Protein AF-0000000069059096 (afdb_homodimer)

pLDDT: mean 80.0, std 15.44, range [28.84, 96.44]

Foldseek 3Di:
DPPDPVVVVVVVVVVVVVVVVVVVVVVVVLVVVLVLLLVLLVVLLVLVVVVQVVLVVCVVVVVFAADDQPDPVNVVCQQLADLPVPLLVLQLQLLSSLLSSCLVPPPQPVPPSSQVSNLVNSCVPHADDADDADPPDDDAFLQQACPPVVRRCAQGFFAFDDDPDQDPACSSFEHRNQADPVGHGDAFPQVVVCVCVVVCCVPVVCVVPDVVNVVVVVQQCLQRFRWAFDATPVRTHHFQPPDDPVVNVVCVSDFWDWTADDPPDPPDPDGIDGDGGTRFGAHHSNGNHHTTTGGRAGNDRPCCLPQNNHPVLNVQQPPPPPRDGDADPVGHGQAAPCVRGSDSDPVDGHHNSRD/DPPDPVVVVVVVVVVVVVVVVVVVVVVVVLVVVLVLLLVLLVVLLVLVVVVQVLLVVCVVVVVFAAPDQPDPVNVVCQQLDDPPVPLLVLQLQLLSSLLSSCLVPPPQPVPPSSQVSNLVNSCVVHADDADDADPPDDDAFLQQACNPVVRRCAQGFFAFDDDPDQDPACSSFEHRNQADPVGHGDAFPQVVVCVCVVPCCVPVVCVVPDVVNVVVVVQQCLQRFRWAFDATPVRTHHFQPPDDPVVNVVCVSDFWDWTADDPPDPPDPDGIDGDGGTRFGAHHSNGNHHTTTGGRAGNDRPCCLPQNNHPVSNVQQPPPPPRDGDADPVGHGQAAPCVSGSDSDPVDGHHNSRD

Radius of gyration: 33.41 Å; Cα contacts (8 Å, |Δi|>4): 1044; chains: 2; bounding box: 94×104×77 Å

Secondary structure (DSSP, 8-state):
----HHHHHHHHHHHHHHHHHHHHHHHHHHHHHHHHHHHHHHHHHHHHHHHHHHHHHHHHTTSSBPPPTT-HHHHHHHHT--S-HHHHHHHHHHHHHHHHHHTT-S-GGG-HHHHHHHHHHHTTT---PPP---TT--S--TT-TTSSSSSTTTT-SSEEPP-SS----TTSSSSPP-B-TTSPBPPPHHHHHHHHHHH-----SGGG--HHHHHHHHHHHHHH---PBP--GGGPBPP-SS--HHHHHHHTTTTB-PEEPPTT-SS--SSEE--BPBPB-PPGGG-S----BEE-S-SS-S-HHHH-SSHHHHHHHB-SSTTPBP--TTSPPPBPPTTTS--SSTT---BTT--/----HHHHHHHHHHHHHHHHHHHHHHHHHHHHHHHHHHHHHHHHHHHHHHHHHHHHHHHHTTSSBPPPTT-HHHHHHHHT--S-HHHHHHHHHHHHHHHHHHTT-S-GGG-HHHHHHHHHHHTTT---PPP---TT--S--TT-TTSSSSSTTTT-SSEEPP-SS----TTSSSSPP-B-TTSPBPPPHHHHHHHHHHH-----SGGG--HHHHHHHHHHHHHH---PBP--GGGPBPP-SS--HHHHHHHTTTTB-PEEPPTT-SS--SSEE--BPBPB-PPGGG-S----BEE-S-SS-S-HHHH-SSHHHHHHHB-SSTTPBP--TTSPPPBPPTTTS--SSTT---BTT--

Solvent-accessible surface area (backbone atoms only — not comparable to full-atom values): 39197 Å² total; per-residue (Å²): 132,44,49,58,75,62,58,57,51,51,48,50,50,48,47,50,47,49,50,47,50,46,49,49,49,50,48,51,49,50,49,52,48,46,48,28,53,49,37,28,43,52,49,18,52,52,50,51,54,44,44,50,32,51,35,41,48,35,34,76,70,59,60,24,37,68,59,54,85,69,36,68,66,35,50,48,52,42,69,47,42,66,94,45,57,68,58,52,50,51,35,23,50,31,19,46,33,41,46,51,20,33,64,44,47,88,74,60,84,80,36,70,69,55,46,52,50,47,46,64,65,40,40,88,71,31,71,52,78,78,74,88,66,66,87,81,60,86,68,77,44,56,29,22,49,43,60,36,75,92,45,31,61,60,48,14,38,68,32,45,52,84,71,95,60,83,79,75,30,60,76,66,36,67,44,73,56,54,54,44,97,86,65,44,76,52,79,39,67,53,48,51,50,48,55,51,56,65,64,42,64,64,65,60,77,45,81,79,58,53,71,60,54,55,53,50,51,50,57,54,47,56,20,30,46,33,68,38,59,53,58,35,47,93,70,15,43,68,64,52,52,98,61,54,74,50,53,49,55,54,36,66,74,53,58,51,58,53,37,48,41,53,89,82,45,89,82,54,88,59,60,57,40,77,34,61,41,61,30,33,21,43,49,77,62,50,50,84,57,58,72,25,41,27,17,60,24,24,65,42,94,72,50,25,50,74,50,15,51,32,61,68,46,28,57,69,39,39,59,84,51,94,85,38,64,43,55,41,97,86,66,38,63,47,63,26,57,62,90,75,23,84,56,71,41,95,76,49,79,35,29,60,44,61,114,132,43,50,58,72,64,58,57,51,52,50,50,51,48,48,50,49,50,50,49,51,46,49,50,50,51,47,50,48,48,50,51,48,49,49,29,52,50,36,28,42,54,48,18,53,51,48,50,54,44,44,51,33,50,36,40,49,35,36,75,70,59,60,25,38,68,60,56,84,71,35,68,64,33,50,48,51,47,72,45,41,68,93,45,56,70,59,52,51,50,36,22,51,33,18,49,34,40,45,53,19,34,64,44,46,86,76,59,84,81,35,69,69,54,45,51,51,46,45,65,64,40,40,88,72,30,73,52,79,76,74,88,64,66,88,81,60,87,67,76,46,56,30,20,50,41,61,36,76,94,43,30,60,61,48,15,39,67,32,45,54,83,71,94,59,82,81,72,29,59,77,68,37,68,44,72,57,52,54,44,99,86,64,45,76,52,79,41,65,53,47,50,50,48,54,51,56,64,65,41,64,64,65,60,79,46,81,79,59,52,70,60,54,56,53,50,50,50,57,55,48,56,21,31,46,34,67,38,57,55,58,35,46,95,70,14,41,66,67,54,52,96,59,53,73,52,55,49,56,55,37,65,73,54,58,52,57,53,36,47,40,52,88,82,47,88,83,55,88,58,60,57,40,75,34,62,42,62,29,31,22,42,49,77,61,48,51,85,57,57,70,26,40,26,18,60,24,24,64,44,94,71,50,24,49,73,51,16,53,33,63,69,45,27,56,70,39,40,57,84,51,94,84,36,64,44,53,40,94,84,65,38,65,47,64,27,57,63,90,77,25,86,55,72,41,94,77,50,77,34,28,61,44,61,120

Organism: Magallana gigas (NCBI:txid29159)

Structure (mmCIF, N/CA/C/O backbone):
data_AF-0000000069059096-model_v1
#
loop_
_entity.id
_entity.type
_entity.pdbx_description
1 polymer 'Chorion peroxidase'
#
loop_
_atom_site.group_PDB
_atom_site.id
_atom_site.type_symbol
_atom_site.label_atom_id
_atom_site.label_alt_id
_atom_site.label_comp_id
_atom_site.label_asym_id
_atom_site.label_entity_id
_atom_site.label_seq_id
_atom_site.pdbx_PDB_ins_code
_atom_site.Cartn_x
_atom_site.Cartn_y
_atom_site.Cartn_z
_atom_site.occupancy
_atom_site.B_iso_or_equiv
_atom_site.auth_seq_id
_atom_site.auth_comp_id
_atom_site.auth_asym_id
_atom_site.auth_atom_id
_atom_site.pdbx_PDB_model_num
ATOM 1 N N . MET A 1 1 ? -67.625 -12.688 16.375 1 28.84 1 MET A N 1
ATOM 2 C CA . MET A 1 1 ? -66.562 -13.664 16.406 1 28.84 1 MET A CA 1
ATOM 3 C C . MET A 1 1 ? -65.25 -13.023 16.891 1 28.84 1 MET A C 1
ATOM 5 O O . MET A 1 1 ? -64.812 -12.047 16.297 1 28.84 1 MET A O 1
ATOM 9 N N . ARG A 1 2 ? -65 -13.039 18.141 1 42.59 2 ARG A N 1
ATOM 10 C CA . ARG A 1 2 ? -63.812 -12.617 18.891 1 42.59 2 ARG A CA 1
ATOM 11 C C . ARG A 1 2 ? -62.562 -13.234 18.312 1 42.59 2 ARG A C 1
ATOM 13 O O . ARG A 1 2 ? -62.5 -14.445 18.062 1 42.59 2 ARG A O 1
ATOM 20 N N . PRO A 1 3 ? -61.906 -12.32 17.641 1 49.09 3 PRO A N 1
ATOM 21 C CA . PRO A 1 3 ? -60.688 -12.977 17.156 1 49.09 3 PRO A CA 1
ATOM 22 C C . PRO A 1 3 ? -59.938 -13.75 18.25 1 49.09 3 PRO A C 1
ATOM 24 O O . PRO A 1 3 ? -60 -13.352 19.422 1 49.09 3 PRO A O 1
ATOM 27 N N . SER A 1 4 ? -59.812 -15.055 18.141 1 54.81 4 SER A N 1
ATOM 28 C CA . SER A 1 4 ? -59.281 -16.031 19.094 1 54.81 4 SER A CA 1
ATOM 29 C C . SER A 1 4 ? -57.875 -15.633 19.562 1 54.81 4 SER A C 1
ATOM 31 O O . SER A 1 4 ? -57.062 -15.109 18.781 1 54.81 4 SER A O 1
ATOM 33 N N . PRO A 1 5 ? -57.594 -15.57 20.875 1 63.03 5 PRO A N 1
ATOM 34 C CA . PRO A 1 5 ? -56.312 -15.297 21.531 1 63.03 5 PRO A CA 1
ATOM 35 C C . PRO A 1 5 ? -55.156 -16.062 20.875 1 63.03 5 PRO A C 1
ATOM 37 O O . PRO A 1 5 ? -54 -15.609 20.938 1 63.03 5 PRO A O 1
ATOM 40 N N . TRP A 1 6 ? -55.375 -17.062 20.156 1 62.19 6 TRP A N 1
ATOM 41 C CA . TRP A 1 6 ? -54.344 -17.859 19.516 1 62.19 6 TRP A CA 1
ATOM 42 C C . TRP A 1 6 ? -53.75 -17.125 18.328 1 62.19 6 TRP A C 1
ATOM 44 O O . TRP A 1 6 ? -52.531 -17.234 18.078 1 62.19 6 TRP A O 1
ATOM 54 N N . ILE A 1 7 ? -54.469 -16.359 17.688 1 62.22 7 ILE A N 1
ATOM 55 C CA . ILE A 1 7 ? -53.938 -15.633 16.531 1 62.22 7 ILE A CA 1
ATOM 56 C C . ILE A 1 7 ? -52.969 -14.547 17 1 62.22 7 ILE A C 1
ATOM 58 O O . ILE A 1 7 ? -51.938 -14.352 16.391 1 62.22 7 ILE A O 1
ATOM 62 N N . ALA A 1 8 ? -53.312 -13.953 18.078 1 64.12 8 ALA A N 1
ATOM 63 C CA . ALA A 1 8 ? -52.406 -12.938 18.625 1 64.12 8 ALA A CA 1
ATOM 64 C C . ALA A 1 8 ? -51.094 -13.562 19.078 1 64.12 8 ALA A C 1
ATOM 66 O O . ALA A 1 8 ? -50.031 -12.992 18.875 1 64.12 8 ALA A O 1
ATOM 67 N N . ALA A 1 9 ? -51.156 -14.742 19.609 1 63.59 9 ALA A N 1
ATOM 68 C CA . ALA A 1 9 ? -49.938 -15.43 20.078 1 63.59 9 ALA A CA 1
ATOM 69 C C . ALA A 1 9 ? -49.062 -15.844 18.906 1 63.59 9 ALA A C 1
ATOM 71 O O . ALA A 1 9 ? -47.844 -15.695 18.953 1 63.59 9 ALA A O 1
ATOM 72 N N . VAL A 1 10 ? -49.656 -16.203 17.859 1 64.31 10 VAL A N 1
ATOM 73 C CA . VAL A 1 10 ? -48.906 -16.609 16.688 1 64.31 10 VAL A CA 1
ATOM 74 C C . VAL A 1 10 ? -48.281 -15.391 16.031 1 64.31 10 VAL A C 1
ATOM 76 O O . VAL A 1 10 ? -47.125 -15.445 15.594 1 64.31 10 VAL A O 1
ATOM 79 N N . LEU A 1 11 ? -49 -14.391 16.078 1 62.12 11 LEU A N 1
ATOM 80 C CA . LEU A 1 11 ? -48.469 -13.164 15.492 1 62.12 11 LEU A CA 1
ATOM 81 C C . LEU A 1 11 ? -47.312 -12.617 16.328 1 62.12 11 LEU A C 1
ATOM 83 O O . LEU A 1 11 ? -46.312 -12.148 15.797 1 62.12 11 LEU A O 1
ATOM 87 N N . PHE A 1 12 ? -47.5 -12.734 17.594 1 63.56 12 PHE A N 1
ATOM 88 C CA . PHE A 1 12 ? -46.438 -12.289 18.469 1 63.56 12 PHE A CA 1
ATOM 89 C C . PHE A 1 12 ? -45.219 -13.195 18.344 1 63.56 12 PHE A C 1
ATOM 91 O O . PHE A 1 12 ? -44.062 -12.719 18.344 1 63.56 12 PHE A O 1
ATOM 98 N N . LEU A 1 13 ? -45.375 -14.406 18.156 1 62.66 13 LEU A N 1
ATOM 99 C CA . LEU A 1 13 ? -44.25 -15.336 17.969 1 62.66 13 LEU A CA 1
ATOM 100 C C . LEU A 1 13 ? -43.562 -15.125 16.625 1 62.66 13 LEU A C 1
ATOM 102 O O . LEU A 1 13 ? -42.344 -15.195 16.531 1 62.66 13 LEU A O 1
ATOM 106 N N . THR A 1 14 ? -44.375 -14.797 15.695 1 61.72 14 THR A N 1
ATOM 107 C CA . THR A 1 14 ? -43.812 -14.523 14.383 1 61.72 14 THR A CA 1
ATOM 108 C C . THR A 1 14 ? -43.062 -13.203 14.391 1 61.72 14 THR A C 1
ATOM 110 O O . THR A 1 14 ? -41.969 -13.094 13.812 1 61.72 14 THR A O 1
ATOM 113 N N . LEU A 1 15 ? -43.656 -12.297 15.047 1 60 15 LEU A N 1
ATOM 114 C CA . LEU A 1 15 ? -42.969 -11.016 15.18 1 60 15 LEU A CA 1
ATOM 115 C C . LEU A 1 15 ? -41.656 -11.18 15.961 1 60 15 LEU A C 1
ATOM 117 O O . LEU A 1 15 ? -40.656 -10.586 15.602 1 60 15 LEU A O 1
ATOM 121 N N . TRP A 1 16 ? -41.688 -11.969 16.938 1 58.5 16 TRP A N 1
ATOM 122 C CA . TRP A 1 16 ? -40.469 -12.219 17.734 1 58.5 16 TRP A CA 1
ATOM 123 C C . TRP A 1 16 ? -39.438 -12.977 16.922 1 58.5 16 TRP A C 1
ATOM 125 O O . TRP A 1 16 ? -38.25 -12.688 17 1 58.5 16 TRP A O 1
ATOM 135 N N . ALA A 1 17 ? -39.906 -13.805 16.109 1 58.75 17 ALA A N 1
ATOM 136 C CA . ALA A 1 17 ? -39 -14.578 15.258 1 58.75 17 ALA A CA 1
ATOM 137 C C . ALA A 1 17 ? -38.375 -13.695 14.18 1 58.75 17 ALA A C 1
ATOM 139 O O . ALA A 1 17 ? -37.188 -13.789 13.906 1 58.75 17 ALA A O 1
ATOM 140 N N . VAL A 1 18 ? -39.219 -12.898 13.656 1 55.47 18 VAL A N 1
ATOM 141 C CA . VAL A 1 18 ? -38.75 -11.984 12.633 1 55.47 18 VAL A CA 1
ATOM 142 C C . VAL A 1 18 ? -37.781 -10.969 13.25 1 55.47 18 VAL A C 1
ATOM 144 O O . VAL A 1 18 ? -36.719 -10.695 12.688 1 55.47 18 VAL A O 1
ATOM 147 N N . LEU A 1 19 ? -38.156 -10.508 14.383 1 56.31 19 LEU A N 1
ATOM 148 C CA . LEU A 1 19 ? -37.25 -9.578 15.078 1 56.31 19 LEU A CA 1
ATOM 149 C C . LEU A 1 19 ? -35.969 -10.266 15.477 1 56.31 19 LEU A C 1
ATOM 151 O O . LEU A 1 19 ? -34.875 -9.664 15.406 1 56.31 19 LEU A O 1
ATOM 155 N N . GLY A 1 20 ? -36.031 -11.5 15.781 1 52.53 20 GLY A N 1
ATOM 156 C CA . GLY A 1 20 ? -34.844 -12.273 16.109 1 52.53 20 GLY A CA 1
ATOM 157 C C . GLY A 1 20 ? -33.906 -12.484 14.93 1 52.53 20 GLY A C 1
ATOM 158 O O . GLY A 1 20 ? -32.688 -12.328 15.047 1 52.53 20 GLY A O 1
ATOM 159 N N . VAL A 1 21 ? -34.531 -12.742 13.836 1 53.34 21 VAL A N 1
ATOM 160 C CA . VAL A 1 21 ? -33.75 -12.969 12.617 1 53.34 21 VAL A CA 1
ATOM 161 C C . VAL A 1 21 ? -33.156 -11.648 12.148 1 53.34 21 VAL A C 1
ATOM 163 O O . VAL A 1 21 ? -31.969 -11.617 11.75 1 53.34 21 VAL A O 1
ATOM 166 N N . VAL A 1 22 ? -33.969 -10.656 12.305 1 51.12 22 VAL A N 1
ATOM 167 C CA . VAL A 1 22 ? -33.469 -9.328 11.922 1 51.12 22 VAL A CA 1
ATOM 168 C C . VAL A 1 22 ? -32.344 -8.914 12.844 1 51.12 22 VAL A C 1
ATOM 170 O O . VAL A 1 22 ? -31.312 -8.391 12.383 1 51.12 22 VAL A O 1
ATOM 173 N N . GLU A 1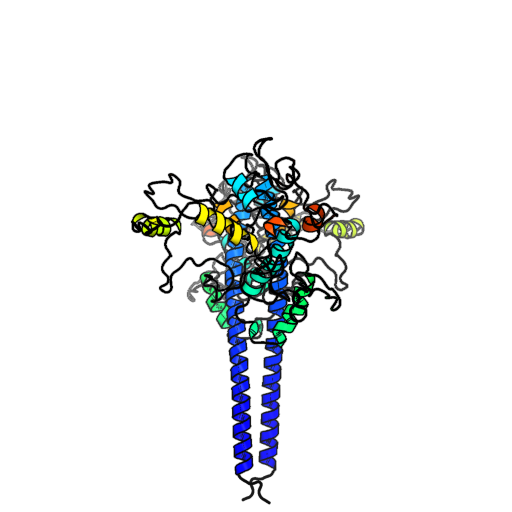 23 ? -32.5 -9.188 14.039 1 55.84 23 GLU A N 1
ATOM 174 C CA . GLU A 1 23 ? -31.469 -8.844 15 1 55.84 23 GLU A CA 1
ATOM 175 C C . GLU A 1 23 ? -30.203 -9.656 14.766 1 55.84 23 GLU A C 1
ATOM 177 O O . GLU A 1 23 ? -29.094 -9.141 14.875 1 55.84 23 GLU A O 1
ATOM 182 N N . SER A 1 24 ? -30.422 -10.875 14.344 1 55.25 24 SER A N 1
ATOM 183 C CA . SER A 1 24 ? -29.266 -11.742 14.086 1 55.25 24 SER A CA 1
ATOM 184 C C . SER A 1 24 ? -28.5 -11.289 12.844 1 55.25 24 SER A C 1
ATOM 186 O O . SER A 1 24 ? -27.281 -11.273 12.836 1 55.25 24 SER A O 1
ATOM 188 N N . HIS A 1 25 ? -29.25 -10.859 11.883 1 57.25 25 HIS A N 1
ATOM 189 C CA . HIS A 1 25 ? -28.609 -10.391 10.664 1 57.25 25 HIS A CA 1
ATOM 190 C C . HIS A 1 25 ? -27.906 -9.055 10.891 1 57.25 25 HIS A C 1
ATOM 192 O O . HIS A 1 25 ? -26.828 -8.82 10.359 1 57.25 25 HIS A O 1
ATOM 198 N N . LYS A 1 26 ? -28.625 -8.227 11.688 1 60.66 26 LYS A N 1
ATOM 199 C CA . LYS A 1 26 ? -28.016 -6.945 12.031 1 60.66 26 LYS A CA 1
ATOM 200 C C . LYS A 1 26 ? -26.719 -7.141 12.812 1 60.66 26 LYS A C 1
ATOM 202 O O . LYS A 1 26 ? -25.734 -6.445 12.57 1 60.66 26 LYS A O 1
ATOM 207 N N . TYR A 1 27 ? -26.844 -8.07 13.617 1 60.72 27 TYR A N 1
ATOM 208 C CA . TYR A 1 27 ? -25.672 -8.336 14.438 1 60.72 27 TYR A CA 1
ATOM 209 C C . TYR A 1 27 ? -24.547 -8.93 13.594 1 60.72 27 TYR A C 1
ATOM 211 O O . TYR A 1 27 ? -23.375 -8.562 13.766 1 60.72 27 TYR A O 1
ATOM 219 N N . ALA A 1 28 ? -24.875 -9.75 12.672 1 63.28 28 ALA A N 1
ATOM 220 C CA . ALA A 1 28 ? -23.875 -10.352 11.797 1 63.28 28 ALA A CA 1
ATOM 221 C C . ALA A 1 28 ? -23.234 -9.297 10.898 1 63.28 28 ALA A C 1
ATOM 223 O O . ALA A 1 28 ? -22.016 -9.312 10.695 1 63.28 28 ALA A O 1
ATOM 224 N N . THR A 1 29 ? -24.016 -8.398 10.484 1 66 29 THR A N 1
ATOM 225 C CA . THR A 1 29 ? -23.516 -7.336 9.625 1 66 29 THR A CA 1
ATOM 226 C C . THR A 1 29 ? -22.625 -6.383 10.414 1 66 29 THR A C 1
ATOM 228 O O . THR A 1 29 ? -21.594 -5.934 9.914 1 66 29 THR A O 1
ATOM 231 N N . PHE A 1 30 ? -23.109 -6.145 11.672 1 70.81 30 PHE A N 1
ATOM 232 C CA . PHE A 1 30 ? -22.312 -5.289 12.531 1 70.81 30 PHE A CA 1
ATOM 233 C C . PHE A 1 30 ? -20.953 -5.922 12.805 1 70.81 30 PHE A C 1
ATOM 235 O O . PHE A 1 30 ? -19.922 -5.242 12.766 1 70.81 30 PHE A O 1
ATOM 242 N N . ILE A 1 31 ? -20.969 -7.176 12.914 1 68.19 31 ILE A N 1
ATOM 243 C CA . ILE A 1 31 ? -19.719 -7.879 13.195 1 68.19 31 ILE A CA 1
ATOM 244 C C . ILE A 1 31 ? -18.828 -7.859 11.961 1 68.19 31 ILE A C 1
ATOM 246 O O . ILE A 1 31 ? -17.625 -7.594 12.062 1 68.19 31 ILE A O 1
ATOM 250 N N . ALA A 1 32 ? -19.406 -8.008 10.906 1 71.06 32 ALA A N 1
ATOM 251 C CA . ALA A 1 32 ? -18.641 -8.008 9.664 1 71.06 32 ALA A CA 1
ATOM 252 C C . ALA A 1 32 ? -18.047 -6.629 9.383 1 71.06 32 ALA A C 1
ATOM 254 O O . ALA A 1 32 ? -16.875 -6.516 9.008 1 71.06 32 ALA A O 1
ATOM 255 N N . THR A 1 33 ? -18.844 -5.688 9.672 1 75 33 THR A N 1
ATOM 256 C CA . THR A 1 33 ? -18.375 -4.332 9.414 1 75 33 THR A CA 1
ATOM 257 C C . THR A 1 33 ? -17.312 -3.92 10.43 1 75 33 THR A C 1
ATOM 259 O O . THR A 1 33 ? -16.359 -3.234 10.086 1 75 33 THR A O 1
ATOM 262 N N . SER A 1 34 ? -17.547 -4.344 11.617 1 78.81 34 SER A N 1
ATOM 263 C CA . SER A 1 34 ? -16.547 -4.07 12.648 1 78.81 34 SER A CA 1
ATOM 264 C C . SER A 1 34 ? -15.203 -4.699 12.297 1 78.81 34 SER A C 1
ATOM 266 O O . SER A 1 34 ? -14.156 -4.09 12.5 1 78.81 34 SER A O 1
ATOM 268 N N . TYR A 1 35 ? -15.328 -5.793 11.742 1 79.81 35 TYR A N 1
ATOM 269 C CA . TYR A 1 35 ? -14.117 -6.488 11.32 1 79.81 35 TYR A CA 1
ATOM 270 C C . TYR A 1 35 ? -13.43 -5.742 10.18 1 79.81 35 TYR A C 1
ATOM 272 O O . TYR A 1 35 ? -12.203 -5.594 10.18 1 79.81 35 TYR A O 1
ATOM 280 N N . MET A 1 36 ? -14.164 -5.27 9.328 1 80.12 36 MET A N 1
ATOM 281 C CA . MET A 1 36 ? -13.609 -4.535 8.195 1 80.12 36 MET A CA 1
ATOM 282 C C . MET A 1 36 ? -12.945 -3.244 8.656 1 80.12 36 MET A C 1
ATOM 284 O O . MET A 1 36 ? -11.883 -2.877 8.156 1 80.12 36 MET A O 1
ATOM 288 N N . VAL A 1 37 ? -13.586 -2.627 9.633 1 83.31 37 VAL A N 1
ATOM 289 C CA . VAL A 1 37 ? -13.008 -1.405 10.188 1 83.31 37 VAL A CA 1
ATOM 290 C C . VAL A 1 37 ? -11.656 -1.71 10.812 1 83.31 37 VAL A C 1
ATOM 292 O O . VAL A 1 37 ? -10.68 -0.996 10.578 1 83.31 37 VAL A O 1
ATOM 295 N N . THR A 1 38 ? -11.617 -2.779 11.469 1 86.69 38 THR A N 1
ATOM 296 C CA . THR A 1 38 ? -10.383 -3.188 12.141 1 86.69 38 THR A CA 1
ATOM 297 C C . THR A 1 38 ? -9.297 -3.498 11.117 1 86.69 38 THR A C 1
ATOM 299 O O . THR A 1 38 ? -8.156 -3.057 11.273 1 86.69 38 THR A O 1
ATOM 302 N N . LYS A 1 39 ? -9.648 -4.148 10.078 1 84.62 39 LYS A N 1
ATOM 303 C CA . LYS A 1 39 ? -8.68 -4.527 9.055 1 84.62 39 LYS A CA 1
ATOM 304 C C . LYS A 1 39 ? -8.195 -3.307 8.273 1 84.62 39 LYS A C 1
ATOM 306 O O . LYS A 1 39 ? -7.02 -3.217 7.914 1 84.62 39 LYS A O 1
ATOM 311 N N . CYS A 1 40 ? -9.094 -2.422 8.094 1 86.75 40 CYS A N 1
ATOM 312 C CA . CYS A 1 40 ? -8.727 -1.213 7.367 1 86.75 40 CYS A CA 1
ATOM 313 C C . CYS A 1 40 ? -7.746 -0.369 8.172 1 86.75 40 CYS A C 1
ATOM 315 O O . CYS A 1 40 ? -6.793 0.18 7.613 1 86.75 40 CYS A O 1
ATOM 317 N N . ILE A 1 41 ? -7.965 -0.324 9.438 1 91 41 ILE A N 1
ATOM 318 C CA . ILE A 1 41 ? -7.066 0.455 10.289 1 91 41 ILE A CA 1
ATOM 319 C C . ILE A 1 41 ? -5.699 -0.22 10.344 1 91 41 ILE A C 1
ATOM 321 O O . ILE A 1 41 ? -4.668 0.445 10.234 1 91 41 ILE A O 1
ATOM 325 N N . LYS A 1 42 ? -5.691 -1.481 10.438 1 88.81 42 LYS A N 1
ATOM 326 C CA . LYS A 1 42 ? -4.43 -2.213 10.477 1 88.81 42 LYS A CA 1
ATOM 327 C C . LYS A 1 42 ? -3.66 -2.039 9.164 1 88.81 42 LYS A C 1
ATOM 329 O O . LYS A 1 42 ? -2.441 -1.844 9.18 1 88.81 42 LYS A O 1
ATOM 334 N N . LYS A 1 43 ? -4.359 -2.109 8.125 1 87.25 43 LYS A N 1
ATOM 335 C CA . LYS A 1 43 ? -3.738 -1.904 6.816 1 87.25 43 LYS A CA 1
ATOM 336 C C . LYS A 1 43 ? -3.174 -0.492 6.691 1 87.25 43 LYS A C 1
ATOM 338 O O . LYS A 1 43 ? -2.092 -0.296 6.137 1 87.25 43 LYS A O 1
ATOM 343 N N . ALA A 1 44 ? -3.93 0.429 7.188 1 91.56 44 ALA A N 1
ATOM 344 C CA . ALA A 1 44 ? -3.482 1.818 7.145 1 91.56 44 ALA A CA 1
ATOM 345 C C . ALA A 1 44 ? -2.176 2 7.91 1 91.56 44 ALA A C 1
ATOM 347 O O . ALA A 1 44 ? -1.269 2.695 7.449 1 91.56 44 ALA A O 1
ATOM 348 N N . VAL A 1 45 ? -2.072 1.387 9.039 1 93.44 45 VAL A N 1
ATOM 349 C CA . VAL A 1 45 ? -0.87 1.473 9.859 1 93.44 45 VAL A CA 1
ATOM 350 C C . VAL A 1 45 ? 0.313 0.86 9.117 1 93.44 45 VAL A C 1
ATOM 352 O O . VAL A 1 45 ? 1.403 1.437 9.086 1 93.44 45 VAL A O 1
ATOM 355 N N . ASN A 1 46 ? 0.077 -0.23 8.469 1 87.94 46 ASN A N 1
ATOM 356 C CA . ASN A 1 46 ? 1.131 -0.867 7.688 1 87.94 46 ASN A CA 1
ATOM 357 C C . ASN A 1 46 ? 1.538 -0.009 6.492 1 87.94 46 ASN A C 1
ATOM 359 O O . ASN A 1 46 ? 2.721 0.074 6.156 1 87.94 46 ASN A O 1
ATOM 363 N N . ASP A 1 47 ? 0.572 0.577 5.906 1 89.56 47 ASP A N 1
ATOM 364 C CA . ASP A 1 47 ? 0.833 1.42 4.742 1 89.56 47 ASP A CA 1
ATOM 365 C C . ASP A 1 47 ? 1.748 2.588 5.105 1 89.56 47 ASP A C 1
ATOM 367 O O . ASP A 1 47 ? 2.59 2.996 4.305 1 89.56 47 ASP A O 1
ATOM 371 N N . ILE A 1 48 ? 1.552 3.137 6.262 1 92.06 48 ILE A N 1
ATOM 372 C CA . ILE A 1 48 ? 2.371 4.273 6.668 1 92.06 48 ILE A CA 1
ATOM 373 C C . ILE A 1 48 ? 3.814 3.818 6.879 1 92.06 48 ILE A C 1
ATOM 375 O O . ILE A 1 48 ? 4.754 4.562 6.586 1 92.06 48 ILE A O 1
ATOM 379 N N . GLU A 1 49 ? 4 2.646 7.375 1 89.38 49 GLU A N 1
ATOM 380 C CA . GLU A 1 49 ? 5.348 2.117 7.543 1 89.38 49 GLU A CA 1
ATOM 381 C C . GLU A 1 49 ? 6.035 1.913 6.195 1 89.38 49 GLU A C 1
ATOM 383 O O . GLU A 1 49 ? 7.23 2.18 6.055 1 89.38 49 GLU A O 1
ATOM 388 N N . TYR A 1 50 ? 5.289 1.46 5.281 1 89.31 50 TYR A N 1
ATOM 389 C CA . TYR A 1 50 ? 5.824 1.307 3.934 1 89.31 50 TYR A CA 1
ATOM 390 C C . TYR A 1 50 ? 6.164 2.66 3.324 1 89.31 50 TYR A C 1
ATOM 392 O O . TYR A 1 50 ? 7.199 2.812 2.672 1 89.31 50 TYR A O 1
ATOM 400 N N . GLN A 1 51 ? 5.293 3.572 3.547 1 91.31 51 GLN A N 1
ATOM 401 C CA . GLN A 1 51 ? 5.539 4.918 3.041 1 91.31 51 GLN A CA 1
ATOM 402 C C . GLN A 1 51 ? 6.824 5.5 3.623 1 91.31 51 GLN A C 1
ATOM 404 O O . GLN A 1 51 ? 7.609 6.125 2.908 1 91.31 51 GLN A O 1
ATOM 409 N N . LYS A 1 52 ? 7.016 5.301 4.887 1 90.5 52 LYS A N 1
ATOM 410 C CA . LYS A 1 52 ? 8.227 5.785 5.539 1 90.5 52 LYS A CA 1
ATOM 411 C C . LYS A 1 52 ? 9.469 5.141 4.941 1 90.5 52 LYS A C 1
ATOM 413 O O . LYS A 1 52 ? 10.484 5.812 4.715 1 90.5 52 LYS A O 1
ATOM 418 N N . ALA A 1 53 ? 9.375 3.871 4.699 1 90.44 53 ALA A N 1
ATOM 419 C CA . ALA A 1 53 ? 10.5 3.156 4.102 1 90.44 53 ALA A CA 1
ATOM 420 C C . ALA A 1 53 ? 10.789 3.664 2.689 1 90.44 53 ALA A C 1
ATOM 422 O O . ALA A 1 53 ? 11.945 3.811 2.299 1 90.44 53 ALA A O 1
ATOM 423 N N . LEU A 1 54 ? 9.789 3.9 1.993 1 92.25 54 LEU A N 1
ATOM 424 C CA . LEU A 1 54 ? 9.938 4.418 0.638 1 92.25 54 LEU A CA 1
ATOM 425 C C . LEU A 1 54 ? 10.586 5.797 0.65 1 92.25 54 LEU A C 1
ATOM 427 O O . LEU A 1 54 ? 11.484 6.074 -0.148 1 92.25 54 LEU A O 1
ATOM 431 N N . GLU A 1 55 ? 10.125 6.656 1.525 1 91.44 55 GLU A N 1
ATOM 432 C CA . GLU A 1 55 ? 10.695 7.992 1.65 1 91.44 55 GLU A CA 1
ATOM 433 C C . GLU A 1 55 ? 12.172 7.922 2.021 1 91.44 55 GLU A C 1
ATOM 435 O O . GLU A 1 55 ? 12.984 8.703 1.513 1 91.44 55 GLU A O 1
ATOM 440 N N . LYS A 1 56 ? 12.461 7.039 2.928 1 91.44 56 LYS A N 1
ATOM 441 C CA . LYS A 1 56 ? 13.867 6.84 3.275 1 91.44 56 LYS A CA 1
ATOM 442 C C . LYS A 1 56 ? 14.672 6.383 2.062 1 91.44 56 LYS A C 1
ATOM 444 O O . LYS A 1 56 ? 15.789 6.852 1.845 1 91.44 56 LYS A O 1
ATOM 449 N N . MET A 1 57 ? 14.133 5.5 1.293 1 90.12 57 MET A N 1
ATOM 450 C CA . MET A 1 57 ? 14.812 5.035 0.085 1 90.12 57 MET A CA 1
ATOM 451 C C . MET A 1 57 ? 15.039 6.188 -0.887 1 90.12 57 MET A C 1
ATOM 453 O O . MET A 1 57 ? 16.125 6.312 -1.46 1 90.12 57 MET A O 1
ATOM 457 N N . PHE A 1 58 ? 14.086 7.082 -1.077 1 91.75 58 PHE A N 1
ATOM 458 C CA . PHE A 1 58 ? 14.227 8.242 -1.953 1 91.75 58 PHE A CA 1
ATOM 459 C C . PHE A 1 58 ? 15.359 9.148 -1.472 1 91.75 58 PHE A C 1
ATOM 461 O O . PHE A 1 58 ? 16.109 9.68 -2.281 1 91.75 58 PHE A O 1
ATOM 468 N N . TYR A 1 59 ? 15.43 9.266 -0.138 1 90.06 59 TYR A N 1
ATOM 469 C CA . TYR A 1 59 ? 16.484 10.086 0.454 1 90.06 59 TYR A CA 1
ATOM 470 C C . TYR A 1 59 ? 17.859 9.461 0.208 1 90.06 59 TYR A C 1
ATOM 472 O O . TYR A 1 59 ? 18.781 10.148 -0.208 1 90.06 59 TYR A O 1
ATOM 480 N N . LEU A 1 60 ? 17.906 8.109 0.381 1 86.75 60 LEU A N 1
ATOM 481 C CA . LEU A 1 60 ? 19.172 7.398 0.223 1 86.75 60 LEU A CA 1
ATOM 482 C C . LEU A 1 60 ? 19.609 7.387 -1.237 1 86.75 60 LEU A C 1
ATOM 484 O O . LEU A 1 60 ? 20.812 7.383 -1.53 1 86.75 60 LEU A O 1
ATOM 488 N N . GLN A 1 61 ? 18.672 7.473 -2.127 1 88.5 61 GLN A N 1
ATOM 489 C CA . GLN A 1 61 ? 18.969 7.488 -3.555 1 88.5 61 GLN A CA 1
ATOM 490 C C . GLN A 1 61 ? 19.219 8.914 -4.051 1 88.5 61 GLN A C 1
ATOM 492 O O . GLN A 1 61 ? 19.375 9.141 -5.254 1 88.5 61 GLN A O 1
ATOM 497 N N . LYS A 1 62 ? 19.062 9.922 -3.207 1 89.25 62 LYS A N 1
ATOM 498 C CA . LYS A 1 62 ? 19.359 11.336 -3.463 1 89.25 62 LYS A CA 1
ATOM 499 C C . LYS A 1 62 ? 18.312 11.953 -4.379 1 89.25 62 LYS A C 1
ATOM 501 O O . LYS A 1 62 ? 18.594 12.891 -5.125 1 89.25 62 LYS A O 1
ATOM 506 N N . ILE A 1 63 ? 17.234 11.297 -4.387 1 91.12 63 ILE A N 1
ATOM 507 C CA . ILE A 1 63 ? 16.094 11.914 -5.07 1 91.12 63 ILE A CA 1
ATOM 508 C C . ILE A 1 63 ? 15.586 13.094 -4.25 1 91.12 63 ILE A C 1
ATOM 510 O O . ILE A 1 63 ? 15.453 14.211 -4.766 1 91.12 63 ILE A O 1
ATOM 514 N N . ASP A 1 64 ? 15.266 12.781 -2.941 1 89.94 64 ASP A N 1
ATOM 515 C CA . ASP A 1 64 ? 14.945 13.844 -1.998 1 89.94 64 ASP A CA 1
ATOM 516 C C . ASP A 1 64 ? 16.203 14.406 -1.353 1 89.94 64 ASP A C 1
ATOM 518 O O . ASP A 1 64 ? 17.094 13.648 -0.954 1 89.94 64 ASP A O 1
ATOM 522 N N . ARG A 1 65 ? 16.359 15.672 -1.448 1 83.06 65 ARG A N 1
ATOM 523 C CA . ARG A 1 65 ? 17.609 16.266 -0.981 1 83.06 65 ARG A CA 1
ATOM 524 C C . ARG A 1 65 ? 17.344 17.516 -0.136 1 83.06 65 ARG A C 1
ATOM 526 O O . ARG A 1 65 ? 16.219 17.984 -0.07 1 83.06 65 ARG A O 1
ATOM 533 N N . PHE A 1 66 ? 18.406 17.797 0.565 1 77.12 66 PHE A N 1
ATOM 534 C CA . PHE A 1 66 ? 18.359 19.078 1.254 1 77.12 66 PHE A CA 1
ATOM 535 C C . PHE A 1 66 ? 18.625 20.234 0.284 1 77.12 66 PHE A C 1
ATOM 537 O O . PHE A 1 66 ? 19.484 20.109 -0.603 1 77.12 66 PHE A O 1
ATOM 544 N N . PRO A 1 67 ? 17.625 21.031 0.282 1 64.12 67 PRO A N 1
ATOM 545 C CA . PRO A 1 67 ? 17.875 22.156 -0.635 1 64.12 67 PRO A CA 1
ATOM 546 C C . PRO A 1 67 ? 19.234 22.812 -0.41 1 64.12 67 PRO A C 1
ATOM 548 O O . PRO A 1 67 ? 19.734 22.828 0.714 1 64.12 67 PRO A O 1
ATOM 551 N N . ASP A 1 68 ? 19.859 23.016 -1.582 1 61 68 ASP A N 1
ATOM 552 C CA . ASP A 1 68 ? 21.094 23.797 -1.471 1 61 68 ASP A CA 1
ATOM 553 C C . ASP A 1 68 ? 20.859 25.094 -0.722 1 61 68 ASP A C 1
ATOM 555 O O . ASP A 1 68 ? 19.812 25.734 -0.88 1 61 68 ASP A O 1
ATOM 559 N N . ASN A 1 69 ? 21.781 25.344 0.15 1 57 69 ASN A N 1
ATOM 560 C CA . ASN A 1 69 ? 21.719 26.609 0.877 1 57 69 ASN A CA 1
ATOM 561 C C . ASN A 1 69 ? 21.641 27.797 -0.074 1 57 69 ASN A C 1
ATOM 563 O O . ASN A 1 69 ? 22.375 27.859 -1.064 1 57 69 ASN A O 1
ATOM 567 N N . GLY A 1 70 ? 20.453 28.562 0.062 1 52.44 70 GLY A N 1
ATOM 568 C CA . GLY A 1 70 ? 20.266 29.75 -0.747 1 52.44 70 GLY A CA 1
ATOM 569 C C . GLY A 1 70 ? 19.219 29.594 -1.828 1 52.44 70 GLY A C 1
ATOM 570 O O . GLY A 1 70 ? 18.766 30.578 -2.42 1 52.44 70 GLY A O 1
ATOM 571 N N . ALA A 1 71 ? 18.844 28.406 -2.02 1 53.53 71 ALA A N 1
ATOM 572 C CA . ALA A 1 71 ? 17.828 28.219 -3.051 1 53.53 71 ALA A CA 1
ATOM 573 C C . ALA A 1 71 ? 16.453 28.656 -2.557 1 53.53 71 ALA A C 1
ATOM 575 O O . ALA A 1 71 ? 16.219 28.766 -1.351 1 53.53 71 ALA A O 1
ATOM 576 N N . PHE A 1 72 ? 15.656 29.188 -3.477 1 51.44 72 PHE A N 1
ATOM 577 C CA . PHE A 1 72 ? 14.289 29.594 -3.166 1 51.44 72 PHE A CA 1
ATOM 578 C C . PHE A 1 72 ? 13.586 28.531 -2.328 1 51.44 72 PHE A C 1
ATOM 580 O O . PHE A 1 72 ? 12.883 28.859 -1.37 1 51.44 72 PHE A O 1
ATOM 587 N N . SER A 1 73 ? 13.859 27.312 -2.682 1 51.38 73 SER A N 1
ATOM 588 C CA . SER A 1 73 ? 13.203 26.219 -1.971 1 51.38 73 SER A CA 1
ATOM 589 C C . SER A 1 73 ? 13.633 26.172 -0.508 1 51.38 73 SER A C 1
ATOM 591 O O . SER A 1 73 ? 12.828 25.859 0.371 1 51.38 73 SER A O 1
ATOM 593 N N . TRP A 1 74 ? 14.758 26.453 -0.38 1 51.59 74 TRP A N 1
ATOM 594 C CA . TRP A 1 74 ? 15.281 26.516 0.981 1 51.59 74 TRP A CA 1
ATOM 595 C C . TRP A 1 74 ? 14.609 27.625 1.775 1 51.59 74 TRP A C 1
ATOM 597 O O . TRP A 1 74 ? 14.156 27.406 2.9 1 51.59 74 TRP A O 1
ATOM 607 N N . HIS A 1 75 ? 14.516 28.734 1.142 1 51.16 75 HIS A N 1
ATOM 608 C CA . HIS A 1 75 ? 13.883 29.875 1.796 1 51.16 75 HIS A CA 1
ATOM 609 C C . HIS A 1 75 ? 12.43 29.578 2.127 1 51.16 75 HIS A C 1
ATOM 611 O O . HIS A 1 75 ? 11.953 29.922 3.217 1 51.16 75 HIS A O 1
ATOM 617 N N . HIS A 1 76 ? 11.883 29.062 1.172 1 53.19 76 HIS A N 1
ATOM 618 C CA . HIS A 1 76 ? 10.484 28.703 1.35 1 53.19 76 HIS A CA 1
ATOM 619 C C . HIS A 1 76 ? 10.312 27.703 2.482 1 53.19 76 HIS A C 1
ATOM 621 O O . HIS A 1 76 ? 9.391 27.828 3.295 1 53.19 76 HIS A O 1
ATOM 627 N N . SER A 1 77 ? 11.18 26.797 2.385 1 51.41 77 SER A N 1
ATOM 628 C CA . SER A 1 77 ? 11.109 25.766 3.426 1 51.41 77 SER A CA 1
ATOM 629 C C . SER A 1 77 ? 11.312 26.375 4.809 1 51.41 77 SER A C 1
ATOM 631 O O . SER A 1 77 ? 10.695 25.938 5.781 1 51.41 77 SER A O 1
ATOM 633 N N . LYS A 1 78 ? 12.07 27.328 4.777 1 50.19 78 LYS A N 1
ATOM 634 C CA . LYS A 1 78 ? 12.375 27.969 6.043 1 50.19 78 LYS A CA 1
ATOM 635 C C . LYS A 1 78 ? 11.234 28.891 6.484 1 50.19 78 LYS A C 1
ATOM 637 O O . LYS A 1 78 ? 10.938 28.984 7.676 1 50.19 78 LYS A O 1
ATOM 642 N N . PHE A 1 79 ? 10.828 29.609 5.504 1 50.16 79 PHE A N 1
ATOM 643 C CA . PHE A 1 79 ? 9.719 30.516 5.766 1 50.16 79 PHE A CA 1
ATOM 644 C C . PHE A 1 79 ? 8.508 29.734 6.289 1 50.16 79 PHE A C 1
ATOM 646 O O . PHE A 1 79 ? 7.812 30.203 7.191 1 50.16 79 PHE A O 1
ATOM 653 N N . MET A 1 80 ? 8.336 28.812 5.582 1 50.25 80 MET A N 1
ATOM 654 C CA . MET A 1 80 ? 7.203 27.984 5.996 1 50.25 80 MET A CA 1
ATOM 655 C C . MET A 1 80 ? 7.578 27.094 7.184 1 50.25 80 MET A C 1
ATOM 657 O O . MET A 1 80 ? 6.988 26.031 7.379 1 50.25 80 MET A O 1
ATOM 661 N N . GLY A 1 81 ? 8.594 27.594 7.793 1 51.25 81 GLY A N 1
ATOM 662 C CA . GLY A 1 81 ? 9.383 26.875 8.781 1 51.25 81 GLY A CA 1
ATOM 663 C C . GLY A 1 81 ? 8.531 26.219 9.859 1 51.25 81 GLY A C 1
ATOM 664 O O . GLY A 1 81 ? 7.398 26.641 10.094 1 51.25 81 GLY A O 1
ATOM 665 N N . TYR A 1 82 ? 9.008 24.969 10.094 1 58.34 82 TYR A N 1
ATOM 666 C CA . TYR A 1 82 ? 8.586 24 11.094 1 58.34 82 TYR A CA 1
ATOM 667 C C . TYR A 1 82 ? 8.961 24.453 12.492 1 58.34 82 TYR A C 1
ATOM 669 O O . TYR A 1 82 ? 10.141 24.641 12.797 1 58.34 82 TYR A O 1
ATOM 677 N N . GLU A 1 83 ? 7.941 25.062 13.234 1 61.91 83 GLU A N 1
ATOM 678 C CA . GLU A 1 83 ? 8.195 25.391 14.641 1 61.91 83 GLU A CA 1
ATOM 679 C C . GLU A 1 83 ? 8.562 24.141 15.438 1 61.91 83 GLU A C 1
ATOM 681 O O . GLU A 1 83 ? 9.492 24.172 16.25 1 61.91 83 GLU A O 1
ATOM 686 N N . ASP A 1 84 ? 8.008 23.078 15.07 1 76.31 84 ASP A N 1
ATOM 687 C CA . ASP A 1 84 ? 8.172 21.797 15.758 1 76.31 84 ASP A CA 1
ATOM 688 C C . ASP A 1 84 ? 8 20.625 14.789 1 76.31 84 ASP A C 1
ATOM 690 O O . ASP A 1 84 ? 6.938 20 14.75 1 76.31 84 ASP A O 1
ATOM 694 N N . PRO A 1 85 ? 9.148 20.391 14.047 1 80.81 85 PRO A N 1
ATOM 695 C CA . PRO A 1 85 ? 9.023 19.344 13.031 1 80.81 85 PRO A CA 1
ATOM 696 C C . PRO A 1 85 ? 8.562 18.016 13.617 1 80.81 85 PRO A C 1
ATOM 698 O O . PRO A 1 85 ? 7.801 17.281 12.969 1 80.81 85 PRO A O 1
ATOM 701 N N . GLY A 1 86 ? 9.062 17.688 14.828 1 83.75 86 GLY A N 1
ATOM 702 C CA . GLY A 1 86 ? 8.641 16.453 15.461 1 83.75 86 GLY A CA 1
ATOM 703 C C . GLY A 1 86 ? 7.137 16.375 15.672 1 83.75 86 GLY A C 1
ATOM 704 O O . GLY A 1 86 ? 6.52 15.352 15.375 1 83.75 86 GLY A O 1
ATOM 705 N N . LYS A 1 87 ? 6.609 17.453 16.125 1 86.69 87 LYS A N 1
ATOM 706 C CA . LYS A 1 87 ? 5.168 17.484 16.359 1 86.69 87 LYS A CA 1
ATOM 707 C C . LYS A 1 87 ? 4.395 17.438 15.047 1 86.69 87 LYS A C 1
ATOM 709 O O . LYS A 1 87 ? 3.354 16.781 14.961 1 86.69 87 LYS A O 1
ATOM 714 N N . ILE A 1 88 ? 4.883 18.141 14.102 1 89.56 88 ILE A N 1
ATOM 715 C CA . ILE A 1 88 ? 4.238 18.156 12.789 1 89.56 88 ILE A CA 1
ATOM 716 C C . ILE A 1 88 ? 4.23 16.734 12.211 1 89.56 88 ILE A C 1
ATOM 718 O O . ILE A 1 88 ? 3.201 16.266 11.719 1 89.56 88 ILE A O 1
ATOM 722 N N . HIS A 1 89 ? 5.352 16.062 12.344 1 89.56 89 HIS A N 1
ATOM 723 C CA . HIS A 1 89 ? 5.453 14.703 11.828 1 89.56 89 HIS A CA 1
ATOM 724 C C . HIS A 1 89 ? 4.488 13.766 12.555 1 89.56 89 HIS A C 1
ATOM 726 O O . HIS A 1 89 ? 3.848 12.922 11.93 1 89.56 89 HIS A O 1
ATOM 732 N N . LEU A 1 90 ? 4.445 13.953 13.805 1 92.25 90 LEU A N 1
ATOM 733 C CA . LEU A 1 90 ? 3.572 13.109 14.609 1 92.25 90 LEU A CA 1
ATOM 734 C C . LEU A 1 90 ? 2.111 13.312 14.227 1 92.25 90 LEU A C 1
ATOM 736 O O . LEU A 1 90 ? 1.377 12.344 14.016 1 92.25 90 LEU A O 1
ATOM 740 N N . MET A 1 91 ? 1.676 14.539 14.133 1 93.56 91 MET A N 1
ATOM 741 C CA . MET A 1 91 ? 0.293 14.844 13.781 1 93.56 91 MET A CA 1
ATOM 742 C C . MET A 1 91 ? -0.032 14.352 12.375 1 93.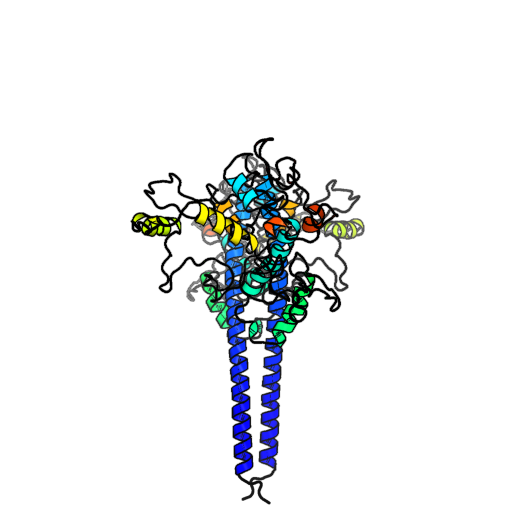56 91 MET A C 1
ATOM 744 O O . MET A 1 91 ? -1.098 13.781 12.141 1 93.56 91 MET A O 1
ATOM 748 N N . ASN A 1 92 ? 0.868 14.617 11.555 1 94.5 92 ASN A N 1
ATOM 749 C CA . ASN A 1 92 ? 0.684 14.188 10.172 1 94.5 92 ASN A CA 1
ATOM 750 C C . ASN A 1 92 ? 0.561 12.672 10.07 1 94.5 92 ASN A C 1
ATOM 752 O O . ASN A 1 92 ? -0.235 12.156 9.281 1 94.5 92 ASN A O 1
ATOM 756 N N . ARG A 1 93 ? 1.375 11.969 10.805 1 94.75 93 ARG A N 1
ATOM 757 C CA . ARG A 1 93 ? 1.29 10.508 10.828 1 94.75 93 ARG A CA 1
ATOM 758 C C . ARG A 1 93 ? -0.083 10.047 11.305 1 94.75 93 ARG A C 1
ATOM 760 O O . ARG A 1 93 ? -0.705 9.188 10.688 1 94.75 93 ARG A O 1
ATOM 767 N N . LYS A 1 94 ? -0.521 10.617 12.375 1 96.38 94 LYS A N 1
ATOM 768 C CA . LYS A 1 94 ? -1.83 10.273 12.922 1 96.38 94 LYS A CA 1
ATOM 769 C C . LYS A 1 94 ? -2.938 10.539 11.906 1 96.38 94 LYS A C 1
ATOM 771 O O . LYS A 1 94 ? -3.783 9.672 11.664 1 96.38 94 LYS A O 1
ATOM 776 N N . ALA A 1 95 ? -2.885 11.688 11.352 1 96.19 95 ALA A N 1
ATOM 777 C CA . ALA A 1 95 ? -3.904 12.062 10.375 1 96.19 95 ALA A CA 1
ATOM 778 C C . ALA A 1 95 ? -3.879 11.133 9.164 1 96.19 95 ALA A C 1
ATOM 780 O O . ALA A 1 95 ? -4.93 10.734 8.656 1 96.19 95 ALA A O 1
ATOM 781 N N . THR A 1 96 ? -2.723 10.805 8.727 1 95.06 96 THR A N 1
ATOM 782 C CA . THR A 1 96 ? -2.584 9.961 7.547 1 95.06 96 THR A CA 1
ATOM 783 C C . THR A 1 96 ? -3.135 8.562 7.816 1 95.06 96 THR A C 1
ATOM 785 O O . THR A 1 96 ? -3.729 7.941 6.934 1 95.06 96 THR A O 1
ATOM 788 N N . ILE A 1 97 ? -2.885 8.039 9.008 1 95.19 97 ILE A N 1
ATOM 789 C CA . ILE A 1 97 ? -3.455 6.746 9.367 1 95.19 97 ILE A CA 1
ATOM 790 C C . ILE A 1 97 ? -4.977 6.805 9.258 1 95.19 97 ILE A C 1
ATOM 792 O O . ILE A 1 97 ? -5.598 5.918 8.664 1 95.19 97 ILE A O 1
ATOM 796 N N . VAL A 1 98 ? -5.523 7.863 9.75 1 93.56 98 VAL A N 1
ATOM 797 C CA . VAL A 1 98 ? -6.973 8.031 9.703 1 93.56 98 VAL A CA 1
ATOM 798 C C . VAL A 1 98 ? -7.438 8.102 8.25 1 93.56 98 VAL A C 1
ATOM 800 O O . VAL A 1 98 ? -8.383 7.414 7.859 1 93.56 98 VAL A O 1
ATOM 803 N N . LEU A 1 99 ? -6.785 8.852 7.492 1 92.38 99 LEU A N 1
ATOM 804 C CA . LEU A 1 99 ? -7.184 9.086 6.109 1 92.38 99 LEU A CA 1
ATOM 805 C C . LEU A 1 99 ? -7.074 7.805 5.289 1 92.38 99 LEU A C 1
ATOM 807 O O . LEU A 1 99 ? -7.949 7.512 4.469 1 92.38 99 LEU A O 1
ATOM 811 N N . LYS A 1 100 ? -6.047 7.074 5.48 1 90.31 100 LYS A N 1
ATOM 812 C CA . LYS A 1 100 ? -5.887 5.82 4.754 1 90.31 100 LYS A CA 1
ATOM 813 C C . LYS A 1 100 ? -6.906 4.781 5.211 1 90.31 100 LYS A C 1
ATOM 815 O O . LYS A 1 100 ? -7.383 3.979 4.406 1 90.31 100 LYS A O 1
ATOM 820 N N . ALA A 1 101 ? -7.188 4.812 6.461 1 89.19 101 ALA A N 1
ATOM 821 C CA . ALA A 1 101 ? -8.148 3.85 6.992 1 89.19 101 ALA A CA 1
ATOM 822 C C . ALA A 1 101 ? -9.555 4.141 6.484 1 89.19 101 ALA A C 1
ATOM 824 O O . ALA A 1 101 ? -10.289 3.225 6.105 1 89.19 101 ALA A O 1
ATOM 825 N N . ILE A 1 102 ? -9.914 5.352 6.449 1 87.19 102 ILE A N 1
ATOM 826 C CA . ILE A 1 102 ? -11.289 5.707 6.113 1 87.19 102 ILE A CA 1
ATOM 827 C C . ILE A 1 102 ? -11.516 5.52 4.617 1 87.19 102 ILE A C 1
ATOM 829 O O . ILE A 1 102 ? -12.656 5.422 4.164 1 87.19 102 ILE A O 1
ATOM 833 N N . SER A 1 103 ? -10.477 5.578 3.912 1 77.19 103 SER A N 1
ATOM 834 C CA . SER A 1 103 ? -10.617 5.418 2.467 1 77.19 103 SER A CA 1
ATOM 835 C C . SER A 1 103 ? -11.281 4.09 2.121 1 77.19 103 SER A C 1
ATOM 837 O O . SER A 1 103 ? -11.797 3.918 1.015 1 77.19 103 SER A O 1
ATOM 839 N N . CYS A 1 104 ? -11.297 3.258 3.094 1 71.88 104 CYS A N 1
ATOM 840 C CA . CYS A 1 104 ? -11.969 1.979 2.873 1 71.88 104 CYS A CA 1
ATOM 841 C C . CYS A 1 104 ? -13.453 2.074 3.197 1 71.88 104 CYS A C 1
ATOM 843 O O . CYS A 1 104 ? -14.219 1.156 2.9 1 71.88 104 CYS A O 1
ATOM 845 N N . PHE A 1 105 ? -13.711 3.391 3.859 1 70.81 105 PHE A N 1
ATOM 846 C CA . PHE A 1 105 ? -15.086 3.498 4.34 1 70.81 105 PHE A CA 1
ATOM 847 C C . PHE A 1 105 ? -15.688 4.848 3.965 1 70.81 105 PHE A C 1
ATOM 849 O O . PHE A 1 105 ? -14.961 5.828 3.781 1 70.81 105 PHE A O 1
ATOM 856 N N . GLN A 1 106 ? -16.703 4.965 3.379 1 58.31 106 GLN A N 1
ATOM 857 C CA . GLN A 1 106 ? -17.219 6.312 3.188 1 58.31 106 GLN A CA 1
ATOM 858 C C . GLN A 1 106 ? -17.938 6.809 4.441 1 58.31 106 GLN A C 1
ATOM 860 O O . GLN A 1 106 ? -17.734 7.945 4.871 1 58.31 106 GLN A O 1
ATOM 865 N N . MET A 1 107 ? -19.031 6.215 4.953 1 58.03 107 MET A N 1
ATOM 866 C CA . MET A 1 107 ? -19.953 6.914 5.84 1 58.03 107 MET A CA 1
ATOM 867 C C . MET A 1 107 ? -20.062 6.199 7.184 1 58.03 107 MET A C 1
ATOM 869 O O . MET A 1 107 ? -21.078 5.562 7.465 1 58.03 107 MET A O 1
ATOM 873 N N . LEU A 1 108 ? -19 6.188 7.941 1 59 108 LEU A N 1
ATOM 874 C CA . LEU A 1 108 ? -19.078 5.52 9.234 1 59 108 LEU A CA 1
ATOM 875 C C . LEU A 1 108 ? -19.859 6.363 10.234 1 59 108 LEU A C 1
ATOM 877 O O . LEU A 1 108 ? -20.375 5.844 11.227 1 59 108 LEU A O 1
ATOM 881 N N . TYR A 1 109 ? -20.078 7.637 9.852 1 58.06 109 TYR A N 1
ATOM 882 C CA . TYR A 1 109 ? -20.5 8.594 10.867 1 58.06 109 TYR A CA 1
ATOM 883 C C . TYR A 1 109 ? -21.938 8.312 11.32 1 58.06 109 TYR A C 1
ATOM 885 O O . TYR A 1 109 ? -22.328 8.703 12.422 1 58.06 109 TYR A O 1
ATOM 893 N N . GLN A 1 110 ? -22.516 7.441 10.57 1 61.38 110 GLN A N 1
ATOM 894 C CA . GLN A 1 110 ? -23.938 7.363 10.914 1 61.38 110 GLN A CA 1
ATOM 895 C C . GLN A 1 110 ? -24.203 6.195 11.859 1 61.38 110 GLN A C 1
ATOM 897 O O . GLN A 1 110 ? -25.297 6.082 12.422 1 61.38 110 GLN A O 1
ATOM 902 N N . ASP A 1 111 ? -23.156 5.516 12.203 1 71.38 111 ASP A N 1
ATOM 903 C CA . ASP A 1 111 ? -23.344 4.344 13.055 1 71.38 111 ASP A CA 1
ATOM 904 C C . ASP A 1 111 ? -22.516 4.453 14.328 1 71.38 111 ASP A C 1
ATOM 906 O O . ASP A 1 111 ? -21.297 4.266 14.297 1 71.38 111 ASP A O 1
ATOM 910 N N . SER A 1 112 ? -23.25 4.785 15.469 1 77 112 SER A N 1
ATOM 911 C CA . SER A 1 112 ? -22.578 5 16.75 1 77 112 SER A CA 1
ATOM 912 C C . SER A 1 112 ? -21.781 3.771 17.172 1 77 112 SER A C 1
ATOM 914 O O . SER A 1 112 ? -20.719 3.895 17.75 1 77 112 SER A O 1
ATOM 916 N N . GLY A 1 113 ? -22.312 2.613 16.922 1 79.56 113 GLY A N 1
ATOM 917 C CA . GLY A 1 113 ? -21.594 1.389 17.25 1 79.56 113 GLY A CA 1
ATOM 918 C C . GLY A 1 113 ? -20.297 1.245 16.5 1 79.56 113 GLY A C 1
ATOM 919 O O . GLY A 1 113 ? -19.266 0.9 17.078 1 79.56 113 GLY A O 1
ATOM 920 N N . LEU A 1 114 ? -20.328 1.57 15.297 1 80.12 114 LEU A N 1
ATOM 921 C CA . LEU A 1 114 ? -19.125 1.471 14.477 1 80.12 114 LEU A CA 1
ATOM 922 C C . LEU A 1 114 ? -18.109 2.531 14.875 1 80.12 114 LEU A C 1
ATOM 924 O O . LEU A 1 114 ? -16.906 2.291 14.812 1 80.12 114 LEU A O 1
ATOM 928 N N . LEU A 1 115 ? -18.609 3.66 15.305 1 84.5 115 LEU A N 1
ATOM 929 C CA . LEU A 1 115 ? -17.703 4.711 15.766 1 84.5 115 LEU A CA 1
ATOM 930 C C . LEU A 1 115 ? -16.969 4.281 17.031 1 84.5 115 LEU A C 1
ATOM 932 O O . LEU A 1 115 ? -15.805 4.637 17.219 1 84.5 115 LEU A O 1
ATOM 936 N N . LYS A 1 116 ? -17.688 3.609 17.844 1 87.31 116 LYS A N 1
ATOM 937 C CA . LYS A 1 116 ? -17.047 3.09 19.047 1 87.31 116 LYS A CA 1
ATOM 938 C C . LYS A 1 116 ? -15.953 2.082 18.703 1 87.31 116 LYS A C 1
ATOM 940 O O . LYS A 1 116 ? -14.867 2.105 19.281 1 87.31 116 LYS A O 1
ATOM 945 N N . VAL A 1 117 ? -16.281 1.246 17.734 1 87.06 117 VAL A N 1
ATOM 946 C CA . VAL A 1 117 ? -15.281 0.284 17.266 1 87.06 117 VAL A CA 1
ATOM 947 C C . VAL A 1 117 ? -14.078 1.024 16.703 1 87.06 117 VAL A C 1
ATOM 949 O O . VAL A 1 117 ? -12.93 0.7 17.016 1 87.06 117 VAL A O 1
ATOM 952 N N . TRP A 1 118 ? -14.344 1.991 15.898 1 89.44 118 TRP A N 1
ATOM 953 C CA . TRP A 1 118 ? -13.289 2.805 15.305 1 89.44 118 TRP A CA 1
ATOM 954 C C . TRP A 1 118 ? -12.391 3.402 16.375 1 89.44 118 TRP A C 1
ATOM 956 O O . TRP A 1 118 ? -11.172 3.248 16.328 1 89.44 118 TRP A O 1
ATOM 966 N N . ARG A 1 119 ? -12.977 3.971 17.359 1 90.19 119 ARG A N 1
ATOM 967 C CA . ARG A 1 119 ? -12.227 4.648 18.406 1 90.19 119 ARG A CA 1
ATOM 968 C C . ARG A 1 119 ? -11.352 3.666 19.172 1 90.19 119 ARG A C 1
ATOM 970 O O . ARG A 1 119 ? -10.195 3.963 19.469 1 90.19 119 ARG A O 1
ATOM 977 N N . ASN A 1 120 ? -11.844 2.557 19.391 1 91.44 120 ASN A N 1
ATOM 978 C CA . ASN A 1 120 ? -11.102 1.552 20.156 1 91.44 120 ASN A CA 1
ATOM 979 C C . ASN A 1 120 ? -9.914 1.021 19.359 1 91.44 120 ASN A C 1
ATOM 981 O O . ASN A 1 120 ? -8.836 0.812 19.906 1 91.44 120 ASN A O 1
ATOM 985 N N . VAL A 1 121 ? -10.148 0.878 18.078 1 91.88 121 VAL A N 1
ATOM 986 C CA . VAL A 1 121 ? -9.125 0.241 17.266 1 91.88 121 VAL A CA 1
ATOM 987 C C . VAL A 1 121 ? -8.062 1.266 16.875 1 91.88 121 VAL A C 1
ATOM 989 O O . VAL A 1 121 ? -6.875 0.936 16.781 1 91.88 121 VAL A O 1
ATOM 992 N N . ILE A 1 122 ? -8.461 2.518 16.703 1 94 122 ILE A N 1
ATOM 993 C CA . ILE A 1 122 ? -7.535 3.518 16.188 1 94 122 ILE A CA 1
ATOM 994 C C . ILE A 1 122 ? -6.738 4.129 17.344 1 94 122 ILE A C 1
ATOM 996 O O . ILE A 1 122 ? -5.672 4.711 17.125 1 94 122 ILE A O 1
ATOM 1000 N N . SER A 1 123 ? -7.113 3.961 18.562 1 94.12 123 SER A N 1
ATOM 1001 C CA . SER A 1 123 ? -6.605 4.68 19.734 1 94.12 123 SER A CA 1
ATOM 1002 C C . SER A 1 123 ? -5.117 4.422 19.938 1 94.12 123 SER A C 1
ATOM 1004 O O . SER A 1 123 ? -4.363 5.34 20.266 1 94.12 123 SER A O 1
ATOM 1006 N N . PRO A 1 124 ? -4.621 3.172 19.656 1 94.12 124 PRO A N 1
ATOM 1007 C CA . PRO A 1 124 ? -3.188 2.951 19.844 1 94.12 124 PRO A CA 1
ATOM 1008 C C . PRO A 1 124 ? -2.336 3.68 18.812 1 94.12 124 PRO A C 1
ATOM 1010 O O . PRO A 1 124 ? -1.138 3.885 19.016 1 94.12 124 PRO A O 1
ATOM 1013 N N . HIS A 1 125 ? -2.93 4.035 17.766 1 94.88 125 HIS A N 1
ATOM 1014 C CA . HIS A 1 125 ? -2.174 4.605 16.656 1 94.88 125 HIS A CA 1
ATOM 1015 C C . HIS A 1 125 ? -2.432 6.102 16.516 1 94.88 125 HIS A C 1
ATOM 1017 O O . HIS A 1 125 ? -1.624 6.828 15.93 1 94.88 125 HIS A O 1
ATOM 1023 N N . CYS A 1 126 ? -3.523 6.492 16.969 1 94.88 126 CYS A N 1
ATOM 1024 C CA . CYS A 1 126 ? -3.938 7.891 16.938 1 94.88 126 CYS A CA 1
ATOM 1025 C C . CYS A 1 126 ? -4.715 8.258 18.203 1 94.88 126 CYS A C 1
ATOM 1027 O O . CYS A 1 126 ? -5.824 7.762 18.406 1 94.88 126 CYS A O 1
ATOM 1029 N N . ASN A 1 127 ? -4.098 9.016 18.938 1 89.19 127 ASN A N 1
ATOM 1030 C CA . ASN A 1 127 ? -4.734 9.547 20.141 1 89.19 127 ASN A CA 1
ATOM 1031 C C . ASN A 1 127 ? -4.547 11.062 20.25 1 89.19 127 ASN A C 1
ATOM 1033 O O . ASN A 1 127 ? -3.441 11.57 20.047 1 89.19 127 ASN A O 1
ATOM 1037 N N . CYS A 1 128 ? -5.598 11.781 20.344 1 83.44 128 CYS A N 1
ATOM 1038 C CA . CYS A 1 128 ? -5.602 13.234 20.516 1 83.44 128 CYS A CA 1
ATOM 1039 C C . CYS A 1 128 ? -6.305 13.633 21.812 1 83.44 128 CYS A C 1
ATOM 1041 O O . CYS A 1 128 ? -7.41 14.172 21.781 1 83.44 128 CYS A O 1
ATOM 1043 N N . PRO A 1 129 ? -5.625 13.477 22.844 1 83.94 129 PRO A N 1
ATOM 1044 C CA . PRO A 1 129 ? -6.273 13.734 24.141 1 83.94 129 PRO A CA 1
ATOM 1045 C C . PRO A 1 129 ? -6.559 15.219 24.375 1 83.94 129 PRO A C 1
ATOM 1047 O O . PRO A 1 129 ? -5.848 16.078 23.844 1 83.94 129 PRO A O 1
ATOM 1050 N N . GLN A 1 130 ? -7.598 15.445 25.141 1 87.88 130 GLN A N 1
ATOM 1051 C CA . GLN A 1 130 ? -7.91 16.812 25.578 1 87.88 130 GLN A CA 1
ATOM 1052 C C . GLN A 1 130 ? -6.945 17.266 26.656 1 87.88 130 GLN A C 1
ATOM 1054 O O . GLN A 1 130 ? -6.547 16.484 27.531 1 87.88 130 GLN A O 1
ATOM 1059 N N . PRO A 1 131 ? -6.578 18.516 26.484 1 89.81 131 PRO A N 1
ATOM 1060 C CA . PRO A 1 131 ? -5.707 19.016 27.562 1 89.81 131 PRO A CA 1
ATOM 1061 C C . PRO A 1 131 ? -6.418 19.109 28.906 1 89.81 131 PRO A C 1
ATOM 1063 O O . PRO A 1 131 ? -7.633 19.328 28.953 1 89.81 131 PRO A O 1
ATOM 1066 N N . ASN A 1 132 ? -5.68 18.859 29.969 1 89.38 132 ASN A N 1
ATOM 1067 C CA . ASN A 1 132 ? -6.18 19.078 31.312 1 89.38 132 ASN A CA 1
ATOM 1068 C C . ASN A 1 132 ? -6.055 20.547 31.734 1 89.38 132 ASN A C 1
ATOM 1070 O O . ASN A 1 132 ? -4.945 21.047 31.922 1 89.38 132 ASN A O 1
ATOM 1074 N N . CYS A 1 133 ? -7.184 21.188 31.906 1 92.31 133 CYS A N 1
ATOM 1075 C CA . CYS A 1 133 ? -7.176 22.641 32.125 1 92.31 133 CYS A CA 1
ATOM 1076 C C . CYS A 1 133 ? -7.355 22.969 33.594 1 92.31 133 CYS A C 1
ATOM 1078 O O . CYS A 1 133 ? -8.219 22.391 34.25 1 92.31 133 CYS A O 1
ATOM 1080 N N . ASN A 1 134 ? -6.449 23.703 34.094 1 89.69 134 ASN A N 1
ATOM 1081 C CA . ASN A 1 134 ? -6.625 24.312 35.406 1 89.69 134 ASN A CA 1
ATOM 1082 C C . ASN A 1 134 ? -7.523 25.547 35.312 1 89.69 134 ASN A C 1
ATOM 1084 O O . ASN A 1 134 ? -7.113 26.594 34.812 1 89.69 134 ASN A O 1
ATOM 1088 N N . GLN A 1 135 ? -8.656 25.5 35.969 1 86.44 135 GLN A N 1
ATOM 1089 C CA . GLN A 1 135 ? -9.664 26.547 35.844 1 86.44 135 GLN A CA 1
ATOM 1090 C C . GLN A 1 135 ? -9.227 27.812 36.594 1 86.44 135 GLN A C 1
ATOM 1092 O O . GLN A 1 135 ? -9.742 28.891 36.344 1 86.44 135 GLN A O 1
ATOM 1097 N N . ARG A 1 136 ? -8.211 27.625 37.438 1 85.19 136 ARG A N 1
ATOM 1098 C CA . ARG A 1 136 ? -7.832 28.766 38.281 1 85.19 136 ARG A CA 1
ATOM 1099 C C . ARG A 1 136 ? -6.668 29.531 37.656 1 85.19 136 ARG A C 1
ATOM 1101 O O . ARG A 1 136 ? -6.188 30.516 38.219 1 85.19 136 ARG A O 1
ATOM 1108 N N . LYS A 1 137 ? -6.328 29.047 36.5 1 84.25 137 LYS A N 1
ATOM 1109 C CA . LYS A 1 137 ? -5.211 29.734 35.844 1 84.25 137 LYS A CA 1
ATOM 1110 C C . LYS A 1 137 ? -5.613 31.141 35.406 1 84.25 137 LYS A C 1
ATOM 1112 O O . LYS A 1 137 ? -6.645 31.328 34.781 1 84.25 137 LYS A O 1
ATOM 1117 N N . ARG A 1 138 ? -4.832 32.125 35.688 1 83.56 138 ARG A N 1
ATOM 1118 C CA . ARG A 1 138 ? -5.172 33.531 35.5 1 83.56 138 ARG A CA 1
ATOM 1119 C C . ARG A 1 138 ? -4.793 34 34.094 1 83.56 138 ARG A C 1
ATOM 1121 O O . ARG A 1 138 ? -5.406 34.938 33.562 1 83.56 138 ARG A O 1
ATOM 1128 N N . TYR A 1 139 ? -3.756 33.375 33.562 1 84.38 139 TYR A N 1
ATOM 1129 C CA . TYR A 1 139 ? -3.23 33.906 32.312 1 84.38 139 TYR A CA 1
ATOM 1130 C C . TYR A 1 139 ? -3.496 32.938 31.141 1 84.38 139 TYR A C 1
ATOM 1132 O O . TYR A 1 139 ? -3.588 31.734 31.359 1 84.38 139 TYR A O 1
ATOM 1140 N N . ARG A 1 140 ? -3.529 33.594 30.016 1 87.31 140 ARG A N 1
ATOM 1141 C CA . ARG A 1 140 ? -3.695 32.781 28.797 1 87.31 140 ARG A CA 1
ATOM 1142 C C . ARG A 1 140 ? -2.414 32.031 28.453 1 87.31 140 ARG A C 1
ATOM 1144 O O . ARG A 1 140 ? -1.314 32.5 28.766 1 87.31 140 ARG A O 1
ATOM 1151 N N . SER A 1 141 ? -2.686 30.875 27.859 1 88.81 141 SER A N 1
ATOM 1152 C CA . SER A 1 141 ? -1.535 30.109 27.391 1 88.81 141 SER A CA 1
ATOM 1153 C C . SER A 1 141 ? -1.123 30.547 25.984 1 88.81 141 SER A C 1
ATOM 1155 O O . SER A 1 141 ? -1.976 30.844 25.141 1 88.81 141 SER A O 1
ATOM 1157 N N . PRO A 1 142 ? 0.214 30.594 25.703 1 86.44 142 PRO A N 1
ATOM 1158 C CA . PRO A 1 142 ? 0.678 31.031 24.391 1 86.44 142 PRO A CA 1
ATOM 1159 C C . PRO A 1 142 ? 0.261 30.078 23.266 1 86.44 142 PRO A C 1
ATOM 1161 O O . PRO A 1 142 ? 0.105 30.516 22.125 1 86.44 142 PRO A O 1
ATOM 1164 N N . ASP A 1 143 ? 0.036 28.875 23.578 1 88.62 143 ASP A N 1
ATOM 1165 C CA . ASP A 1 143 ? -0.305 27.922 22.531 1 88.62 143 ASP A CA 1
ATOM 1166 C C . ASP A 1 143 ? -1.818 27.812 22.359 1 88.62 143 ASP A C 1
ATOM 1168 O O . ASP A 1 143 ? -2.301 26.984 21.578 1 88.62 143 ASP A O 1
ATOM 1172 N N . GLY A 1 144 ? -2.551 28.5 23.125 1 90.94 144 GLY A N 1
ATOM 1173 C CA . GLY A 1 144 ? -3.992 28.594 22.953 1 90.94 144 GLY A CA 1
ATOM 1174 C C . GLY A 1 144 ? -4.75 27.531 23.734 1 90.94 144 GLY A C 1
ATOM 1175 O O . GLY A 1 144 ? -5.977 27.609 23.859 1 90.94 144 GLY A O 1
ATOM 1176 N N . LYS A 1 145 ? -4.066 26.562 24.328 1 91.5 145 LYS A N 1
ATOM 1177 C CA . LYS A 1 145 ? -4.734 25.5 25.078 1 91.5 145 LYS A CA 1
ATOM 1178 C C . LYS A 1 145 ? -5.336 26.031 26.375 1 91.5 145 LYS A C 1
ATOM 1180 O O . LYS A 1 145 ? -4.711 26.828 27.078 1 91.5 145 LYS A O 1
ATOM 1185 N N . CYS A 1 146 ? -6.508 25.641 26.672 1 93.38 146 CYS A N 1
ATOM 1186 C CA . CYS A 1 146 ? -7.219 25.906 27.906 1 93.38 146 CYS A CA 1
ATOM 1187 C C . CYS A 1 146 ? -7.582 27.391 28.031 1 93.38 146 CYS A C 1
ATOM 1189 O O . CYS A 1 146 ? -7.953 27.859 29.109 1 93.38 146 CYS A O 1
ATOM 1191 N N . ASN A 1 147 ? -7.336 28.125 26.938 1 91.81 147 ASN A N 1
ATOM 1192 C CA . ASN A 1 147 ? -7.793 29.516 26.984 1 91.81 147 ASN A CA 1
ATOM 1193 C C . ASN A 1 147 ? -9.312 29.594 27.031 1 91.81 147 ASN A C 1
ATOM 1195 O O . ASN A 1 147 ? -9.867 30.578 27.547 1 91.81 147 ASN A O 1
ATOM 1199 N N . ASN A 1 148 ? -9.922 28.672 26.406 1 90.94 148 ASN A N 1
ATOM 1200 C CA . ASN A 1 148 ? -11.336 28.391 26.609 1 90.94 148 ASN A CA 1
ATOM 1201 C C . ASN A 1 148 ? -11.531 27.094 27.406 1 90.94 148 ASN A C 1
ATOM 1203 O O . ASN A 1 148 ? -11.273 26 26.906 1 90.94 148 ASN A O 1
ATOM 1207 N N . VAL A 1 149 ? -12 27.25 28.578 1 89.5 149 VAL A N 1
ATOM 1208 C CA . VAL A 1 149 ? -12.039 26.109 29.484 1 89.5 149 VAL A CA 1
ATOM 1209 C C . VAL A 1 149 ? -13.07 25.094 29.016 1 89.5 149 VAL A C 1
ATOM 1211 O O . VAL A 1 149 ? -12.898 23.891 29.188 1 89.5 149 VAL A O 1
ATOM 1214 N N . LYS A 1 150 ? -14.148 25.516 28.391 1 90.62 150 LYS A N 1
ATOM 1215 C CA . LYS A 1 150 ? -15.195 24.625 27.891 1 90.62 150 LYS A CA 1
ATOM 1216 C C . LYS A 1 150 ? -14.742 23.891 26.641 1 90.62 150 LYS A C 1
ATOM 1218 O O . LYS A 1 150 ? -15.172 22.766 26.375 1 90.62 150 LYS A O 1
ATOM 1223 N N . HIS A 1 151 ? -13.922 24.578 25.906 1 92.38 151 HIS A N 1
ATOM 1224 C CA . HIS A 1 151 ? -13.344 24.016 24.688 1 92.38 151 HIS A CA 1
ATOM 1225 C C . HIS A 1 151 ? -11.828 24.203 24.672 1 92.38 151 HIS A C 1
ATOM 1227 O O . HIS A 1 151 ? -11.305 25.016 23.906 1 92.38 151 HIS A O 1
ATOM 1233 N N . PRO A 1 152 ? -11.141 23.344 25.344 1 93.06 152 PRO A N 1
ATOM 1234 C CA . PRO A 1 152 ? -9.734 23.562 25.688 1 93.06 152 PRO A CA 1
ATOM 1235 C C . PRO A 1 152 ? -8.82 23.625 24.469 1 93.06 152 PRO A C 1
ATOM 1237 O O . PRO A 1 152 ? -7.715 24.156 24.547 1 93.06 152 PRO A O 1
ATOM 1240 N N . LYS A 1 153 ? -9.297 23.156 23.312 1 93.31 153 LYS A N 1
ATOM 1241 C CA . LYS A 1 153 ? -8.406 23.109 22.156 1 93.31 153 LYS A CA 1
ATOM 1242 C C . LYS A 1 153 ? -8.789 24.156 21.125 1 93.31 153 LYS A C 1
ATOM 1244 O O . LYS A 1 153 ? -8.086 24.344 20.125 1 93.31 153 LYS A O 1
ATOM 1249 N N . TRP A 1 154 ? -9.844 24.891 21.375 1 92.38 154 TRP A N 1
ATOM 1250 C CA . TRP A 1 154 ? -10.289 25.859 20.375 1 92.38 154 TRP A CA 1
ATOM 1251 C C . TRP A 1 154 ? -9.219 26.906 20.125 1 92.38 154 TRP A C 1
ATOM 1253 O O . TRP A 1 154 ? -8.773 27.594 21.047 1 92.38 154 TRP A O 1
ATOM 1263 N N . GLY A 1 155 ? -8.805 26.969 18.859 1 91.94 155 GLY A N 1
ATOM 1264 C CA . GLY A 1 155 ? -7.859 28 18.438 1 91.94 155 GLY A CA 1
ATOM 1265 C C . GLY A 1 155 ? -6.43 27.703 18.844 1 91.94 155 GLY A C 1
ATOM 1266 O O . GLY A 1 155 ? -5.539 28.531 18.656 1 91.94 155 GLY A O 1
ATOM 1267 N N . SER A 1 156 ? -6.168 26.516 19.453 1 92.06 156 SER A N 1
ATOM 1268 C CA . SER A 1 156 ? -4.828 26.156 19.906 1 92.06 156 SER A CA 1
ATOM 1269 C C . SER A 1 156 ? -3.934 25.766 18.734 1 92.06 156 SER A C 1
ATOM 1271 O O . SER A 1 156 ? -4.418 25.516 17.625 1 92.06 156 SER A O 1
ATOM 1273 N N . THR A 1 157 ? -2.609 25.734 18.984 1 89.31 157 THR A N 1
ATOM 1274 C CA . THR A 1 157 ? -1.624 25.359 17.969 1 89.31 157 THR A CA 1
ATOM 1275 C C . THR A 1 157 ? -1.771 23.891 17.578 1 89.31 157 THR A C 1
ATOM 1277 O O . THR A 1 157 ? -2.311 23.094 18.359 1 89.31 157 THR A O 1
ATOM 1280 N N . PHE A 1 158 ? -1.397 23.594 16.422 1 90.38 158 PHE A N 1
ATOM 1281 C CA . PHE A 1 158 ? -1.299 22.219 15.906 1 90.38 158 PHE A CA 1
ATOM 1282 C C . PHE A 1 158 ? -2.666 21.547 15.891 1 90.38 158 PHE A C 1
ATOM 1284 O O . PHE A 1 158 ? -2.803 20.406 16.344 1 90.38 158 PHE A O 1
ATOM 1291 N N . THR A 1 159 ? -3.602 22.297 15.484 1 92.38 159 THR A N 1
ATOM 1292 C CA . THR A 1 159 ? -4.953 21.797 15.266 1 92.38 159 THR A CA 1
ATOM 1293 C C . THR A 1 159 ? -5.336 21.891 13.789 1 92.38 159 THR A C 1
ATOM 1295 O O . THR A 1 159 ? -4.703 22.609 13.023 1 92.38 159 THR A O 1
ATOM 1298 N N . PRO A 1 160 ? -6.32 21.031 13.398 1 95.25 160 PRO A N 1
ATOM 1299 C CA . PRO A 1 160 ? -6.742 21.141 12 1 95.25 160 PRO A CA 1
ATOM 1300 C C . PRO A 1 160 ? -7.375 22.484 11.664 1 95.25 160 PRO A C 1
ATOM 1302 O O . PRO A 1 160 ? -8.102 23.047 12.492 1 95.25 160 PRO A O 1
ATOM 1305 N N . GLN A 1 161 ? -6.98 22.938 10.5 1 94.62 161 GLN A N 1
ATOM 1306 C CA . GLN A 1 161 ? -7.66 24.125 10.008 1 94.62 161 GLN A CA 1
ATOM 1307 C C . GLN A 1 161 ? -9.141 23.859 9.766 1 94.62 161 GLN A C 1
ATOM 1309 O O . GLN A 1 161 ? -9.516 22.781 9.289 1 94.62 161 GLN A O 1
ATOM 1314 N N . ASN A 1 162 ? -9.906 24.844 10.078 1 89.69 162 ASN A N 1
ATOM 1315 C CA . ASN A 1 162 ? -11.352 24.703 9.93 1 89.69 162 ASN A CA 1
ATOM 1316 C C . ASN A 1 162 ? -11.812 25.109 8.531 1 89.69 162 ASN A C 1
ATOM 1318 O O . ASN A 1 162 ? -11.195 25.953 7.891 1 89.69 162 ASN A O 1
ATOM 1322 N N . ARG A 1 163 ? -12.844 24.406 8.172 1 89 163 ARG A N 1
ATOM 1323 C CA . ARG A 1 163 ? -13.461 24.688 6.875 1 89 163 ARG A CA 1
ATOM 1324 C C . ARG A 1 163 ? -14.898 25.172 7.047 1 89 163 ARG A C 1
ATOM 1326 O O . ARG A 1 163 ? -15.625 24.672 7.91 1 89 163 ARG A O 1
ATOM 1333 N N . TYR A 1 164 ? -15.242 26.156 6.168 1 90.88 164 TYR A N 1
ATOM 1334 C CA . TYR A 1 164 ? -16.625 26.609 6.152 1 90.88 164 TYR A CA 1
ATOM 1335 C C . TYR A 1 164 ? -17.484 25.703 5.277 1 90.88 164 TYR A C 1
ATOM 1337 O O . TYR A 1 164 ? -18.672 25.5 5.547 1 90.88 164 TYR A O 1
ATOM 1345 N N . LEU A 1 165 ? -16.953 25.25 4.273 1 92.06 165 LEU A N 1
ATOM 1346 C CA . LEU A 1 165 ? -17.625 24.328 3.352 1 92.06 165 LEU A CA 1
ATOM 1347 C C . LEU A 1 165 ? -16.906 23 3.287 1 92.06 165 LEU A C 1
ATOM 1349 O O . LEU A 1 165 ? -15.688 22.938 3.496 1 92.06 165 LEU A O 1
ATOM 1353 N N . PRO A 1 166 ? -17.672 21.984 2.988 1 90.31 166 PRO A N 1
ATOM 1354 C CA . PRO A 1 166 ? -17 20.703 2.811 1 90.31 166 PRO A CA 1
ATOM 1355 C C . PRO A 1 166 ? -15.984 20.719 1.666 1 90.31 166 PRO A C 1
ATOM 1357 O O . PRO A 1 166 ? -16.172 21.453 0.686 1 90.31 166 PRO A O 1
ATOM 1360 N N . PRO A 1 167 ? -14.945 19.984 1.9 1 91.88 167 PRO A N 1
ATOM 1361 C CA . PRO A 1 167 ? -13.961 19.938 0.816 1 91.88 167 PRO A CA 1
ATOM 1362 C C . PRO A 1 167 ? -14.477 19.188 -0.414 1 91.88 167 PRO A C 1
ATOM 1364 O O . PRO A 1 167 ? -15.398 18.391 -0.308 1 91.88 167 PRO A O 1
ATOM 1367 N N . ALA A 1 168 ? -13.93 19.469 -1.542 1 91.94 168 ALA A N 1
ATOM 1368 C CA . ALA A 1 168 ? -14.258 18.797 -2.797 1 91.94 168 ALA A CA 1
ATOM 1369 C C . ALA A 1 168 ? -13.148 17.844 -3.219 1 91.94 168 ALA A C 1
ATOM 1371 O O . ALA A 1 168 ? -12.68 17.891 -4.359 1 91.94 168 ALA A O 1
ATOM 1372 N N . TYR A 1 169 ? -12.734 16.969 -2.32 1 91.38 169 TYR A N 1
ATOM 1373 C CA . TYR A 1 169 ? -11.703 15.984 -2.625 1 91.38 169 TYR A CA 1
ATOM 1374 C C . TYR A 1 169 ? -12.203 14.977 -3.66 1 91.38 169 TYR A C 1
ATOM 1376 O O . TYR A 1 169 ? -13.375 14.586 -3.639 1 91.38 169 TYR A O 1
ATOM 1384 N N . HIS A 1 170 ? -11.344 14.555 -4.547 1 89.19 170 HIS A N 1
ATOM 1385 C CA . HIS A 1 170 ? -11.695 13.648 -5.637 1 89.19 170 HIS A CA 1
ATOM 1386 C C . HIS A 1 170 ? -12.266 12.344 -5.109 1 89.19 170 HIS A C 1
ATOM 1388 O O . HIS A 1 170 ? -13.219 11.805 -5.672 1 89.19 170 HIS A O 1
ATOM 1394 N N . ASP A 1 171 ? -11.711 11.812 -4.004 1 80.94 171 ASP A N 1
ATOM 1395 C CA . ASP A 1 171 ? -12.164 10.555 -3.416 1 80.94 171 ASP A CA 1
ATOM 1396 C C . ASP A 1 171 ? -13.102 10.812 -2.236 1 80.94 171 ASP A C 1
ATOM 1398 O O . ASP A 1 171 ? -13.375 9.898 -1.447 1 80.94 171 ASP A O 1
ATOM 1402 N N . GLY A 1 172 ? -13.352 12.062 -2.006 1 83.44 172 GLY A N 1
ATOM 1403 C CA . GLY A 1 172 ? -14.273 12.43 -0.943 1 83.44 172 GLY A CA 1
ATOM 1404 C C . GLY A 1 172 ? -13.594 12.633 0.396 1 83.44 172 GLY A C 1
ATOM 1405 O O . GLY A 1 172 ? -14.203 13.125 1.346 1 83.44 172 GLY A O 1
ATOM 1406 N N . VAL A 1 173 ? -12.266 12.305 0.449 1 87.44 173 VAL A N 1
ATOM 1407 C CA . VAL A 1 173 ? -11.672 12.297 1.781 1 87.44 173 VAL A CA 1
ATOM 1408 C C . VAL A 1 173 ? -10.305 12.992 1.744 1 87.44 173 VAL A C 1
ATOM 1410 O O . VAL A 1 173 ? -9.953 13.719 2.672 1 87.44 173 VAL A O 1
ATOM 1413 N N . ASN A 1 174 ? -9.539 12.773 0.68 1 91.12 174 ASN A N 1
ATOM 1414 C CA . ASN A 1 174 ? -8.133 13.133 0.811 1 91.12 174 ASN A CA 1
ATOM 1415 C C . ASN A 1 174 ? -7.559 13.641 -0.509 1 91.12 174 ASN A C 1
ATOM 1417 O O . ASN A 1 174 ? -6.875 14.664 -0.541 1 91.12 174 ASN A O 1
ATOM 1421 N N . SER A 1 175 ? -7.812 12.961 -1.622 1 89.88 175 SER A N 1
ATOM 1422 C CA . SER A 1 175 ? -7.141 13.242 -2.887 1 89.88 175 SER A CA 1
ATOM 1423 C C . SER A 1 175 ? -7.66 14.531 -3.512 1 89.88 175 SER A C 1
ATOM 1425 O O . SER A 1 175 ? -8.867 14.758 -3.58 1 89.88 175 SER A O 1
ATOM 1427 N N . PRO A 1 176 ? -6.695 15.375 -3.979 1 92.19 176 PRO A N 1
ATOM 1428 C CA . PRO A 1 176 ? -7.16 16.578 -4.664 1 92.19 176 PRO A CA 1
ATOM 1429 C C . PRO A 1 176 ? -8.07 16.281 -5.852 1 92.19 176 PRO A C 1
ATOM 1431 O O . PRO A 1 176 ? -7.891 15.25 -6.523 1 92.19 176 PRO A O 1
ATOM 1434 N N . ARG A 1 177 ? -8.961 17.156 -6.094 1 92.44 177 ARG A N 1
ATOM 1435 C CA . ARG A 1 177 ? -9.906 16.969 -7.191 1 92.44 177 ARG A CA 1
ATOM 1436 C C . ARG A 1 177 ? -9.203 17.078 -8.539 1 92.44 177 ARG A C 1
ATOM 1438 O O . ARG A 1 177 ? -8.469 18.031 -8.797 1 92.44 177 ARG A O 1
ATOM 1445 N N . ILE A 1 178 ? -9.445 16.094 -9.398 1 92.88 178 ILE A N 1
ATOM 1446 C CA . ILE A 1 178 ? -8.766 16.078 -10.688 1 92.88 178 ILE A CA 1
ATOM 1447 C C . ILE A 1 178 ? -9.789 16.031 -11.82 1 92.88 178 ILE A C 1
ATOM 1449 O O . ILE A 1 178 ? -9.445 16.203 -12.992 1 92.88 178 ILE A O 1
ATOM 1453 N N . LYS A 1 179 ? -11.07 15.805 -11.5 1 93.88 179 LYS A N 1
ATOM 1454 C CA . LYS A 1 179 ? -12.133 15.75 -12.5 1 93.88 179 LYS A CA 1
ATOM 1455 C C . LYS A 1 179 ? -13.258 16.719 -12.148 1 93.88 179 LYS A C 1
ATOM 1457 O O . LYS A 1 179 ? -13.516 16.984 -10.969 1 93.88 179 LYS A O 1
ATOM 1462 N N . SER A 1 180 ? -13.883 17.125 -13.234 1 93.12 180 SER A N 1
ATOM 1463 C CA . SER A 1 180 ? -15.031 18 -13.07 1 93.12 180 SER A CA 1
ATOM 1464 C C . SER A 1 180 ? -16.281 17.203 -12.727 1 93.12 180 SER A C 1
ATOM 1466 O O . SER A 1 180 ? -16.25 15.977 -12.672 1 93.12 180 SER A O 1
ATOM 1468 N N . VAL A 1 181 ? -17.391 17.938 -12.555 1 89.06 181 VAL A N 1
ATOM 1469 C CA . VAL A 1 181 ? -18.672 17.312 -12.234 1 89.06 181 VAL A CA 1
ATOM 1470 C C . VAL A 1 181 ? -19.172 16.516 -13.438 1 89.06 181 VAL A C 1
ATOM 1472 O O . VAL A 1 181 ? -19.969 15.586 -13.289 1 89.06 181 VAL A O 1
ATOM 1475 N N . THR A 1 182 ? -18.656 16.797 -14.609 1 92.06 182 THR A N 1
ATOM 1476 C CA . THR A 1 182 ? -19.062 16.109 -15.828 1 92.06 182 THR A CA 1
ATOM 1477 C C . THR A 1 182 ? -18.125 14.93 -16.094 1 92.06 182 THR A C 1
ATOM 1479 O O . THR A 1 182 ? -18.328 14.18 -17.062 1 92.06 182 THR A O 1
ATOM 1482 N N . GLY A 1 183 ? -17.078 14.82 -15.336 1 91.38 183 GLY A N 1
ATOM 1483 C CA . GLY A 1 183 ? -16.172 13.703 -15.492 1 91.38 183 GLY A CA 1
ATOM 1484 C C . GLY A 1 183 ? -14.93 14.047 -16.281 1 91.38 183 GLY A C 1
ATOM 1485 O O . GLY A 1 183 ? -14 13.242 -16.375 1 91.38 183 GLY A O 1
ATOM 1486 N N . GLU A 1 184 ? -14.883 15.188 -16.75 1 93.56 184 GLU A N 1
ATOM 1487 C CA . GLU A 1 184 ? -13.734 15.609 -17.547 1 93.56 184 GLU A CA 1
ATOM 1488 C C . GLU A 1 184 ? -12.57 16.016 -16.656 1 93.56 184 GLU A C 1
ATOM 1490 O O . GLU A 1 184 ? -12.773 16.469 -15.523 1 93.56 184 GLU A O 1
ATOM 1495 N N . ALA A 1 185 ? -11.438 15.891 -17.188 1 94.5 185 ALA A N 1
ATOM 1496 C CA . ALA A 1 185 ? -10.242 16.281 -16.438 1 94.5 185 ALA A CA 1
ATOM 1497 C C . ALA A 1 185 ? -10.219 17.797 -16.203 1 94.5 185 ALA A C 1
ATOM 1499 O O . ALA A 1 185 ? -10.578 18.578 -17.094 1 94.5 185 ALA A O 1
ATOM 1500 N N . LEU A 1 186 ? -9.773 18.203 -15.016 1 95.31 186 LEU A N 1
ATOM 1501 C CA . LEU A 1 186 ? -9.648 19.625 -14.695 1 95.31 186 LEU A CA 1
ATOM 1502 C C . LEU A 1 186 ? -8.344 20.188 -15.258 1 95.31 186 LEU A C 1
ATOM 1504 O O . LEU A 1 186 ? -7.344 19.484 -15.359 1 95.31 186 LEU A O 1
ATOM 1508 N N . PRO A 1 187 ? -8.414 21.484 -15.641 1 93.5 187 PRO A N 1
ATOM 1509 C CA . PRO A 1 187 ? -7.16 22.094 -16.094 1 93.5 187 PRO A CA 1
ATOM 1510 C C . PRO A 1 187 ? -6.129 22.203 -14.969 1 93.5 187 PRO A C 1
ATOM 1512 O O . PRO A 1 187 ? -6.488 22.172 -13.789 1 93.5 187 PRO A O 1
ATOM 1515 N N . SER A 1 188 ? -4.871 22.297 -15.406 1 94.62 188 SER A N 1
ATOM 1516 C CA . SER A 1 188 ? -3.82 22.484 -14.414 1 94.62 188 SER A CA 1
ATOM 1517 C C . SER A 1 188 ? -3.953 23.828 -13.703 1 94.62 188 SER A C 1
ATOM 1519 O O . SER A 1 188 ? -4.473 24.781 -14.273 1 94.62 188 SER A O 1
ATOM 1521 N N . ALA A 1 189 ? -3.479 23.891 -12.445 1 94.12 189 ALA A N 1
ATOM 1522 C CA . ALA A 1 189 ? -3.492 25.141 -11.688 1 94.12 189 ALA A CA 1
ATOM 1523 C C . ALA A 1 189 ? -2.705 26.219 -12.414 1 94.12 189 ALA A C 1
ATOM 1525 O O . ALA A 1 189 ? -3.064 27.406 -12.352 1 94.12 189 ALA A O 1
ATOM 1526 N N . ARG A 1 190 ? -1.62 25.859 -13.039 1 93.88 190 ARG A N 1
ATOM 1527 C CA . ARG A 1 190 ? -0.816 26.812 -13.789 1 93.88 190 ARG A CA 1
ATOM 1528 C C . ARG A 1 190 ? -1.607 27.391 -14.953 1 93.88 190 ARG A C 1
ATOM 1530 O O . ARG A 1 190 ? -1.536 28.594 -15.219 1 93.88 190 ARG A O 1
ATOM 1537 N N . HIS A 1 191 ? -2.309 26.547 -15.633 1 93.06 191 HIS A N 1
ATOM 1538 C CA . HIS A 1 191 ? -3.158 27.031 -16.719 1 93.06 191 HIS A CA 1
ATOM 1539 C C . HIS A 1 191 ? -4.176 28.047 -16.203 1 93.06 191 HIS A C 1
ATOM 1541 O O . HIS A 1 191 ? -4.375 29.094 -16.812 1 93.06 191 HIS A O 1
ATOM 1547 N N . ILE A 1 192 ? -4.809 27.719 -15.141 1 92.25 192 ILE A N 1
ATOM 1548 C CA . ILE A 1 192 ? -5.805 28.609 -14.555 1 92.25 192 ILE A CA 1
ATOM 1549 C C . ILE A 1 192 ? -5.145 29.922 -14.156 1 92.25 192 ILE A C 1
ATOM 1551 O O . ILE A 1 192 ? -5.699 31 -14.398 1 92.25 192 ILE A O 1
ATOM 1555 N N . SER A 1 193 ? -4 29.781 -13.477 1 89.88 193 SER A N 1
ATOM 1556 C CA . SER A 1 193 ? -3.254 30.984 -13.086 1 89.88 193 SER A CA 1
ATOM 1557 C C . SER A 1 193 ? -2.98 31.875 -14.289 1 89.88 193 SER A C 1
ATOM 1559 O O . SER A 1 193 ? -3.17 33.094 -14.227 1 89.88 193 SER A O 1
ATOM 1561 N N . ASN A 1 194 ? -2.576 31.312 -15.406 1 87.56 194 ASN A N 1
ATOM 1562 C CA . ASN A 1 194 ? -2.281 32.062 -16.609 1 87.56 194 ASN A CA 1
ATOM 1563 C C . ASN A 1 194 ? -3.521 32.781 -17.141 1 87.56 194 ASN A C 1
ATOM 1565 O O . ASN A 1 194 ? -3.455 33.969 -17.516 1 87.56 194 ASN A O 1
ATOM 1569 N N . VAL A 1 195 ? -4.613 32.094 -17.203 1 87.75 195 VAL A N 1
ATOM 1570 C CA . VAL A 1 195 ? -5.848 32.656 -17.766 1 87.75 195 VAL A CA 1
ATOM 1571 C C . VAL A 1 195 ? -6.355 33.781 -16.891 1 87.75 195 VAL A C 1
ATOM 1573 O O . VAL A 1 195 ? -6.758 34.844 -17.406 1 87.75 195 VAL A O 1
ATOM 1576 N N . ILE A 1 196 ? -6.305 33.531 -15.609 1 86.19 196 ILE A N 1
ATOM 1577 C CA . ILE A 1 196 ? -6.875 34.531 -14.695 1 86.19 196 ILE A CA 1
ATOM 1578 C C . ILE A 1 196 ? -5.965 35.75 -14.625 1 86.19 196 ILE A C 1
ATOM 1580 O O . ILE A 1 196 ? -6.441 36.875 -14.664 1 86.19 196 ILE A O 1
ATOM 1584 N N . HIS A 1 197 ? -4.691 35.562 -14.555 1 79.31 197 HIS A N 1
ATOM 1585 C CA . HIS A 1 197 ? -3.789 36.688 -14.344 1 79.31 197 HIS A CA 1
ATOM 1586 C C . HIS A 1 197 ? -3.465 37.375 -15.656 1 79.31 197 HIS A C 1
ATOM 1588 O O . HIS A 1 197 ? -3.123 38.562 -15.672 1 79.31 197 HIS A O 1
ATOM 1594 N N . LYS A 1 198 ? -3.445 36.625 -16.75 1 73.06 198 LYS A N 1
ATOM 1595 C CA . LYS A 1 198 ? -3.301 37.281 -18.031 1 73.06 198 LYS A CA 1
ATOM 1596 C C . LYS A 1 198 ? -4.516 38.156 -18.344 1 73.06 198 LYS A C 1
ATOM 1598 O O . LYS A 1 198 ? -4.379 39.25 -18.938 1 73.06 198 LYS A O 1
ATOM 1603 N N . ALA A 1 199 ? -5.695 37.531 -18.125 1 62.19 199 ALA A N 1
ATOM 1604 C CA . ALA A 1 199 ? -6.938 38.25 -18.391 1 62.19 199 ALA A CA 1
ATOM 1605 C C . ALA A 1 199 ? -7.059 39.469 -17.469 1 62.19 199 ALA A C 1
ATOM 1607 O O . ALA A 1 199 ? -7.754 40.438 -17.797 1 62.19 199 ALA A O 1
ATOM 1608 N N . ASP A 1 200 ? -6.723 39.125 -16.219 1 59.88 200 ASP A N 1
ATOM 1609 C CA . ASP A 1 200 ? -6.914 40.156 -15.219 1 59.88 200 ASP A CA 1
ATOM 1610 C C . ASP A 1 200 ? -5.965 41.344 -15.461 1 59.88 200 ASP A C 1
ATOM 1612 O O . ASP A 1 200 ? -4.773 41.25 -15.156 1 59.88 200 ASP A O 1
ATOM 1616 N N . LYS A 1 201 ? -6.18 41.812 -16.656 1 54.97 201 LYS A N 1
ATOM 1617 C CA . LYS A 1 201 ? -5.668 43.188 -16.609 1 54.97 201 LYS A CA 1
ATOM 1618 C C . LYS A 1 201 ? -6.027 43.844 -15.281 1 54.97 201 LYS A C 1
ATOM 1620 O O . LYS A 1 201 ? -6.074 45.094 -15.195 1 54.97 201 LYS A O 1
ATOM 1625 N N . CYS A 1 202 ? -6.602 43.062 -14.539 1 50.19 202 CYS A N 1
ATOM 1626 C CA . CYS A 1 202 ? -7.086 43.656 -13.305 1 50.19 202 CYS A CA 1
ATOM 1627 C C . CYS A 1 202 ? -6.07 44.656 -12.742 1 50.19 202 CYS A C 1
ATOM 1629 O O . CYS A 1 202 ? -4.992 44.25 -12.297 1 50.19 202 CYS A O 1
ATOM 1631 N N . GLN A 1 203 ? -5.918 45.625 -13.391 1 50.56 203 GLN A N 1
ATOM 1632 C CA . GLN A 1 203 ? -5.508 46.875 -12.766 1 50.56 203 GLN A CA 1
ATOM 1633 C C . GLN A 1 203 ? -6.055 47 -11.352 1 50.56 203 GLN A C 1
ATOM 1635 O O . GLN A 1 203 ? -7.207 47.375 -11.148 1 50.56 203 GLN A O 1
ATOM 1640 N N . SER A 1 204 ? -6.121 45.906 -10.641 1 49.91 204 SER A N 1
ATOM 1641 C CA . SER A 1 204 ? -6.465 46.188 -9.25 1 49.91 204 SER A CA 1
ATOM 1642 C C . SER A 1 204 ? -6.199 47.656 -8.898 1 49.91 204 SER A C 1
ATOM 1644 O O . SER A 1 204 ? -5.227 48.25 -9.367 1 49.91 204 SER A O 1
ATOM 1646 N N . SER A 1 205 ? -7.215 48.344 -8.898 1 51.41 205 SER A N 1
ATOM 1647 C CA . SER A 1 205 ? -7.23 49.688 -8.359 1 51.41 205 SER A CA 1
ATOM 1648 C C . SER A 1 205 ? -6.242 49.844 -7.203 1 51.41 205 SER A C 1
ATOM 1650 O O . SER A 1 205 ? -6.645 49.938 -6.043 1 51.41 205 SER A O 1
ATOM 1652 N N . GLY A 1 206 ? -5.367 48.938 -7.137 1 53.94 206 GLY A N 1
ATOM 1653 C CA . GLY A 1 206 ? -4.32 49 -6.125 1 53.94 206 GLY A CA 1
ATOM 1654 C C . GLY A 1 206 ? -3.678 50.344 -6.016 1 53.94 206 GLY A C 1
ATOM 1655 O O . GLY A 1 206 ? -2.625 50.5 -5.387 1 53.94 206 GLY A O 1
ATOM 1656 N N . GLN A 1 207 ? -4.258 51.125 -6.789 1 59.22 207 GLN A N 1
ATOM 1657 C CA . GLN A 1 207 ? -3.645 52.438 -6.77 1 59.22 207 GLN A CA 1
ATOM 1658 C C . GLN A 1 207 ? -3.562 52.969 -5.344 1 59.22 207 GLN A C 1
ATOM 1660 O O . GLN A 1 207 ? -2.682 53.781 -5.031 1 59.22 207 GLN A O 1
ATOM 1665 N N . PHE A 1 208 ? -4.492 52.406 -4.535 1 64.94 208 PHE A N 1
ATOM 1666 C CA . PHE A 1 208 ? -4.48 53.031 -3.215 1 64.94 208 PHE A CA 1
ATOM 1667 C C . PHE A 1 208 ? -3.803 52.125 -2.199 1 64.94 208 PHE A C 1
ATOM 1669 O O . PHE A 1 208 ? -3.639 52.5 -1.035 1 64.94 208 PHE A O 1
ATOM 1676 N N . LEU A 1 209 ? -3.348 50.906 -2.695 1 73.25 209 LEU A N 1
ATOM 1677 C CA . LEU A 1 209 ? -2.73 50.062 -1.68 1 73.25 209 LEU A CA 1
ATOM 1678 C C . LEU A 1 209 ? -1.209 50.125 -1.762 1 73.25 209 LEU A C 1
ATOM 1680 O O . LEU A 1 209 ? -0.641 50.125 -2.857 1 73.25 209 LEU A O 1
ATOM 1684 N N . THR A 1 210 ? -0.613 50.531 -0.655 1 78 210 THR A N 1
ATOM 1685 C CA . THR A 1 210 ? 0.84 50.625 -0.562 1 78 210 THR A CA 1
ATOM 1686 C C . THR A 1 210 ? 1.444 49.25 -0.261 1 78 210 THR A C 1
ATOM 1688 O O . THR A 1 210 ? 0.725 48.312 0.083 1 78 210 THR A O 1
ATOM 1691 N N . MET A 1 211 ? 2.676 49.062 -0.46 1 81.88 211 MET A N 1
ATOM 1692 C CA . MET A 1 211 ? 3.438 47.875 -0.09 1 81.88 211 MET A CA 1
ATOM 1693 C C . MET A 1 211 ? 3.287 47.562 1.397 1 81.88 211 MET A C 1
ATOM 1695 O O . MET A 1 211 ? 3.369 46.406 1.812 1 81.88 211 MET A O 1
ATOM 1699 N N . MET A 1 212 ? 3.02 48.531 2.061 1 85.5 212 MET A N 1
ATOM 1700 C CA . MET A 1 212 ? 2.832 48.344 3.496 1 85.5 212 MET A CA 1
ATOM 1701 C C . MET A 1 212 ? 1.574 47.531 3.777 1 85.5 212 MET A C 1
ATOM 1703 O O . MET A 1 212 ? 1.536 46.75 4.73 1 85.5 212 MET A O 1
ATOM 1707 N N . PHE A 1 213 ? 0.649 47.75 3.018 1 83.56 213 PHE A N 1
ATOM 1708 C CA . PHE A 1 213 ? -0.573 46.969 3.168 1 83.56 213 PHE A CA 1
ATOM 1709 C C . PHE A 1 213 ? -0.295 45.469 2.977 1 83.56 213 PHE A C 1
ATOM 1711 O O . PHE A 1 213 ? -0.739 44.656 3.773 1 83.56 213 PHE A O 1
ATOM 1718 N N . MET A 1 214 ? 0.389 45.219 1.983 1 82.88 214 MET A N 1
ATOM 1719 C CA . MET A 1 214 ? 0.755 43.844 1.721 1 82.88 214 MET A CA 1
ATOM 1720 C C . MET A 1 214 ? 1.603 43.281 2.857 1 82.88 214 MET A C 1
ATOM 1722 O O . MET A 1 214 ? 1.346 42.188 3.34 1 82.88 214 MET A O 1
ATOM 1726 N N . SER A 1 215 ? 2.568 44.031 3.264 1 83.19 215 SER A N 1
ATOM 1727 C CA . SER A 1 215 ? 3.469 43.562 4.32 1 83.19 215 SER A CA 1
ATOM 1728 C C . SER A 1 215 ? 2.721 43.344 5.629 1 83.19 215 SER A C 1
ATOM 1730 O O . SER A 1 215 ? 2.953 42.344 6.328 1 83.19 215 SER A O 1
ATOM 1732 N N . TRP A 1 216 ? 1.847 44.219 5.93 1 86.69 216 TRP A N 1
ATOM 1733 C CA . TRP A 1 216 ? 1.047 44.125 7.145 1 86.69 216 TRP A CA 1
ATOM 1734 C C . TRP A 1 216 ? 0.103 42.906 7.062 1 86.69 216 TRP A C 1
ATOM 1736 O O . TRP A 1 216 ? -0.095 42.219 8.055 1 86.69 216 TRP A O 1
ATOM 1746 N N . GLY A 1 217 ? -0.477 42.75 5.906 1 86.44 217 GLY A N 1
ATOM 1747 C CA . GLY A 1 217 ? -1.313 41.562 5.699 1 86.44 217 GLY A CA 1
ATOM 1748 C C . GLY A 1 217 ? -0.576 40.25 5.914 1 86.44 217 GLY A C 1
ATOM 1749 O O . GLY A 1 217 ? -1.092 39.344 6.562 1 86.44 217 GLY A O 1
ATOM 1750 N N . GLN A 1 218 ? 0.583 40.25 5.492 1 82.81 218 GLN A N 1
ATOM 1751 C CA . GLN A 1 218 ? 1.402 39.031 5.668 1 82.81 218 GLN A CA 1
ATOM 1752 C C . GLN A 1 218 ? 1.794 38.844 7.133 1 82.81 218 GLN A C 1
ATOM 1754 O O . GLN A 1 218 ? 1.82 37.719 7.633 1 82.81 218 GLN A O 1
ATOM 1759 N N . PHE A 1 219 ? 2.098 39.938 7.75 1 82.62 219 PHE A N 1
ATOM 1760 C CA . PHE A 1 219 ? 2.445 39.906 9.164 1 82.62 219 PHE A CA 1
ATOM 1761 C C . PHE A 1 219 ? 1.301 39.344 9.992 1 82.62 219 PHE A C 1
ATOM 1763 O O . PHE A 1 219 ? 1.515 38.469 10.852 1 82.62 219 PHE A O 1
ATOM 1770 N N . LEU A 1 220 ? 0.098 39.75 9.695 1 87.31 220 LEU A N 1
ATOM 1771 C CA . LEU A 1 220 ? -1.08 39.312 10.422 1 87.31 220 LEU A CA 1
ATOM 1772 C C . LEU A 1 220 ? -1.421 37.844 10.07 1 87.31 220 LEU A C 1
ATOM 1774 O O . LEU A 1 220 ? -1.754 37.062 10.953 1 87.31 220 LEU A O 1
ATOM 1778 N N . ASP A 1 221 ? -1.349 37.562 8.828 1 87.19 221 ASP A N 1
ATOM 1779 C CA . ASP A 1 221 ? -1.688 36.219 8.359 1 87.19 221 ASP A CA 1
ATOM 1780 C C . ASP A 1 221 ? -0.805 35.156 9.023 1 87.19 221 ASP A C 1
ATOM 1782 O O . ASP A 1 221 ? -1.294 34.125 9.461 1 87.19 221 ASP A O 1
ATOM 1786 N N . HIS A 1 222 ? 0.402 35.469 9.18 1 82.69 222 HIS A N 1
ATOM 1787 C CA . HIS A 1 222 ? 1.354 34.5 9.734 1 82.69 222 HIS A CA 1
ATOM 1788 C C . HIS A 1 222 ? 1.226 34.406 11.25 1 82.69 222 HIS A C 1
ATOM 1790 O O . HIS A 1 222 ? 1.829 33.531 11.875 1 82.69 222 HIS A O 1
ATOM 1796 N N . ASP A 1 223 ? 0.439 35.25 11.773 1 87.25 223 ASP A N 1
ATOM 1797 C CA . ASP A 1 223 ? 0.181 35.156 13.211 1 87.25 223 ASP A CA 1
ATOM 1798 C C . ASP A 1 223 ? -0.823 34.062 13.531 1 87.25 223 ASP A C 1
ATOM 1800 O O . ASP A 1 223 ? -0.711 33.375 14.555 1 87.25 223 ASP A O 1
ATOM 1804 N N . PHE A 1 224 ? -1.747 33.938 12.633 1 90.12 224 PHE A N 1
ATOM 1805 C CA . PHE A 1 224 ? -2.814 33.031 13.039 1 90.12 224 PHE A CA 1
ATOM 1806 C C . PHE A 1 224 ? -2.895 31.828 12.109 1 90.12 224 PHE A C 1
ATOM 1808 O O . PHE A 1 224 ? -3.691 30.922 12.328 1 90.12 224 PHE A O 1
ATOM 1815 N N . ILE A 1 225 ? -2.111 31.812 11.078 1 88.31 225 ILE A N 1
ATOM 1816 C CA . ILE A 1 225 ? -2.105 30.672 10.172 1 88.31 225 ILE A CA 1
ATOM 1817 C C . ILE A 1 225 ? -0.671 30.203 9.938 1 88.31 225 ILE A C 1
ATOM 1819 O O . ILE A 1 225 ? 0.228 31.016 9.727 1 88.31 225 ILE A O 1
ATOM 1823 N N . GLY A 1 226 ? -0.412 28.953 10.141 1 87.56 226 GLY A N 1
ATOM 1824 C CA . GLY A 1 226 ? 0.824 28.266 9.805 1 87.56 226 GLY A CA 1
ATOM 1825 C C . GLY A 1 226 ? 0.6 26.859 9.258 1 87.56 226 GLY A C 1
ATOM 1826 O O . GLY A 1 226 ? 0.339 25.922 10.016 1 87.56 226 GLY A O 1
ATOM 1827 N N . THR A 1 227 ? 0.757 26.781 7.938 1 90.06 227 THR A N 1
ATOM 1828 C CA . THR A 1 227 ? 0.492 25.516 7.277 1 90.06 227 THR A CA 1
ATOM 1829 C C . THR A 1 227 ? 1.794 24.859 6.832 1 90.06 227 THR A C 1
ATOM 1831 O O . THR A 1 227 ? 2.361 25.234 5.801 1 90.06 227 THR A O 1
ATOM 1834 N N . PRO A 1 228 ? 2.227 23.859 7.578 1 88.44 228 PRO A N 1
ATOM 1835 C CA . PRO A 1 228 ? 3.467 23.203 7.172 1 88.44 228 PRO A CA 1
ATOM 1836 C C . PRO A 1 228 ? 3.273 22.266 5.98 1 88.44 228 PRO A C 1
ATOM 1838 O O . PRO A 1 228 ? 2.201 21.672 5.824 1 88.44 228 PRO A O 1
ATOM 1841 N N . VAL A 1 229 ? 4.289 22.141 5.203 1 87.88 229 VAL A N 1
ATOM 1842 C CA . VAL A 1 229 ? 4.285 21.219 4.074 1 87.88 229 VAL A CA 1
ATOM 1843 C C . VAL A 1 229 ? 4.953 19.906 4.477 1 87.88 229 VAL A C 1
ATOM 1845 O O . VAL A 1 229 ? 5.816 19.891 5.355 1 87.88 229 VAL A O 1
ATOM 1848 N N . ASN A 1 230 ? 4.547 18.844 3.807 1 90.25 230 ASN A N 1
ATOM 1849 C CA . ASN A 1 230 ? 5.184 17.547 4.055 1 90.25 230 ASN A CA 1
ATOM 1850 C C . ASN A 1 230 ? 6.66 17.578 3.67 1 90.25 230 ASN A C 1
ATOM 1852 O O . ASN A 1 230 ? 7.035 18.172 2.658 1 90.25 230 ASN A O 1
ATOM 1856 N N . LYS A 1 231 ? 7.426 16.953 4.531 1 87.06 231 LYS A N 1
ATOM 1857 C CA . LYS A 1 231 ? 8.852 16.766 4.254 1 87.06 231 LYS A CA 1
ATOM 1858 C C . LYS A 1 231 ? 9.195 15.289 4.086 1 87.06 231 LYS A C 1
ATOM 1860 O O . LYS A 1 231 ? 8.43 14.422 4.5 1 87.06 231 LYS A O 1
ATOM 1865 N N . GLY A 1 232 ? 10.273 15.086 3.383 1 88.25 232 GLY A N 1
ATOM 1866 C CA . GLY A 1 232 ? 10.75 13.719 3.221 1 88.25 232 GLY A CA 1
ATOM 1867 C C . GLY A 1 232 ? 11.508 13.203 4.434 1 88.25 232 GLY A C 1
ATOM 1868 O O . GLY A 1 232 ? 11.422 13.781 5.516 1 88.25 232 GLY A O 1
ATOM 1869 N N . PHE A 1 233 ? 12.164 12.062 4.293 1 87.19 233 PHE A N 1
ATOM 1870 C CA . PHE A 1 233 ? 12.977 11.477 5.352 1 87.19 233 PHE A CA 1
ATOM 1871 C C . PHE A 1 233 ? 14.047 12.461 5.82 1 87.19 233 PHE A C 1
ATOM 1873 O O . PHE A 1 233 ? 14.664 13.141 5.004 1 87.19 233 PHE A O 1
ATOM 1880 N N . ASN A 1 234 ? 14.211 12.539 7.125 1 82.31 234 ASN A N 1
ATOM 1881 C CA . ASN A 1 234 ? 15.172 13.453 7.734 1 82.31 234 ASN A CA 1
ATOM 1882 C C . ASN A 1 234 ? 14.883 14.898 7.344 1 82.31 234 ASN A C 1
ATOM 1884 O O . ASN A 1 234 ? 15.812 15.68 7.113 1 82.31 234 ASN A O 1
ATOM 1888 N N . ASP A 1 235 ? 13.68 15.273 7.062 1 82 235 ASP A N 1
ATOM 1889 C CA . ASP A 1 235 ? 13.188 16.609 6.762 1 82 235 ASP A CA 1
ATOM 1890 C C . ASP A 1 235 ? 13.75 17.125 5.434 1 82 235 ASP A C 1
ATOM 1892 O O . ASP A 1 235 ? 13.969 18.328 5.266 1 82 235 ASP A O 1
ATOM 1896 N N . SER A 1 236 ? 14.055 16.203 4.566 1 84.69 236 SER A N 1
ATOM 1897 C CA . SER A 1 236 ? 14.516 16.562 3.232 1 84.69 236 SER A CA 1
ATOM 1898 C C . SER A 1 236 ? 13.375 17.125 2.391 1 84.69 236 SER A C 1
ATOM 1900 O O . SER A 1 236 ? 12.203 16.984 2.744 1 84.69 236 SER A O 1
ATOM 1902 N N . THR A 1 237 ? 13.805 17.859 1.392 1 86.25 237 THR A N 1
ATOM 1903 C CA . THR A 1 237 ? 12.82 18.391 0.45 1 86.25 237 THR A CA 1
ATOM 1904 C C . THR A 1 237 ? 12.352 17.281 -0.499 1 86.25 237 THR A C 1
ATOM 1906 O O . THR A 1 237 ? 13.164 16.594 -1.11 1 86.25 237 THR A O 1
ATOM 1909 N N . ILE A 1 238 ? 11.086 17.156 -0.605 1 91.12 238 ILE A N 1
ATOM 1910 C CA . ILE A 1 238 ? 10.5 16.156 -1.477 1 91.12 238 ILE A CA 1
ATOM 1911 C C . ILE A 1 238 ? 10.547 16.625 -2.926 1 91.12 238 ILE A C 1
ATOM 1913 O O . ILE A 1 238 ? 10.188 17.766 -3.227 1 91.12 238 ILE A O 1
ATOM 1917 N N . THR A 1 239 ? 11.039 15.758 -3.83 1 92.06 239 THR A N 1
ATOM 1918 C CA . THR A 1 239 ? 11.086 16.047 -5.258 1 92.06 239 THR A CA 1
ATOM 1919 C C . THR A 1 239 ? 9.93 15.367 -5.988 1 92.06 239 THR A C 1
ATOM 1921 O O . THR A 1 239 ? 9.742 14.156 -5.859 1 92.06 239 THR A O 1
ATOM 1924 N N . CYS A 1 240 ? 9.203 16.109 -6.777 1 93.75 240 CYS A N 1
ATOM 1925 C CA . CYS A 1 240 ? 8.016 15.578 -7.438 1 93.75 240 CYS A CA 1
ATOM 1926 C C . CYS A 1 240 ? 8.164 15.633 -8.953 1 93.75 240 CYS A C 1
ATOM 1928 O O . CYS A 1 240 ? 7.355 15.055 -9.68 1 93.75 240 CYS A O 1
ATOM 1930 N N . CYS A 1 241 ? 9.148 16.344 -9.43 1 92.62 241 CYS A N 1
ATOM 1931 C CA . CYS A 1 241 ? 9.297 16.547 -10.867 1 92.62 241 CYS A CA 1
ATOM 1932 C C . CYS A 1 241 ? 10.562 15.883 -11.391 1 92.62 241 CYS A C 1
ATOM 1934 O O . CYS A 1 241 ? 11.453 15.547 -10.609 1 92.62 241 CYS A O 1
ATOM 1936 N N . ASN A 1 242 ? 10.531 15.625 -12.758 1 90.62 242 ASN A N 1
ATOM 1937 C CA . ASN A 1 242 ? 11.688 15.094 -13.477 1 90.62 242 ASN A CA 1
ATOM 1938 C C . ASN A 1 242 ? 12.133 13.75 -12.906 1 90.62 242 ASN A C 1
ATOM 1940 O O . ASN A 1 242 ? 13.32 13.547 -12.617 1 90.62 242 ASN A O 1
ATOM 1944 N N . LEU A 1 243 ? 11.156 13.008 -12.586 1 92.44 243 LEU A N 1
ATOM 1945 C CA . LEU A 1 243 ? 11.391 11.672 -12.062 1 92.44 243 LEU A CA 1
ATOM 1946 C C . LEU A 1 243 ? 11.109 10.609 -13.125 1 92.44 243 LEU A C 1
ATOM 1948 O O . LEU A 1 243 ? 10.383 10.867 -14.086 1 92.44 243 LEU A O 1
ATOM 1952 N N . SER A 1 244 ? 11.711 9.453 -12.969 1 90.88 244 SER A N 1
ATOM 1953 C CA . SER A 1 244 ? 11.391 8.336 -13.844 1 90.88 244 SER A CA 1
ATOM 1954 C C . SER A 1 244 ? 9.938 7.898 -13.68 1 90.88 244 SER A C 1
ATOM 1956 O O . SER A 1 244 ? 9.312 8.188 -12.656 1 90.88 244 SER A O 1
ATOM 1958 N N . SER A 1 245 ? 9.438 7.203 -14.664 1 87.5 245 SER A N 1
ATOM 1959 C CA . SER A 1 245 ? 8.062 6.715 -14.609 1 87.5 245 SER A CA 1
ATOM 1960 C C . SER A 1 245 ? 7.848 5.812 -13.398 1 87.5 245 SER A C 1
ATOM 1962 O O . SER A 1 245 ? 6.801 5.875 -12.742 1 87.5 245 SER A O 1
ATOM 1964 N N . THR A 1 246 ? 8.828 5.031 -13.086 1 89.44 246 THR A N 1
ATOM 1965 C CA . THR A 1 246 ? 8.758 4.121 -11.945 1 89.44 246 THR A CA 1
ATOM 1966 C C . THR A 1 246 ? 8.695 4.898 -10.641 1 89.44 246 THR A C 1
ATOM 1968 O O . THR A 1 246 ? 7.863 4.605 -9.773 1 89.44 246 THR A O 1
ATOM 1971 N N . THR A 1 247 ? 9.531 5.879 -10.555 1 90.5 247 THR A N 1
ATOM 1972 C CA . THR A 1 247 ? 9.562 6.684 -9.336 1 90.5 247 THR A CA 1
ATOM 1973 C C . THR A 1 247 ? 8.281 7.504 -9.195 1 90.5 247 THR A C 1
ATOM 1975 O O . THR A 1 247 ? 7.762 7.672 -8.094 1 90.5 247 THR A O 1
ATOM 1978 N N . LEU A 1 248 ? 7.844 7.957 -10.297 1 88.81 248 LEU A N 1
ATOM 1979 C CA . LEU A 1 248 ? 6.613 8.742 -10.289 1 88.81 248 LEU A CA 1
ATOM 1980 C C . LEU A 1 248 ? 5.445 7.902 -9.773 1 88.81 248 LEU A C 1
ATOM 1982 O O . LEU A 1 248 ? 4.598 8.398 -9.031 1 88.81 248 LEU A O 1
ATOM 1986 N N . LYS A 1 249 ? 5.406 6.719 -10.133 1 88.69 249 LYS A N 1
ATOM 1987 C CA . LYS A 1 249 ? 4.348 5.828 -9.672 1 88.69 249 LYS A CA 1
ATOM 1988 C C . LYS A 1 249 ? 4.438 5.605 -8.164 1 88.69 249 LYS A C 1
ATOM 1990 O O . LYS A 1 249 ? 3.422 5.621 -7.469 1 88.69 249 LYS A O 1
ATOM 1995 N N . LEU A 1 250 ? 5.574 5.41 -7.707 1 89.75 250 LEU A N 1
ATOM 1996 C CA . LEU A 1 250 ? 5.781 5.184 -6.281 1 89.75 250 LEU A CA 1
ATOM 1997 C C . LEU A 1 250 ? 5.465 6.441 -5.48 1 89.75 250 LEU A C 1
ATOM 1999 O O . LEU A 1 250 ? 5 6.355 -4.34 1 89.75 250 LEU A O 1
ATOM 2003 N N . ARG A 1 251 ? 5.66 7.578 -6.109 1 89.62 251 ARG A N 1
ATOM 2004 C CA . ARG A 1 251 ? 5.422 8.859 -5.461 1 89.62 251 ARG A CA 1
ATOM 2005 C C . ARG A 1 251 ? 3.934 9.086 -5.227 1 89.62 251 ARG A C 1
ATOM 2007 O O . ARG A 1 251 ? 3.547 9.898 -4.383 1 89.62 251 ARG A O 1
ATOM 2014 N N . GLU A 1 252 ? 3.158 8.367 -5.938 1 82.31 252 GLU A N 1
ATOM 2015 C CA . GLU A 1 252 ? 1.713 8.492 -5.77 1 82.31 252 GLU A CA 1
ATOM 2016 C C . GLU A 1 252 ? 1.279 8.062 -4.375 1 82.31 252 GLU A C 1
ATOM 2018 O O . GLU A 1 252 ? 0.204 8.438 -3.906 1 82.31 252 GLU A O 1
ATOM 2023 N N . PHE A 1 253 ? 2.076 7.309 -3.781 1 79.31 253 PHE A N 1
ATOM 2024 C CA . PHE A 1 253 ? 1.801 6.844 -2.426 1 79.31 253 PHE A CA 1
ATOM 2025 C C . PHE A 1 253 ? 2.229 7.887 -1.401 1 79.31 253 PHE A C 1
ATOM 2027 O O . PHE A 1 253 ? 1.963 7.738 -0.207 1 79.31 253 PHE A O 1
ATOM 2034 N N . CYS A 1 254 ? 2.816 8.922 -1.922 1 81.81 254 CYS A N 1
ATOM 2035 C CA . CYS A 1 254 ? 3.398 9.906 -1.018 1 81.81 254 CYS A CA 1
ATOM 2036 C C . CYS A 1 254 ? 2.686 11.25 -1.14 1 81.81 254 CYS A C 1
ATOM 2038 O O . CYS A 1 254 ? 1.468 11.297 -1.319 1 81.81 254 CYS A O 1
ATOM 2040 N N . SER A 1 255 ? 3.385 12.281 -0.886 1 87.56 255 SER A N 1
ATOM 2041 C CA . SER A 1 255 ? 2.762 13.586 -0.688 1 87.56 255 SER A CA 1
ATOM 2042 C C . SER A 1 255 ? 2.93 14.469 -1.919 1 87.56 255 SER A C 1
ATOM 2044 O O . SER A 1 255 ? 2.717 15.688 -1.853 1 87.56 255 SER A O 1
ATOM 2046 N N . CYS A 1 256 ? 3.295 13.836 -3.062 1 91.5 256 CYS A N 1
ATOM 2047 C CA . CYS A 1 256 ? 3.545 14.625 -4.262 1 91.5 256 CYS A CA 1
ATOM 2048 C C . CYS A 1 256 ? 2.248 14.914 -5.008 1 91.5 256 CYS A C 1
ATOM 2050 O O . CYS A 1 256 ? 1.382 14.039 -5.109 1 91.5 256 CYS A O 1
ATOM 2052 N N . PHE A 1 257 ? 2.105 16.109 -5.504 1 92.12 257 PHE A N 1
ATOM 2053 C CA . PHE A 1 257 ? 1.04 16.5 -6.418 1 92.12 257 PHE A CA 1
ATOM 2054 C C . PHE A 1 257 ? 1.537 17.562 -7.398 1 92.12 257 PHE A C 1
ATOM 2056 O O . PHE A 1 257 ? 1.021 18.672 -7.434 1 92.12 257 PHE A O 1
ATOM 2063 N N . PRO A 1 258 ? 2.426 17.203 -8.219 1 92.5 258 PRO A N 1
ATOM 2064 C CA . PRO A 1 258 ? 3.053 18.188 -9.109 1 92.5 258 PRO A CA 1
ATOM 2065 C C . PRO A 1 258 ? 2.047 18.875 -10.023 1 92.5 258 PRO A C 1
ATOM 2067 O O . PRO A 1 258 ? 1.006 18.297 -10.352 1 92.5 258 PRO A O 1
ATOM 2070 N N . ILE A 1 259 ? 2.414 20.078 -10.375 1 94.62 259 ILE A N 1
ATOM 2071 C CA . ILE A 1 259 ? 1.566 20.891 -11.242 1 94.62 259 ILE A CA 1
ATOM 2072 C C . ILE A 1 259 ? 2.1 20.844 -12.672 1 94.62 259 ILE A C 1
ATOM 2074 O O . ILE A 1 259 ? 3.256 21.203 -12.922 1 94.62 259 ILE A O 1
ATOM 2078 N N . ARG A 1 260 ? 1.234 20.484 -13.602 1 94.38 260 ARG A N 1
ATOM 2079 C CA . ARG A 1 260 ? 1.633 20.453 -15.008 1 94.38 260 ARG A CA 1
ATOM 2080 C C . ARG A 1 260 ? 1.721 21.859 -15.586 1 94.38 260 ARG A C 1
ATOM 2082 O O . ARG A 1 260 ? 0.804 22.672 -15.422 1 94.38 260 ARG A O 1
ATOM 2089 N N . ILE A 1 261 ? 2.834 22.156 -16.266 1 94.81 261 ILE A N 1
ATOM 2090 C CA . ILE A 1 261 ? 3.002 23.406 -16.984 1 94.81 261 ILE A CA 1
ATOM 2091 C C . ILE A 1 261 ? 2.479 23.266 -18.406 1 94.81 261 ILE A C 1
ATOM 2093 O O . ILE A 1 261 ? 2.906 22.375 -19.141 1 94.81 261 ILE A O 1
ATOM 2097 N N . PRO A 1 262 ? 1.531 24.062 -18.781 1 93.5 262 PRO A N 1
ATOM 2098 C CA . PRO A 1 262 ? 1 23.953 -20.141 1 93.5 262 PRO A CA 1
ATOM 2099 C C . PRO A 1 262 ? 2.059 24.203 -21.219 1 93.5 262 PRO A C 1
ATOM 2101 O O . PRO A 1 262 ? 3.023 24.938 -20.969 1 93.5 262 PRO A O 1
ATOM 2104 N N . ASP A 1 263 ? 1.693 23.578 -22.359 1 91.19 263 ASP A N 1
ATOM 2105 C CA . ASP A 1 263 ? 2.586 23.812 -23.484 1 91.19 263 ASP A CA 1
ATOM 2106 C C . ASP A 1 263 ? 2.57 25.297 -23.891 1 91.19 263 ASP A C 1
ATOM 2108 O O . ASP A 1 263 ? 1.512 25.922 -23.906 1 91.19 263 ASP A O 1
ATOM 2112 N N . GLY A 1 264 ? 3.723 25.859 -24.094 1 88.44 264 GLY A N 1
ATOM 2113 C CA . GLY A 1 264 ? 3.797 27.234 -24.547 1 88.44 264 GLY A CA 1
ATOM 2114 C C . GLY A 1 264 ? 3.791 28.234 -23.406 1 88.44 264 GLY A C 1
ATOM 2115 O O . GLY A 1 264 ? 3.619 29.438 -23.625 1 88.44 264 GLY A O 1
ATOM 2116 N N . ASP A 1 265 ? 3.854 27.766 -22.266 1 90.75 265 ASP A N 1
ATOM 2117 C CA . ASP A 1 265 ? 3.934 28.688 -21.141 1 90.75 265 ASP A CA 1
ATOM 2118 C C . ASP A 1 265 ? 5.027 29.719 -21.344 1 90.75 265 ASP A C 1
ATOM 2120 O O . ASP A 1 265 ? 6.125 29.391 -21.797 1 90.75 265 ASP A O 1
ATOM 2124 N N . THR A 1 266 ? 4.781 30.906 -21.047 1 86.12 266 THR A N 1
ATOM 2125 C CA . THR A 1 266 ? 5.68 32 -21.406 1 86.12 266 THR A CA 1
ATOM 2126 C C . THR A 1 266 ? 6.73 32.219 -20.328 1 86.12 266 THR A C 1
ATOM 2128 O O . THR A 1 266 ? 7.723 32.906 -20.531 1 86.12 266 THR A O 1
ATOM 2131 N N . PHE A 1 267 ? 6.52 31.672 -19.188 1 87.75 267 PHE A N 1
ATOM 2132 C CA . PHE A 1 267 ? 7.414 31.969 -18.062 1 87.75 267 PHE A CA 1
ATOM 2133 C C . PHE A 1 267 ? 8.25 30.734 -17.719 1 87.75 267 PHE A C 1
ATOM 2135 O O . PHE A 1 267 ? 9.438 30.859 -17.406 1 87.75 267 PHE A O 1
ATOM 2142 N N . PHE A 1 268 ? 7.656 29.656 -17.734 1 88.5 268 PHE A N 1
ATOM 2143 C CA . PHE A 1 268 ? 8.352 28.438 -17.344 1 88.5 268 PHE A CA 1
ATOM 2144 C C . PHE A 1 268 ? 8.695 27.594 -18.578 1 88.5 268 PHE A C 1
ATOM 2146 O O . PHE A 1 268 ? 7.863 27.422 -19.469 1 88.5 268 PHE A O 1
ATOM 2153 N N . SER A 1 269 ? 9.898 27.031 -18.625 1 87.5 269 SER A N 1
ATOM 2154 C CA . SER A 1 269 ? 10.328 26.203 -19.75 1 87.5 269 SER A CA 1
ATOM 2155 C C . SER A 1 269 ? 10.117 24.719 -19.469 1 87.5 269 SER A C 1
ATOM 2157 O O . SER A 1 269 ? 10.023 23.906 -20.391 1 87.5 269 SER A O 1
ATOM 2159 N N . GLY A 1 270 ? 9.898 24.406 -18.297 1 88.94 270 GLY A N 1
ATOM 2160 C CA . GLY A 1 270 ? 9.727 23 -17.953 1 88.94 270 GLY A CA 1
ATOM 2161 C C . GLY A 1 270 ? 8.289 22.531 -18.062 1 88.94 270 GLY A C 1
ATOM 2162 O O . GLY A 1 270 ? 7.418 23.281 -18.531 1 88.94 270 GLY A O 1
ATOM 2163 N N . LYS A 1 271 ? 8.062 21.203 -17.812 1 91.81 271 LYS A N 1
ATOM 2164 C CA . LYS A 1 271 ? 6.73 20.609 -17.969 1 91.81 271 LYS A CA 1
ATOM 2165 C C . LYS A 1 271 ? 6.07 20.406 -16.609 1 91.81 271 LYS A C 1
ATOM 2167 O O . LYS A 1 271 ? 4.871 20.109 -16.531 1 91.81 271 LYS A O 1
ATOM 2172 N N . CYS A 1 272 ? 6.883 20.672 -15.578 1 93.94 272 CYS A N 1
ATOM 2173 C CA . CYS A 1 272 ? 6.406 20.297 -14.25 1 93.94 272 CYS A CA 1
ATOM 2174 C C . CYS A 1 272 ? 6.844 21.328 -13.203 1 93.94 272 CYS A C 1
ATOM 2176 O O . CYS A 1 272 ? 7.988 21.781 -13.219 1 93.94 272 CYS A O 1
ATOM 2178 N N . LEU A 1 273 ? 5.855 21.781 -12.344 1 92.69 273 LEU A N 1
ATOM 2179 C CA . LEU A 1 273 ? 6.16 22.594 -11.164 1 92.69 273 LEU A CA 1
ATOM 2180 C C . LEU A 1 273 ? 6.102 21.75 -9.898 1 92.69 273 LEU A C 1
ATOM 2182 O O . LEU A 1 273 ? 5.137 21.016 -9.68 1 92.69 273 LEU A O 1
ATOM 2186 N N . GLU A 1 274 ? 7.203 21.875 -9.047 1 89.5 274 GLU A N 1
ATOM 2187 C CA . GLU A 1 274 ? 7.25 21.156 -7.77 1 89.5 274 GLU A CA 1
ATOM 2188 C C . GLU A 1 274 ? 6.102 21.594 -6.859 1 89.5 274 GLU A C 1
ATOM 2190 O O . GLU A 1 274 ? 5.871 22.781 -6.672 1 89.5 274 GLU A O 1
ATOM 2195 N N . PHE A 1 275 ? 5.367 20.594 -6.398 1 91.06 275 PHE A N 1
ATOM 2196 C CA . PHE A 1 275 ? 4.324 20.875 -5.422 1 91.06 275 PHE A CA 1
ATOM 2197 C C . PHE A 1 275 ? 4.109 19.688 -4.492 1 91.06 275 PHE A C 1
ATOM 2199 O O . PHE A 1 275 ? 3.854 18.578 -4.953 1 91.06 275 PHE A O 1
ATOM 2206 N N . VAL A 1 276 ? 4.273 19.922 -3.18 1 91.81 276 VAL A N 1
ATOM 2207 C CA . VAL A 1 276 ? 4.078 18.922 -2.135 1 91.81 276 VAL A CA 1
ATOM 2208 C C . VAL A 1 276 ? 2.885 19.312 -1.265 1 91.81 276 VAL A C 1
ATOM 2210 O O . VAL A 1 276 ? 2.715 20.484 -0.917 1 91.81 276 VAL A O 1
ATOM 2213 N N . ARG A 1 277 ? 2.098 18.375 -0.932 1 93 277 ARG A N 1
ATOM 2214 C CA . ARG A 1 277 ? 0.904 18.625 -0.131 1 93 277 ARG A CA 1
ATOM 2215 C C . ARG A 1 277 ? 1.274 19.062 1.283 1 93 277 ARG A C 1
ATOM 2217 O O . ARG A 1 277 ? 2.293 18.625 1.824 1 93 277 ARG A O 1
ATOM 2224 N N . SER A 1 278 ? 0.394 19.828 1.826 1 93.56 278 SER A N 1
ATOM 2225 C CA . SER A 1 278 ? 0.573 20.266 3.211 1 93.56 278 SER A CA 1
ATOM 2226 C C . SER A 1 278 ? 0.346 19.094 4.18 1 93.56 278 SER A C 1
ATOM 2228 O O . SER A 1 278 ? -0.366 18.141 3.857 1 93.56 278 SER A O 1
ATOM 2230 N N . ALA A 1 279 ? 0.992 19.219 5.305 1 93.94 279 ALA A N 1
ATOM 2231 C CA . ALA A 1 279 ? 0.807 18.219 6.352 1 93.94 279 ALA A CA 1
ATOM 2232 C C . ALA A 1 279 ? -0.617 18.266 6.898 1 93.94 279 ALA A C 1
ATOM 2234 O O . ALA A 1 279 ? -1.233 19.328 6.973 1 93.94 279 ALA A O 1
ATOM 2235 N N . ALA A 1 280 ? -1.084 17.094 7.258 1 96.25 280 ALA A N 1
ATOM 2236 C CA . ALA A 1 280 ? -2.459 16.969 7.73 1 96.25 280 ALA A CA 1
ATOM 2237 C C . ALA A 1 280 ? -2.502 16.812 9.25 1 96.25 280 ALA A C 1
ATOM 2239 O O . ALA A 1 280 ? -1.548 16.312 9.852 1 96.25 280 ALA A O 1
ATOM 2240 N N . ALA A 1 281 ? -3.6 17.25 9.82 1 95.94 281 ALA A N 1
ATOM 2241 C CA . ALA A 1 281 ? -3.855 17.078 11.25 1 95.94 281 ALA A CA 1
ATOM 2242 C C . ALA A 1 281 ? -5.082 16.203 11.484 1 95.94 281 ALA A C 1
ATOM 2244 O O . ALA A 1 281 ? -6.078 16.312 10.766 1 95.94 281 ALA A O 1
ATOM 2245 N N . PRO A 1 282 ? -4.977 15.297 12.461 1 95.06 282 PRO A N 1
ATOM 2246 C CA . PRO A 1 282 ? -6.176 14.539 12.82 1 95.06 282 PRO A CA 1
ATOM 2247 C C . PRO A 1 282 ? -7.207 15.391 13.562 1 95.06 282 PRO A C 1
ATOM 2249 O O . PRO A 1 282 ? -6.84 16.297 14.312 1 95.06 282 PRO A O 1
ATOM 2252 N N . GLU A 1 283 ? -8.469 15.062 13.352 1 91.25 283 GLU A N 1
ATOM 2253 C CA . GLU A 1 283 ? -9.531 15.672 14.148 1 91.25 283 GLU A CA 1
ATOM 2254 C C . GLU A 1 283 ? -9.508 15.148 15.586 1 91.25 283 GLU A C 1
ATOM 2256 O O . GLU A 1 283 ? -8.938 14.094 15.852 1 91.25 283 GLU A O 1
ATOM 2261 N N . ASP A 1 284 ? -10.125 15.93 16.422 1 87.56 284 ASP A N 1
ATOM 2262 C CA . ASP A 1 284 ? -10.211 15.516 17.812 1 87.56 284 ASP A CA 1
ATOM 2263 C C . ASP A 1 284 ? -10.805 14.109 17.938 1 87.56 284 ASP A C 1
ATOM 2265 O O . ASP A 1 284 ? -11.781 13.789 17.266 1 87.56 284 ASP A O 1
ATOM 2269 N N . GLY A 1 285 ? -10.125 13.328 18.766 1 87.25 285 GLY A N 1
ATOM 2270 C CA . GLY A 1 285 ? -10.586 11.961 18.953 1 87.25 285 GLY A CA 1
ATOM 2271 C C . GLY A 1 285 ? -10.219 11.055 17.797 1 87.25 285 GLY A C 1
ATOM 2272 O O . GLY A 1 285 ? -10.594 9.875 17.781 1 87.25 285 GLY A O 1
ATOM 2273 N N . CYS A 1 286 ? -9.586 11.562 16.797 1 91.94 286 CYS A N 1
ATOM 2274 C CA . CYS A 1 286 ? -9.188 10.812 15.609 1 91.94 286 CYS A CA 1
ATOM 2275 C C . CYS A 1 286 ? -10.398 10.25 14.883 1 91.94 286 CYS A C 1
ATOM 2277 O O . CYS A 1 286 ? -10.391 9.094 14.453 1 91.94 286 CYS A O 1
ATOM 2279 N N . VAL A 1 287 ? -11.422 11.055 14.797 1 89.19 287 VAL A N 1
ATOM 2280 C CA . VAL A 1 287 ? -12.648 10.625 14.133 1 89.19 287 VAL A CA 1
ATOM 2281 C C . VAL A 1 287 ? -12.391 10.461 12.633 1 89.19 287 VAL A C 1
ATOM 2283 O O . VAL A 1 287 ? -11.516 11.125 12.07 1 89.19 287 VAL A O 1
ATOM 2286 N N . PRO A 1 288 ? -13.133 9.516 12.047 1 90 288 PRO A N 1
ATOM 2287 C CA . PRO A 1 288 ? -12.961 9.312 10.609 1 90 288 PRO A CA 1
ATOM 2288 C C . PRO A 1 288 ? -13.531 10.469 9.781 1 90 288 PRO A C 1
ATOM 2290 O O . PRO A 1 288 ? -14.719 10.469 9.461 1 90 288 PRO A O 1
ATOM 2293 N N . ASP A 1 289 ? -12.703 11.414 9.477 1 87.81 289 ASP A N 1
ATOM 2294 C CA . ASP A 1 289 ? -13.094 12.594 8.719 1 87.81 289 ASP A CA 1
ATOM 2295 C C . ASP A 1 289 ? -12.102 12.875 7.59 1 87.81 289 ASP A C 1
ATOM 2297 O O . ASP A 1 289 ? -11.07 12.211 7.484 1 87.81 289 ASP A O 1
ATOM 2301 N N . TRP A 1 290 ? -12.477 13.812 6.742 1 91.12 290 TRP A N 1
ATOM 2302 C CA . TRP A 1 290 ? -11.648 14.156 5.594 1 91.12 290 TRP A CA 1
ATOM 2303 C C . TRP A 1 290 ? -10.391 14.898 6.035 1 91.12 290 TRP A C 1
ATOM 2305 O O . TRP A 1 290 ? -10.273 15.305 7.191 1 91.12 290 TRP A O 1
ATOM 2315 N N . ARG A 1 291 ? -9.516 15.023 5.105 1 94.44 291 ARG A N 1
ATOM 2316 C CA . ARG A 1 291 ? -8.211 15.648 5.328 1 94.44 291 ARG A CA 1
ATOM 2317 C C . ARG A 1 291 ? -8.375 17.125 5.68 1 94.44 291 ARG A C 1
ATOM 2319 O O . ARG A 1 291 ? -9.102 17.859 5.008 1 94.44 291 ARG A O 1
ATOM 2326 N N . ASN A 1 292 ? -7.719 17.516 6.715 1 96.19 292 ASN A N 1
ATOM 2327 C CA . ASN A 1 292 ? -7.543 18.906 7.086 1 96.19 292 ASN A CA 1
ATOM 2328 C C . ASN A 1 292 ? -6.078 19.234 7.379 1 96.19 292 ASN A C 1
ATOM 2330 O O . ASN A 1 292 ? -5.367 18.422 7.969 1 96.19 292 ASN A O 1
ATOM 2334 N N . GLN A 1 293 ? -5.688 20.406 7.016 1 95.94 293 GLN A N 1
ATOM 2335 C CA . GLN A 1 293 ? -4.289 20.781 7.18 1 95.94 293 GLN A CA 1
ATOM 2336 C C . GLN A 1 293 ? -4.004 21.219 8.617 1 95.94 293 GLN A C 1
ATOM 2338 O O . GLN A 1 293 ? -4.895 21.703 9.32 1 95.94 293 GLN A O 1
ATOM 2343 N N . ILE A 1 294 ? -2.76 21.078 8.992 1 94.69 294 ILE A N 1
ATOM 2344 C CA . ILE A 1 294 ? -2.316 21.516 10.312 1 94.69 294 ILE A CA 1
ATOM 2345 C C . ILE A 1 294 ? -2.248 23.047 10.344 1 94.69 294 ILE A C 1
ATOM 2347 O O . ILE A 1 294 ? -1.792 23.672 9.391 1 94.69 294 ILE A O 1
ATOM 2351 N N . ASN A 1 295 ? -2.732 23.594 11.383 1 92.69 295 ASN A N 1
ATOM 2352 C CA . ASN A 1 295 ? -2.344 24.953 11.75 1 92.69 295 ASN A CA 1
ATOM 2353 C C . ASN A 1 295 ? -1.35 24.953 12.906 1 92.69 295 ASN A C 1
ATOM 2355 O O . ASN A 1 295 ? -1.703 24.609 14.039 1 92.69 295 ASN A O 1
ATOM 2359 N N . GLN A 1 296 ? -0.158 25.344 12.617 1 88.5 296 GLN A N 1
ATOM 2360 C CA . GLN A 1 296 ? 0.875 25.297 13.648 1 88.5 296 GLN A CA 1
ATOM 2361 C C . GLN A 1 296 ? 0.729 26.453 14.625 1 88.5 296 GLN A C 1
ATOM 2363 O O . GLN A 1 296 ? 1.32 26.438 15.711 1 88.5 296 GLN A O 1
ATOM 2368 N N . HIS A 1 297 ? -0.053 27.438 14.242 1 88.56 297 HIS A N 1
ATOM 2369 C CA . HIS A 1 297 ? -0.229 28.641 15.062 1 88.56 297 HIS A CA 1
ATOM 2370 C C . HIS A 1 297 ? -1.602 28.656 15.727 1 88.56 297 HIS A C 1
ATOM 2372 O O . HIS A 1 297 ? -2.455 27.828 15.414 1 88.56 297 HIS A O 1
ATOM 2378 N N . THR A 1 298 ? -1.714 29.594 16.688 1 90.38 298 THR A N 1
ATOM 2379 C CA . THR A 1 298 ? -3.053 29.781 17.234 1 90.38 298 THR A CA 1
ATOM 2380 C C . THR A 1 298 ? -3.971 30.438 16.203 1 90.38 298 THR A C 1
ATOM 2382 O O . THR A 1 298 ? -3.498 30.984 15.195 1 90.38 298 THR A O 1
ATOM 2385 N N . SER A 1 299 ? -5.227 30.328 16.422 1 92 299 SER A N 1
ATOM 2386 C CA . SER A 1 299 ? -6.176 30.922 15.484 1 92 299 SER A CA 1
ATOM 2387 C C . SER A 1 299 ? -6.562 32.344 15.922 1 92 299 SER A C 1
ATOM 2389 O O . SER A 1 299 ? -7.652 32.812 15.602 1 92 299 SER A O 1
ATOM 2391 N N . PHE A 1 300 ? -5.633 32.938 16.656 1 91.81 300 PHE A N 1
ATOM 2392 C CA . PHE A 1 300 ? -5.898 34.281 17.203 1 91.81 300 PHE A CA 1
ATOM 2393 C C . PHE A 1 300 ? -4.867 35.281 16.719 1 91.81 300 PHE A C 1
ATOM 2395 O O . PHE A 1 300 ? -3.74 34.906 16.375 1 91.81 300 PHE A O 1
ATOM 2402 N N . ILE A 1 301 ? -5.387 36.5 16.656 1 92.31 301 ILE A N 1
ATOM 2403 C CA . ILE A 1 301 ? -4.426 37.562 16.484 1 92.31 301 ILE A CA 1
ATOM 2404 C C . ILE A 1 301 ? -3.881 38 17.844 1 92.31 301 ILE A C 1
ATOM 2406 O O . ILE A 1 301 ? -4.445 38.875 18.5 1 92.31 301 ILE A O 1
ATOM 2410 N N . ASP A 1 302 ? -2.809 37.312 18.25 1 88.94 302 ASP A N 1
ATOM 2411 C CA . ASP A 1 302 ? -2.342 37.5 19.609 1 88.94 302 ASP A CA 1
ATOM 2412 C C . ASP A 1 302 ? -0.856 37.875 19.641 1 88.94 302 ASP A C 1
ATOM 2414 O O . ASP A 1 302 ? -0.229 37.844 20.703 1 88.94 302 ASP A O 1
ATOM 2418 N N . GLY A 1 303 ? -0.306 38.156 18.5 1 86.69 303 GLY A N 1
ATOM 2419 C CA . GLY A 1 303 ? 1.086 38.562 18.422 1 86.69 303 GLY A CA 1
ATOM 2420 C C . GLY A 1 303 ? 2.061 37.406 18.641 1 86.69 303 GLY A C 1
ATOM 2421 O O . GLY A 1 303 ? 3.203 37.656 19.047 1 86.69 303 GLY A O 1
ATOM 2422 N N . SER A 1 304 ? 1.655 36.25 18.359 1 82.12 304 SER A N 1
ATOM 2423 C CA . SER A 1 304 ? 2.512 35.062 18.562 1 82.12 304 SER A CA 1
ATOM 2424 C C . SER A 1 304 ? 3.789 35.188 17.734 1 82.12 304 SER A C 1
ATOM 2426 O O . SER A 1 304 ? 4.828 34.625 18.125 1 82.12 304 SER A O 1
ATOM 2428 N N . MET A 1 305 ? 3.707 35.875 16.672 1 78.25 305 MET A N 1
ATOM 2429 C CA . MET A 1 305 ? 4.887 36.031 15.828 1 78.25 305 MET A CA 1
ATOM 2430 C C . MET A 1 305 ? 5.934 36.906 16.516 1 78.25 305 MET A C 1
ATOM 2432 O O . MET A 1 305 ? 7.109 36.875 16.141 1 78.25 305 MET A O 1
ATOM 2436 N N . VAL A 1 306 ? 5.438 37.625 17.469 1 79.38 306 VAL A N 1
ATOM 2437 C CA . VAL A 1 306 ? 6.332 38.5 18.219 1 79.38 306 VAL A CA 1
ATOM 2438 C C . VAL A 1 306 ? 6.668 37.875 19.562 1 79.38 306 VAL A C 1
ATOM 2440 O O . VAL A 1 306 ? 7.828 37.844 19.984 1 79.38 306 VAL A O 1
ATOM 2443 N N . TYR A 1 307 ? 5.668 37.312 20.188 1 82.06 307 TYR A N 1
ATOM 2444 C CA . TYR A 1 307 ? 5.809 36.875 21.578 1 82.06 307 TYR A CA 1
ATOM 2445 C C . TYR A 1 307 ? 6.078 35.375 21.672 1 82.06 307 TYR A C 1
ATOM 2447 O O . TYR A 1 307 ? 6.406 34.875 22.75 1 82.06 307 TYR A O 1
ATOM 2455 N N . GLY A 1 308 ? 6.039 34.656 20.594 1 77.25 308 GLY A N 1
ATOM 2456 C CA . GLY A 1 308 ? 6.219 33.219 20.594 1 77.25 308 GLY A CA 1
ATOM 2457 C C . GLY A 1 308 ? 4.91 32.438 20.531 1 77.25 308 GLY A C 1
ATOM 2458 O O . GLY A 1 308 ? 3.936 32.812 21.188 1 77.25 308 GLY A O 1
ATOM 2459 N N . ALA A 1 309 ? 4.902 31.328 19.766 1 74.38 309 ALA A N 1
ATOM 2460 C CA . ALA A 1 309 ? 3.693 30.531 19.562 1 74.38 309 ALA A CA 1
ATOM 2461 C C . ALA A 1 309 ? 3.627 29.375 20.547 1 74.38 309 ALA A C 1
ATOM 2463 O O . ALA A 1 309 ? 2.576 28.75 20.719 1 74.38 309 ALA A O 1
ATOM 2464 N N . THR A 1 310 ? 4.633 29.141 21.156 1 74.75 310 THR A N 1
ATOM 2465 C CA . THR A 1 310 ? 4.68 28.078 22.172 1 74.75 310 THR A CA 1
ATOM 2466 C C . THR A 1 310 ? 5.172 28.625 23.5 1 74.75 310 THR A C 1
ATOM 2468 O O . THR A 1 310 ? 5.797 29.688 23.562 1 74.75 310 THR A O 1
ATOM 2471 N N . ALA A 1 311 ? 4.852 27.75 24.516 1 74.69 311 ALA A N 1
ATOM 2472 C CA . ALA A 1 311 ? 5.312 28.172 25.844 1 74.69 311 ALA A CA 1
ATOM 2473 C C . ALA A 1 311 ? 6.836 28.266 25.875 1 74.69 311 ALA A C 1
ATOM 2475 O O . ALA A 1 311 ? 7.387 29.188 26.484 1 74.69 311 ALA A O 1
ATOM 2476 N N . LYS A 1 312 ? 7.383 27.359 25.25 1 75.19 312 LYS A N 1
ATOM 2477 C CA . LYS A 1 312 ? 8.844 27.344 25.219 1 75.19 312 LYS A CA 1
ATOM 2478 C C . LYS A 1 312 ? 9.383 28.578 24.5 1 75.19 312 LYS A C 1
ATOM 2480 O O . LYS A 1 312 ? 10.312 29.234 25 1 75.19 312 LYS A O 1
ATOM 2485 N N . ASP A 1 313 ? 8.852 28.953 23.406 1 75.31 313 ASP A N 1
ATOM 2486 C CA . ASP A 1 313 ? 9.289 30.109 22.641 1 75.31 313 ASP A CA 1
ATOM 2487 C C . ASP A 1 313 ? 9.031 31.406 23.422 1 75.31 313 ASP A C 1
ATOM 2489 O O . ASP A 1 313 ? 9.875 32.312 23.438 1 75.31 313 ASP A O 1
ATOM 2493 N N . ALA A 1 314 ? 7.895 31.453 23.953 1 79.31 314 ALA A N 1
ATOM 2494 C CA . ALA A 1 314 ? 7.527 32.656 24.719 1 79.31 314 ALA A CA 1
ATOM 2495 C C . ALA A 1 314 ? 8.5 32.875 25.875 1 79.31 314 ALA A C 1
ATOM 2497 O O . ALA A 1 314 ? 8.906 34.031 26.125 1 79.31 314 ALA A O 1
ATOM 2498 N N . ARG A 1 315 ? 8.82 31.812 26.5 1 81.31 315 ARG A N 1
ATOM 2499 C CA . ARG A 1 315 ? 9.758 31.938 27.609 1 81.31 315 ARG A CA 1
ATOM 2500 C C . ARG A 1 315 ? 11.141 32.375 27.125 1 81.31 315 ARG A C 1
ATOM 2502 O O . ARG A 1 315 ? 11.797 33.188 27.75 1 81.31 315 ARG A O 1
ATOM 2509 N N . ASN A 1 316 ? 11.523 31.844 26.047 1 80.88 316 ASN A N 1
ATOM 2510 C CA . ASN A 1 316 ? 12.859 32.094 25.516 1 80.88 316 ASN A CA 1
ATOM 2511 C C . ASN A 1 316 ? 12.992 33.531 25.031 1 80.88 316 ASN A C 1
ATOM 2513 O O . ASN A 1 316 ? 14.086 34.094 25.047 1 80.88 316 ASN A O 1
ATOM 2517 N N . LEU A 1 317 ? 11.945 34.094 24.641 1 83.19 317 LEU A N 1
ATOM 2518 C CA . LEU A 1 317 ? 11.969 35.438 24.062 1 83.19 317 LEU A CA 1
ATOM 2519 C C . LEU A 1 317 ? 11.859 36.5 25.156 1 83.19 317 LEU A C 1
ATOM 2521 O O . LEU A 1 317 ? 12.164 37.656 24.922 1 83.19 317 LEU A O 1
ATOM 2525 N N . ARG A 1 318 ? 11.422 36.062 26.234 1 86.69 318 ARG A N 1
ATOM 2526 C CA . ARG A 1 318 ? 11.195 37.031 27.312 1 86.69 318 ARG A CA 1
ATOM 2527 C C . ARG A 1 318 ? 12.492 37.344 28.062 1 86.69 318 ARG A C 1
ATOM 2529 O O . ARG A 1 318 ? 13.297 36.438 28.297 1 86.69 318 ARG A O 1
ATOM 2536 N N . ALA A 1 319 ? 12.641 38.5 28.5 1 87.12 319 ALA A N 1
ATOM 2537 C CA . ALA A 1 319 ? 13.82 38.938 29.25 1 87.12 319 ALA A CA 1
ATOM 2538 C C . ALA A 1 319 ? 13.719 38.531 30.719 1 87.12 319 ALA A C 1
ATOM 2540 O O . ALA A 1 319 ? 14.727 38.406 31.406 1 87.12 319 ALA A O 1
ATOM 2541 N N . GLY A 1 320 ? 12.5 38.375 31.188 1 86.56 320 GLY A N 1
ATOM 2542 C CA . GLY A 1 320 ? 12.273 37.938 32.562 1 86.56 320 GLY A CA 1
ATOM 2543 C C . GLY A 1 320 ? 12.062 39.094 33.531 1 86.56 320 GLY A C 1
ATOM 2544 O O . GLY A 1 320 ? 11.875 38.875 34.719 1 86.56 320 GLY A O 1
ATOM 2545 N N . TYR A 1 321 ? 12.195 40.312 32.969 1 87.12 321 TYR A N 1
ATOM 2546 C CA . TYR A 1 321 ? 11.953 41.469 33.844 1 87.12 321 TYR A CA 1
ATOM 2547 C C . TYR A 1 321 ? 11.156 42.531 33.094 1 87.12 321 TYR A C 1
ATOM 2549 O O . TYR A 1 321 ? 11.281 42.656 31.875 1 87.12 321 TYR A O 1
ATOM 2557 N N . LYS A 1 322 ? 10.266 43.219 33.844 1 90 322 LYS A N 1
ATOM 2558 C CA . LYS A 1 322 ? 9.477 44.375 33.406 1 90 322 LYS A CA 1
ATOM 2559 C C . LYS A 1 322 ? 8.617 44.031 32.219 1 90 322 LYS A C 1
ATOM 2561 O O . LYS A 1 322 ? 8.297 44.938 31.406 1 90 322 LYS A O 1
ATOM 2566 N N . GLY A 1 323 ? 8.469 42.844 31.969 1 84.62 323 GLY A N 1
ATOM 2567 C CA . GLY A 1 323 ? 7.621 42.469 30.844 1 84.62 323 GLY A CA 1
ATOM 2568 C C . GLY A 1 323 ? 8.281 42.656 29.5 1 84.62 323 GLY A C 1
ATOM 2569 O O . GLY A 1 323 ? 7.605 42.688 28.469 1 84.62 323 GLY A O 1
ATOM 2570 N N . LEU A 1 324 ? 9.547 42.75 29.453 1 88.25 324 LEU A N 1
ATOM 2571 C CA . LEU A 1 324 ? 10.273 43.094 28.234 1 88.25 324 LEU A CA 1
ATOM 2572 C C . LEU A 1 324 ? 10.719 41.844 27.5 1 88.25 324 LEU A C 1
ATOM 2574 O O . LEU A 1 324 ? 10.789 40.75 28.094 1 88.25 324 LEU A O 1
ATOM 2578 N N . LEU A 1 325 ? 10.898 41.969 26.188 1 88.69 325 LEU A N 1
ATOM 2579 C CA . LEU A 1 325 ? 11.461 40.938 25.344 1 88.69 325 LEU A CA 1
ATOM 2580 C C . LEU A 1 325 ? 12.977 41.094 25.219 1 88.69 325 LEU A C 1
ATOM 2582 O O . LEU A 1 325 ? 13.508 42.188 25.391 1 88.69 325 LEU A O 1
ATOM 2586 N N . LYS A 1 326 ? 13.531 39.906 24.984 1 85.69 326 LYS A N 1
ATOM 2587 C CA . LYS A 1 326 ? 14.945 39.969 24.625 1 85.69 326 LYS A CA 1
ATOM 2588 C C . LYS A 1 326 ? 15.133 40.594 23.25 1 85.69 326 LYS A C 1
ATOM 2590 O O . LYS A 1 326 ? 14.453 40.219 22.297 1 85.69 326 LYS A O 1
ATOM 2595 N N . VAL A 1 327 ? 15.859 41.719 23.203 1 81.88 327 VAL A N 1
ATOM 2596 C CA . VAL A 1 327 ? 16.094 42.375 21.922 1 81.88 327 VAL A CA 1
ATOM 2597 C C . VAL A 1 327 ? 17.578 42.594 21.719 1 81.88 327 VAL A C 1
ATOM 2599 O O . VAL A 1 327 ? 18.328 42.719 22.688 1 81.88 327 VAL A O 1
ATOM 2602 N N . THR A 1 328 ? 17.938 42.531 20.438 1 76.5 328 THR A N 1
ATOM 2603 C CA . THR A 1 328 ? 19.297 42.906 20.094 1 76.5 328 THR A CA 1
ATOM 2604 C C . THR A 1 328 ? 19.516 44.375 20.281 1 76.5 328 THR A C 1
ATOM 2606 O O . THR A 1 328 ? 18.578 45.125 20.578 1 76.5 328 THR A O 1
ATOM 2609 N N . ASP A 1 329 ? 20.766 44.75 20.141 1 75.25 329 ASP A N 1
ATOM 2610 C CA . ASP A 1 329 ? 21.125 46.156 20.312 1 75.25 329 ASP A CA 1
ATOM 2611 C C . ASP A 1 329 ? 20.375 47.031 19.328 1 75.25 329 ASP A C 1
ATOM 2613 O O . ASP A 1 329 ? 20.062 48.188 19.625 1 75.25 329 ASP A O 1
ATOM 2617 N N . ASP A 1 330 ? 20.125 46.406 18.266 1 72 330 ASP A N 1
ATOM 2618 C CA . ASP A 1 330 ? 19.438 47.188 17.234 1 72 330 ASP A CA 1
ATOM 2619 C C . ASP A 1 330 ? 17.922 47.125 17.406 1 72 330 ASP A C 1
ATOM 2621 O O . ASP A 1 330 ? 17.172 47.562 16.547 1 72 330 ASP A O 1
ATOM 2625 N N . GLY A 1 331 ? 17.531 46.469 18.438 1 72.19 331 GLY A N 1
ATOM 2626 C CA . GLY A 1 331 ? 16.125 46.438 18.766 1 72.19 331 GLY A CA 1
ATOM 2627 C C . GLY A 1 331 ? 15.375 45.281 18.094 1 72.19 331 GLY A C 1
ATOM 2628 O O . GLY A 1 331 ? 14.141 45.312 17.984 1 72.19 331 GLY A O 1
ATOM 2629 N N . MET A 1 332 ? 16.094 44.406 17.594 1 74.94 332 MET A N 1
ATOM 2630 C CA . MET A 1 332 ? 15.453 43.312 16.906 1 74.94 332 MET A CA 1
ATOM 2631 C C . MET A 1 332 ? 15.32 42.094 17.828 1 74.94 332 MET A C 1
ATOM 2633 O O . MET A 1 332 ? 15.977 42.031 18.875 1 74.94 332 MET A O 1
ATOM 2637 N N . LEU A 1 333 ? 14.367 41.219 17.453 1 72.25 333 LEU A N 1
ATOM 2638 C CA . LEU A 1 333 ? 14.258 39.969 18.188 1 72.25 333 LEU A CA 1
ATOM 2639 C C . LEU A 1 333 ? 15.539 39.156 18.062 1 72.25 333 LEU A C 1
ATOM 2641 O O . LEU A 1 333 ? 16.266 39.281 17.062 1 72.25 333 LEU A O 1
ATOM 2645 N N . PRO A 1 334 ? 15.773 38.312 19.094 1 70.31 334 PRO A N 1
ATOM 2646 C CA . PRO A 1 334 ? 17 37.5 19.047 1 70.31 334 PRO A CA 1
ATOM 2647 C C . PRO A 1 334 ? 17.031 36.562 17.828 1 70.31 334 PRO A C 1
ATOM 2649 O O . PRO A 1 334 ? 15.984 36.156 17.344 1 70.31 334 PRO A O 1
ATOM 2652 N N . GLN A 1 335 ? 18.281 36.375 17.328 1 63.88 335 GLN A N 1
ATOM 2653 C CA . GLN A 1 335 ? 18.484 35.531 16.172 1 63.88 335 GLN A CA 1
ATOM 2654 C C . GLN A 1 335 ? 18.203 34.062 16.516 1 63.88 335 GLN A C 1
ATOM 2656 O O . GLN A 1 335 ? 18.531 33.594 17.609 1 63.88 335 GLN A O 1
ATOM 2661 N N . ALA A 1 336 ? 17.328 33.469 15.711 1 60.59 336 ALA A N 1
ATOM 2662 C CA . ALA A 1 336 ? 17.078 32.031 15.891 1 60.59 336 ALA A CA 1
ATOM 2663 C 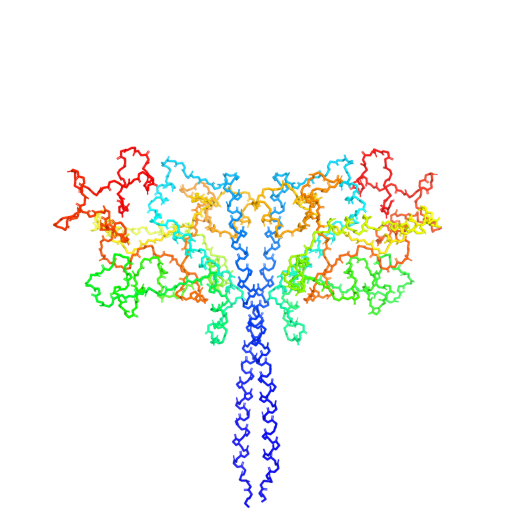C . ALA A 1 336 ? 18.359 31.234 15.75 1 60.59 336 ALA A C 1
ATOM 2665 O O . ALA A 1 336 ? 19.281 31.641 15.039 1 60.59 336 ALA A O 1
ATOM 2666 N N . LYS A 1 337 ? 18.656 30.203 16.672 1 54.75 337 LYS A N 1
ATOM 2667 C CA . LYS A 1 337 ? 19.812 29.328 16.469 1 54.75 337 LYS A CA 1
ATOM 2668 C C . LYS A 1 337 ? 19.797 28.719 15.078 1 54.75 337 LYS A C 1
ATOM 2670 O O . LYS A 1 337 ? 18.719 28.484 14.508 1 54.75 337 LYS A O 1
ATOM 2675 N N . LYS A 1 338 ? 20.906 28.875 14.547 1 48.78 338 LYS A N 1
ATOM 2676 C CA . LYS A 1 338 ? 21.203 28.453 13.18 1 48.78 338 LYS A CA 1
ATOM 2677 C C . LYS A 1 338 ? 20.438 27.188 12.812 1 48.78 338 LYS A C 1
ATOM 2679 O O . LYS A 1 338 ? 20 27.031 11.672 1 48.78 338 LYS A O 1
ATOM 2684 N N . SER A 1 339 ? 20.547 26.484 13.859 1 45.41 339 SER A N 1
ATOM 2685 C CA . SER A 1 339 ? 19.984 25.188 13.547 1 45.41 339 SER A CA 1
ATOM 2686 C C . SER A 1 339 ? 18.484 25.281 13.281 1 45.41 339 SER A C 1
ATOM 2688 O O . SER A 1 339 ? 17.906 24.406 12.641 1 45.41 339 SER A O 1
ATOM 2690 N N . ASP A 1 340 ? 18.062 26.422 13.844 1 44.03 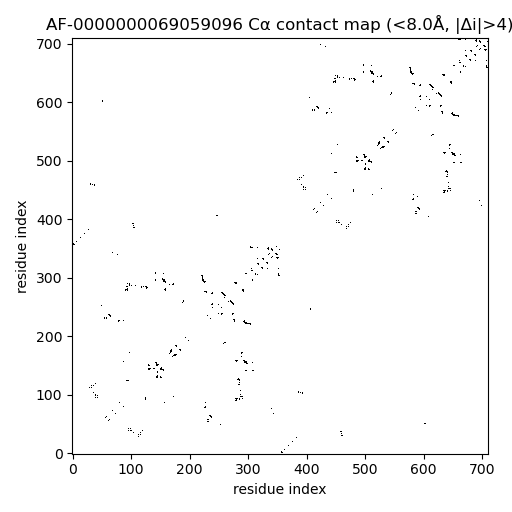340 ASP A N 1
ATOM 2691 C CA . ASP A 1 340 ? 16.594 26.516 13.836 1 44.03 340 ASP A CA 1
ATOM 2692 C C . ASP A 1 340 ? 16.109 27.312 12.625 1 44.03 340 ASP A C 1
ATOM 2694 O O . ASP A 1 340 ? 14.914 27.359 12.336 1 44.03 340 ASP A O 1
ATOM 2698 N N . CYS A 1 341 ? 17.125 28.109 12.273 1 45.91 341 CYS A N 1
ATOM 2699 C CA . CYS A 1 341 ? 16.812 28.984 11.148 1 45.91 341 CYS A CA 1
ATOM 2700 C C . CYS A 1 341 ? 17.734 28.688 9.969 1 45.91 341 CYS A C 1
ATOM 2702 O O . CYS A 1 341 ? 18.922 28.391 10.148 1 45.91 341 CYS A O 1
ATOM 2704 N N . VAL A 1 342 ? 17.312 28.391 8.945 1 41.69 342 VAL A N 1
ATOM 2705 C CA . VAL A 1 342 ? 18.188 28.203 7.797 1 41.69 342 VAL A CA 1
ATOM 2706 C C . VAL A 1 342 ? 18.594 29.547 7.223 1 41.69 342 VAL A C 1
ATOM 2708 O O . VAL A 1 342 ? 17.75 30.297 6.711 1 41.69 342 VAL A O 1
ATOM 2711 N N . VAL A 1 343 ? 19.781 30.125 7.742 1 44.78 343 VAL A N 1
ATOM 2712 C CA . VAL A 1 343 ? 20.328 31.391 7.254 1 44.78 343 VAL A CA 1
ATOM 2713 C C . VAL A 1 343 ? 21.312 31.125 6.109 1 44.78 343 VAL A C 1
ATOM 2715 O O . VAL A 1 343 ? 21.984 30.094 6.094 1 44.78 343 VAL A O 1
ATOM 2718 N N . GLN A 1 344 ? 21.125 31.734 4.938 1 41.69 344 GLN A N 1
ATOM 2719 C CA . GLN A 1 344 ? 22.016 31.531 3.793 1 41.69 344 GLN A CA 1
ATOM 2720 C C . GLN A 1 344 ? 23.406 32.125 4.062 1 41.69 344 GLN A C 1
ATOM 2722 O O . GLN A 1 344 ? 24.406 31.562 3.605 1 41.69 344 GLN A O 1
ATOM 2727 N N . LYS A 1 345 ? 23.266 33.469 4.57 1 44.84 345 LYS A N 1
ATOM 2728 C CA . LYS A 1 345 ? 24.5 34.156 4.938 1 44.84 345 LYS A CA 1
ATOM 2729 C C . LYS A 1 345 ? 24.594 34.344 6.445 1 44.84 345 LYS A C 1
ATOM 2731 O O . LYS A 1 345 ? 23.578 34.531 7.117 1 44.84 345 LYS A O 1
ATOM 2736 N N . PRO A 1 346 ? 25.797 34.062 6.77 1 44.09 346 PRO A N 1
ATOM 2737 C CA . PRO A 1 346 ? 25.984 34.375 8.195 1 44.09 346 PRO A CA 1
ATOM 2738 C C . PRO A 1 346 ? 25.281 35.656 8.633 1 44.09 346 PRO A C 1
ATOM 2740 O O . PRO A 1 346 ? 24.938 35.781 9.805 1 44.09 346 PRO A O 1
ATOM 2743 N N . SER A 1 347 ? 25.109 36.406 7.688 1 43.38 347 SER A N 1
ATOM 2744 C CA . SER A 1 347 ? 24.625 37.719 8.094 1 43.38 347 SER A CA 1
ATOM 2745 C C . SER A 1 347 ? 23.094 37.75 8.148 1 43.38 347 SER A C 1
ATOM 2747 O O . SER A 1 347 ? 22.5 38.719 8.641 1 43.38 347 SER A O 1
ATOM 2749 N N . GLU A 1 348 ? 22.531 36.844 7.539 1 47.34 348 GLU A N 1
ATOM 2750 C CA . GLU A 1 348 ? 21.078 36.875 7.527 1 47.34 348 GLU A CA 1
ATOM 2751 C C . GLU A 1 348 ? 20.516 36.469 8.891 1 47.34 348 GLU A C 1
ATOM 2753 O O . GLU A 1 348 ? 21.016 35.562 9.547 1 47.34 348 GLU A O 1
ATOM 2758 N N . TYR A 1 349 ? 19.719 37.438 9.414 1 46.56 349 TYR A N 1
ATOM 2759 C CA . TYR A 1 349 ? 19.172 37.344 10.766 1 46.56 349 TYR A CA 1
ATOM 2760 C C . TYR A 1 349 ? 17.844 36.625 10.781 1 46.56 349 TYR A C 1
ATOM 2762 O O . TYR A 1 349 ? 16.984 36.875 9.938 1 46.56 349 TYR A O 1
ATOM 2770 N N . CYS A 1 350 ? 17.688 35.438 11.195 1 54.22 350 CYS A N 1
ATOM 2771 C CA . CYS A 1 350 ? 16.453 34.719 11.438 1 54.22 350 CYS A CA 1
ATOM 2772 C C . CYS A 1 350 ? 16 34.875 12.883 1 54.22 350 CYS A C 1
ATOM 2774 O O . CYS A 1 350 ? 16.797 34.719 13.805 1 54.22 350 CYS A O 1
ATOM 2776 N N . PHE A 1 351 ? 14.727 35.406 12.859 1 53.47 351 PHE A N 1
ATOM 2777 C CA . PHE A 1 351 ? 14.234 35.656 14.219 1 53.47 351 PHE A CA 1
ATOM 2778 C C . PHE A 1 351 ? 13.664 34.375 14.812 1 53.47 351 PHE A C 1
ATOM 2780 O O . PHE A 1 351 ? 13.094 33.531 14.094 1 53.47 351 PHE A O 1
ATOM 2787 N N . HIS A 1 352 ? 14.008 34.031 15.914 1 49.81 352 HIS A N 1
ATOM 2788 C CA . HIS A 1 352 ? 13.555 32.875 16.672 1 49.81 352 HIS A CA 1
ATOM 2789 C C . HIS A 1 352 ? 12.039 32.719 16.578 1 49.81 352 HIS A C 1
ATOM 2791 O O . HIS A 1 352 ? 11.531 31.578 16.578 1 49.81 352 HIS A O 1
ATOM 2797 N N . ALA A 1 353 ? 11.438 33.844 16.562 1 46.75 353 ALA A N 1
ATOM 2798 C CA . ALA A 1 353 ? 9.984 33.719 16.641 1 46.75 353 ALA A CA 1
ATOM 2799 C C . ALA A 1 353 ? 9.367 33.656 15.242 1 46.75 353 ALA A C 1
ATOM 2801 O O . ALA A 1 353 ? 8.148 33.594 15.102 1 46.75 353 ALA A O 1
ATOM 2802 N N . GLY A 1 354 ? 10.039 33.438 14.211 1 47.09 354 GLY A N 1
ATOM 2803 C CA . GLY A 1 354 ? 9.477 33.125 12.906 1 47.09 354 GLY A CA 1
ATOM 2804 C C . GLY A 1 354 ? 9.992 34.031 11.805 1 47.09 354 GLY A C 1
ATOM 2805 O O . GLY A 1 354 ? 10.523 33.562 10.797 1 47.09 354 GLY A O 1
ATOM 2806 N N . MET A 1 355 ? 9.281 35.406 11.508 1 40.81 355 MET A N 1
ATOM 2807 C CA . MET A 1 355 ? 9.43 36.188 10.281 1 40.81 355 MET A CA 1
ATOM 2808 C C . MET A 1 355 ? 10.805 36.844 10.211 1 40.81 355 MET A C 1
ATOM 2810 O O . MET A 1 355 ? 11.328 37.312 11.219 1 40.81 355 MET A O 1
ATOM 2814 N N . MET B 1 1 ? -64.812 -12.281 25.609 1 29.3 1 MET B N 1
ATOM 2815 C CA . MET B 1 1 ? -64.375 -11.008 25.078 1 29.3 1 MET B CA 1
ATOM 2816 C C . MET B 1 1 ? -63.406 -11.219 23.891 1 29.3 1 MET B C 1
ATOM 2818 O O . MET B 1 1 ? -62.406 -11.906 24.031 1 29.3 1 MET B O 1
ATOM 2822 N N . ARG B 1 2 ? -63.938 -11.234 22.719 1 41.97 2 ARG B N 1
ATOM 2823 C CA . ARG B 1 2 ? -63.281 -11.297 21.406 1 41.97 2 ARG B CA 1
ATOM 2824 C C . ARG B 1 2 ? -62.188 -10.234 21.281 1 41.97 2 ARG B C 1
ATOM 2826 O O . ARG B 1 2 ? -62.438 -9.062 21.594 1 41.97 2 ARG B O 1
ATOM 2833 N N . PRO B 1 3 ? -61.031 -10.789 21.375 1 49.28 3 PRO B N 1
ATOM 2834 C CA . PRO B 1 3 ? -60.031 -9.719 21.188 1 49.28 3 PRO B CA 1
ATOM 2835 C C . PRO B 1 3 ? -60.344 -8.867 19.953 1 49.28 3 PRO B C 1
ATOM 2837 O O . PRO B 1 3 ? -60.875 -9.375 18.969 1 49.28 3 PRO B O 1
ATOM 2840 N N . SER B 1 4 ? -60.594 -7.578 20.094 1 54.59 4 SER B N 1
ATOM 2841 C CA . SER B 1 4 ? -61.031 -6.582 19.125 1 54.59 4 SER B CA 1
ATOM 2842 C C . SER B 1 4 ? -60.125 -6.531 17.922 1 54.59 4 SER B C 1
ATOM 2844 O O . SER B 1 4 ? -58.906 -6.68 18.062 1 54.59 4 SER B O 1
ATOM 2846 N N . PRO B 1 5 ? -60.594 -6.629 16.672 1 63.31 5 PRO B N 1
ATOM 2847 C CA . PRO B 1 5 ? -59.906 -6.523 15.383 1 63.31 5 PRO B CA 1
ATOM 2848 C C . PRO B 1 5 ? -58.906 -5.359 15.352 1 63.31 5 PRO B C 1
ATOM 2850 O O . PRO B 1 5 ? -57.906 -5.414 14.625 1 63.31 5 PRO B O 1
ATOM 2853 N N . TRP B 1 6 ? -59 -4.434 16.188 1 62.84 6 TRP B N 1
ATOM 2854 C CA . TRP B 1 6 ? -58.125 -3.268 16.219 1 62.84 6 TRP B CA 1
ATOM 2855 C C . TRP B 1 6 ? -56.781 -3.631 16.781 1 62.84 6 TRP B C 1
ATOM 2857 O O . TRP B 1 6 ? -55.75 -3.107 16.328 1 62.84 6 TRP B O 1
ATOM 2867 N N . ILE B 1 7 ? -56.688 -4.512 17.625 1 62.06 7 ILE B N 1
ATOM 2868 C CA . ILE B 1 7 ? -55.438 -4.902 18.219 1 62.06 7 ILE B CA 1
ATOM 2869 C C . ILE B 1 7 ? -54.594 -5.652 17.172 1 62.06 7 ILE B C 1
ATOM 2871 O O . ILE B 1 7 ? -53.375 -5.438 17.078 1 62.06 7 ILE B O 1
ATOM 2875 N N . ALA B 1 8 ? -55.25 -6.414 16.406 1 64.12 8 ALA B N 1
ATOM 2876 C CA . ALA B 1 8 ? -54.531 -7.133 15.352 1 64.12 8 ALA B CA 1
ATOM 2877 C C . ALA B 1 8 ? -54 -6.172 14.297 1 64.12 8 ALA B C 1
ATOM 2879 O O . ALA B 1 8 ? -52.875 -6.336 13.82 1 64.12 8 ALA B O 1
ATOM 2880 N N . ALA B 1 9 ? -54.719 -5.133 14.031 1 64.38 9 ALA B N 1
ATOM 2881 C CA . ALA B 1 9 ? -54.281 -4.145 13.047 1 64.38 9 ALA B CA 1
ATOM 2882 C C . ALA B 1 9 ? -53.094 -3.35 13.555 1 64.38 9 ALA B C 1
ATOM 2884 O O . ALA B 1 9 ? -52.156 -3.1 12.812 1 64.38 9 ALA B O 1
ATOM 2885 N N . VAL B 1 10 ? -53.094 -3.096 14.773 1 63.88 10 VAL B N 1
ATOM 2886 C CA . VAL B 1 10 ? -52 -2.34 15.359 1 63.88 10 VAL B CA 1
ATOM 2887 C C . VAL B 1 10 ? -50.75 -3.209 15.422 1 63.88 10 VAL B C 1
ATOM 2889 O O . VAL B 1 10 ? -49.625 -2.74 15.133 1 63.88 10 VAL B O 1
ATOM 2892 N N . LEU B 1 11 ? -51 -4.387 15.688 1 62.22 11 LEU B N 1
ATOM 2893 C CA . LEU B 1 11 ? -49.844 -5.301 15.742 1 62.22 11 LEU B CA 1
ATOM 2894 C C . LEU B 1 11 ? -49.281 -5.527 14.352 1 62.22 11 LEU B C 1
ATOM 2896 O O . LEU B 1 11 ? -48.062 -5.582 14.18 1 62.22 11 LEU B O 1
ATOM 2900 N N . PHE B 1 12 ? -50.156 -5.617 13.438 1 63.72 12 PHE B N 1
ATOM 2901 C CA . PHE B 1 12 ? -49.688 -5.773 12.062 1 63.72 12 PHE B CA 1
ATOM 2902 C C . PHE B 1 12 ? -49 -4.512 11.586 1 63.72 12 PHE B C 1
ATOM 2904 O O . PHE B 1 12 ? -47.969 -4.59 10.891 1 63.72 12 PHE B O 1
ATOM 2911 N N . LEU B 1 13 ? -49.406 -3.395 11.961 1 63.19 13 LEU B N 1
ATOM 2912 C CA . LEU B 1 13 ? -48.781 -2.139 11.57 1 63.19 13 LEU B CA 1
ATOM 2913 C C . LEU B 1 13 ? -47.438 -1.972 12.273 1 63.19 13 LEU B C 1
ATOM 2915 O O . LEU B 1 13 ? -46.469 -1.49 11.664 1 63.19 13 LEU B O 1
ATOM 2919 N N . THR B 1 14 ? -47.406 -2.432 13.461 1 61.81 14 THR B N 1
ATOM 2920 C CA . THR B 1 14 ? -46.156 -2.367 14.188 1 61.81 14 THR B CA 1
ATOM 2921 C C . THR B 1 14 ? -45.125 -3.359 13.617 1 61.81 14 THR B C 1
ATOM 2923 O O . THR B 1 14 ? -43.969 -3.039 13.469 1 61.81 14 THR B O 1
ATOM 2926 N N . LEU B 1 15 ? -45.656 -4.469 13.305 1 60.12 15 LEU B N 1
ATOM 2927 C CA . LEU B 1 15 ? -44.812 -5.457 12.68 1 60.12 15 LEU B CA 1
ATOM 2928 C C . LEU B 1 15 ? -44.312 -4.965 11.328 1 60.12 15 LEU B C 1
ATOM 2930 O O . LEU B 1 15 ? -43.125 -5.148 10.984 1 60.12 15 LEU B O 1
ATOM 2934 N N . TRP B 1 16 ? -45.125 -4.32 10.625 1 59.22 16 TRP B N 1
ATOM 2935 C CA . TRP B 1 16 ? -44.75 -3.781 9.32 1 59.22 16 TRP B CA 1
ATOM 2936 C C . TRP B 1 16 ? -43.75 -2.643 9.477 1 59.22 16 TRP B C 1
ATOM 2938 O O . TRP B 1 16 ? -42.781 -2.535 8.703 1 59.22 16 TRP B O 1
ATOM 2948 N N . ALA B 1 17 ? -43.906 -1.93 10.508 1 59.12 17 ALA B N 1
ATOM 2949 C CA . ALA B 1 17 ? -42.969 -0.821 10.773 1 59.12 17 ALA B CA 1
ATOM 2950 C C . ALA B 1 17 ? -41.625 -1.333 11.211 1 59.12 17 ALA B C 1
ATOM 2952 O O . ALA B 1 17 ? -40.594 -0.826 10.766 1 59.12 17 ALA B O 1
ATOM 2953 N N . VAL B 1 18 ? -41.719 -2.314 12.023 1 55.53 18 VAL B N 1
ATOM 2954 C CA . VAL B 1 18 ? -40.469 -2.91 12.492 1 55.53 18 VAL B CA 1
ATOM 2955 C C . VAL B 1 18 ? -39.75 -3.611 11.336 1 55.53 18 VAL B C 1
ATOM 2957 O O . VAL B 1 18 ? -38.531 -3.473 11.164 1 55.53 18 VAL B O 1
ATOM 2960 N N . LEU B 1 19 ? -40.5 -4.277 10.555 1 56.91 19 LEU B N 1
ATOM 2961 C CA . LEU B 1 19 ? -39.938 -4.93 9.383 1 56.91 19 LEU B CA 1
ATOM 2962 C C . LEU B 1 19 ? -39.375 -3.898 8.398 1 56.91 19 LEU B C 1
ATOM 2964 O O . LEU B 1 19 ? -38.344 -4.109 7.785 1 56.91 19 LEU B O 1
ATOM 2968 N N . GLY B 1 20 ? -40 -2.781 8.328 1 53.25 20 GLY B N 1
ATOM 2969 C CA . GLY B 1 20 ? -39.562 -1.702 7.469 1 53.25 20 GLY B CA 1
ATOM 2970 C C . GLY B 1 20 ? -38.25 -1.085 7.941 1 53.25 20 GLY B C 1
ATOM 2971 O O . GLY B 1 20 ? -37.344 -0.849 7.141 1 53.25 20 GLY B O 1
ATOM 2972 N N . VAL B 1 21 ? -38.188 -0.94 9.227 1 53.47 21 VAL B N 1
ATOM 2973 C CA . VAL B 1 21 ? -36.969 -0.354 9.82 1 53.47 21 VAL B CA 1
ATOM 2974 C C . VAL B 1 21 ? -35.812 -1.338 9.711 1 53.47 21 VAL B C 1
ATOM 2976 O O . VAL B 1 21 ? -34.688 -0.95 9.375 1 53.47 21 VAL B O 1
ATOM 2979 N N . VAL B 1 22 ? -36.219 -2.559 9.922 1 51.56 22 VAL B N 1
ATOM 2980 C CA . VAL B 1 22 ? -35.188 -3.607 9.828 1 51.56 22 VAL B CA 1
ATOM 2981 C C . VAL B 1 22 ? -34.719 -3.725 8.391 1 51.56 22 VAL B C 1
ATOM 2983 O O . VAL B 1 22 ? -33.5 -3.838 8.141 1 51.56 22 VAL B O 1
ATOM 2986 N N . GLU B 1 23 ? -35.625 -3.643 7.547 1 56.38 23 GLU B N 1
ATOM 2987 C CA . GLU B 1 23 ? -35.25 -3.73 6.137 1 56.38 23 GLU B CA 1
ATOM 2988 C C . GLU B 1 23 ? -34.406 -2.523 5.703 1 56.38 23 GLU B C 1
ATOM 2990 O O . GLU B 1 23 ? -33.469 -2.662 4.934 1 56.38 23 GLU B O 1
ATOM 2995 N N . SER B 1 24 ? -34.75 -1.403 6.281 1 55.19 24 SER B N 1
ATOM 2996 C CA . SER B 1 24 ? -34 -0.195 5.938 1 55.19 24 SER B CA 1
ATOM 2997 C C . SER B 1 24 ? -32.562 -0.244 6.48 1 55.19 24 SER B C 1
ATOM 2999 O O . SER B 1 24 ? -31.625 0.14 5.789 1 55.19 24 SER B O 1
ATOM 3001 N N . HIS B 1 25 ? -32.469 -0.802 7.637 1 56.84 25 HIS B N 1
ATOM 3002 C CA . HIS B 1 25 ? -31.141 -0.91 8.227 1 56.84 25 HIS B CA 1
ATOM 3003 C C . HIS B 1 25 ? -30.297 -1.964 7.512 1 56.84 25 HIS B C 1
ATOM 3005 O O . HIS B 1 25 ? -29.094 -1.775 7.305 1 56.84 25 HIS B O 1
ATOM 3011 N N . LYS B 1 26 ? -31.016 -3.051 7.168 1 61.28 26 LYS B N 1
ATOM 3012 C CA . LYS B 1 26 ? -30.344 -4.098 6.41 1 61.28 26 LYS B CA 1
ATOM 3013 C C . LYS B 1 26 ? -29.859 -3.576 5.062 1 61.28 26 LYS B C 1
ATOM 3015 O O . LYS B 1 26 ? -28.734 -3.883 4.637 1 61.28 26 LYS B O 1
ATOM 3020 N N . TYR B 1 27 ? -30.703 -2.803 4.57 1 60.97 27 TYR B N 1
ATOM 3021 C CA . TYR B 1 27 ? -30.344 -2.25 3.266 1 60.97 27 TYR B CA 1
ATOM 3022 C C . TYR B 1 27 ? -29.203 -1.249 3.391 1 60.97 27 TYR B C 1
ATOM 3024 O O . TYR B 1 27 ? -28.297 -1.229 2.559 1 60.97 27 TYR B O 1
ATOM 3032 N N . ALA B 1 28 ? -29.219 -0.507 4.422 1 63.28 28 ALA B N 1
ATOM 3033 C CA . ALA B 1 28 ? -28.156 0.474 4.641 1 63.28 28 ALA B CA 1
ATOM 3034 C C . ALA B 1 28 ? -26.828 -0.212 4.91 1 63.28 28 ALA B C 1
ATOM 3036 O O . ALA B 1 28 ? -25.781 0.216 4.402 1 63.28 28 ALA B O 1
ATOM 3037 N N . THR B 1 29 ? -26.906 -1.259 5.574 1 65.88 29 THR B N 1
ATOM 3038 C CA . THR B 1 29 ? -25.703 -2.01 5.891 1 65.88 29 THR B CA 1
ATOM 3039 C C . THR B 1 29 ? -25.141 -2.699 4.645 1 65.88 29 THR B C 1
ATOM 3041 O O . THR B 1 29 ? -23.938 -2.736 4.438 1 65.88 29 THR B O 1
ATOM 3044 N N . PHE B 1 30 ? -26.141 -3.195 3.865 1 71.12 30 PHE B N 1
ATOM 3045 C CA . PHE B 1 30 ? -25.734 -3.83 2.617 1 71.12 30 PHE B CA 1
ATOM 3046 C C . PHE B 1 30 ? -25.062 -2.822 1.695 1 71.12 30 PHE B C 1
ATOM 3048 O O . PHE B 1 30 ? -24.031 -3.125 1.081 1 71.12 30 PHE B O 1
ATOM 3055 N N . ILE B 1 31 ? -25.547 -1.682 1.749 1 68.81 31 ILE B N 1
ATOM 3056 C CA . ILE B 1 31 ? -24.984 -0.645 0.89 1 68.81 31 ILE B CA 1
ATOM 3057 C C . ILE B 1 31 ? -23.594 -0.249 1.397 1 68.81 31 ILE B C 1
ATOM 3059 O O . ILE B 1 31 ? -22.656 -0.125 0.614 1 68.81 31 ILE B O 1
ATOM 3063 N N . ALA B 1 32 ? -23.5 -0.203 2.615 1 71.19 32 ALA B N 1
ATOM 3064 C CA . ALA B 1 32 ? -22.219 0.175 3.207 1 71.19 32 ALA B CA 1
ATOM 3065 C C . ALA B 1 32 ? -21.156 -0.899 2.961 1 71.19 32 ALA B C 1
ATOM 3067 O O . ALA B 1 32 ? -20.016 -0.588 2.605 1 71.19 32 ALA B O 1
ATOM 3068 N N . THR B 1 33 ? -21.625 -2.059 3.043 1 75.12 33 THR B N 1
ATOM 3069 C CA . THR B 1 33 ? -20.688 -3.156 2.855 1 75.12 33 THR B CA 1
ATOM 3070 C C . THR B 1 33 ? -20.312 -3.305 1.384 1 75.12 33 THR B C 1
ATOM 3072 O O . THR B 1 33 ? -19.172 -3.605 1.057 1 75.12 33 THR B O 1
ATOM 3075 N N . SER B 1 34 ? -21.312 -3.1 0.582 1 78.94 34 SER B N 1
ATOM 3076 C CA . SER B 1 34 ? -21.031 -3.141 -0.851 1 78.94 34 SER B CA 1
ATOM 3077 C C . SER B 1 34 ? -20.016 -2.078 -1.25 1 78.94 34 SER B C 1
ATOM 3079 O O . SER B 1 34 ? -19.141 -2.332 -2.072 1 78.94 34 SER B O 1
ATOM 3081 N N . TYR B 1 35 ? -20.141 -1.02 -0.603 1 79.38 35 TYR B N 1
ATOM 3082 C CA . TYR B 1 35 ? -19.219 0.068 -0.871 1 79.38 35 TYR B CA 1
ATOM 3083 C C . TYR B 1 35 ? -17.812 -0.292 -0.401 1 79.38 35 TYR B C 1
ATOM 3085 O O . TYR B 1 35 ? -16.828 -0.046 -1.108 1 79.38 35 TYR B O 1
ATOM 3093 N N . MET B 1 36 ? -17.734 -0.906 0.69 1 79.38 36 MET B N 1
ATOM 3094 C CA . MET B 1 36 ? -16.438 -1.299 1.239 1 79.38 36 MET B CA 1
ATOM 3095 C C . MET B 1 36 ? -15.773 -2.35 0.358 1 79.38 36 MET B C 1
ATOM 3097 O O . MET B 1 36 ? -14.562 -2.299 0.134 1 79.38 36 MET B O 1
ATOM 3101 N N . VAL B 1 37 ? -16.594 -3.236 -0.149 1 83.31 37 VAL B N 1
ATOM 3102 C CA . VAL B 1 37 ? -16.078 -4.262 -1.046 1 83.31 37 VAL B CA 1
ATOM 3103 C C . VAL B 1 37 ? -15.492 -3.602 -2.293 1 83.31 37 VAL B C 1
ATOM 3105 O O . VAL B 1 37 ? -14.375 -3.934 -2.715 1 83.31 37 VAL B O 1
ATOM 3108 N N . THR B 1 38 ? -16.172 -2.652 -2.754 1 86.75 38 THR B N 1
ATOM 3109 C CA . THR B 1 38 ? -15.742 -1.94 -3.951 1 86.75 38 THR B CA 1
ATOM 3110 C C . THR B 1 38 ? -14.438 -1.19 -3.691 1 86.75 38 THR B C 1
ATOM 3112 O O . THR B 1 38 ? -13.508 -1.255 -4.5 1 86.75 38 THR B O 1
ATOM 3115 N N . LYS B 1 39 ? -14.344 -0.583 -2.564 1 84.56 39 LYS B N 1
ATOM 3116 C CA . LYS B 1 39 ? -13.148 0.194 -2.232 1 84.56 39 LYS B CA 1
ATOM 3117 C C . LYS B 1 39 ? -11.953 -0.717 -1.982 1 84.56 39 LYS B C 1
ATOM 3119 O O . LYS B 1 39 ? -10.828 -0.384 -2.354 1 84.56 39 LYS B O 1
ATOM 3124 N N . CYS B 1 40 ? -12.25 -1.821 -1.423 1 86.75 40 CYS B N 1
ATOM 3125 C CA . CYS B 1 40 ? -11.172 -2.764 -1.151 1 86.75 40 CYS B CA 1
ATOM 3126 C C . CYS B 1 40 ? -10.602 -3.326 -2.447 1 86.75 40 CYS B C 1
ATOM 3128 O O . CYS B 1 40 ? -9.383 -3.484 -2.578 1 86.75 40 CYS B O 1
ATOM 3130 N N . ILE B 1 41 ? -11.469 -3.576 -3.365 1 90.94 41 ILE B N 1
ATOM 3131 C CA . ILE B 1 41 ? -11 -4.105 -4.645 1 90.94 41 ILE B CA 1
ATOM 3132 C C . ILE B 1 41 ? -10.203 -3.035 -5.387 1 90.94 41 ILE B C 1
ATOM 3134 O O . ILE B 1 41 ? -9.141 -3.316 -5.938 1 90.94 41 ILE B O 1
ATOM 3138 N N . LYS B 1 42 ? -10.656 -1.846 -5.344 1 88.75 42 LYS B N 1
ATOM 3139 C CA . LYS B 1 42 ? -9.945 -0.754 -6.004 1 88.75 42 LYS B CA 1
ATOM 3140 C C . LYS B 1 42 ? -8.57 -0.538 -5.375 1 88.75 42 LYS B C 1
ATOM 3142 O O . LYS B 1 42 ? -7.582 -0.332 -6.082 1 88.75 42 LYS B O 1
ATOM 3147 N N . LYS B 1 43 ? -8.547 -0.601 -4.113 1 87.19 43 LYS B N 1
ATOM 3148 C CA . LYS B 1 43 ? -7.281 -0.459 -3.404 1 87.19 43 LYS B CA 1
ATOM 3149 C C . LYS B 1 43 ? -6.324 -1.596 -3.76 1 87.19 43 LYS B C 1
ATOM 3151 O O . LYS B 1 43 ? -5.125 -1.376 -3.924 1 87.19 43 LYS B O 1
ATOM 3156 N N . ALA B 1 44 ? -6.875 -2.748 -3.852 1 91.56 44 ALA B N 1
ATOM 3157 C CA . ALA B 1 44 ? -6.059 -3.91 -4.203 1 91.56 44 ALA B CA 1
ATOM 3158 C C . ALA B 1 44 ? -5.43 -3.742 -5.582 1 91.56 44 ALA B C 1
ATOM 3160 O O . ALA B 1 44 ? -4.254 -4.059 -5.777 1 91.56 44 ALA B O 1
ATOM 3161 N N . VAL B 1 45 ? -6.191 -3.248 -6.496 1 93.31 45 VAL B N 1
ATOM 3162 C CA . VAL B 1 45 ? -5.703 -3.025 -7.855 1 93.31 45 VAL B CA 1
ATOM 3163 C C . VAL B 1 45 ? -4.578 -1.993 -7.836 1 93.31 45 VAL B C 1
ATOM 3165 O O . VAL B 1 45 ? -3.541 -2.182 -8.477 1 93.31 45 VAL B O 1
ATOM 3168 N N . ASN B 1 46 ? -4.75 -0.975 -7.062 1 87.69 46 ASN B N 1
ATOM 3169 C CA . ASN B 1 46 ? -3.713 0.044 -6.941 1 87.69 46 ASN B CA 1
ATOM 3170 C C . ASN B 1 46 ? -2.459 -0.51 -6.27 1 87.69 46 ASN B C 1
ATOM 3172 O O . ASN B 1 46 ? -1.341 -0.171 -6.66 1 87.69 46 ASN B O 1
ATOM 3176 N N . ASP B 1 47 ? -2.674 -1.315 -5.316 1 89.5 47 ASP B N 1
ATOM 3177 C CA . ASP B 1 47 ? -1.554 -1.905 -4.59 1 89.5 47 ASP B CA 1
ATOM 3178 C C . ASP B 1 47 ? -0.681 -2.75 -5.516 1 89.5 47 ASP B C 1
ATOM 3180 O O . ASP B 1 47 ? 0.542 -2.787 -5.363 1 89.5 47 ASP B O 1
ATOM 3184 N N . ILE B 1 48 ? -1.298 -3.438 -6.402 1 92 48 ILE B N 1
ATOM 3185 C CA . ILE B 1 48 ? -0.531 -4.285 -7.312 1 92 48 ILE B CA 1
ATOM 3186 C C . ILE B 1 48 ? 0.313 -3.414 -8.242 1 92 48 ILE B C 1
ATOM 3188 O O . ILE B 1 48 ? 1.435 -3.783 -8.594 1 92 48 ILE B O 1
ATOM 3192 N N . GLU B 1 49 ? -0.211 -2.301 -8.648 1 89.19 49 GLU B N 1
ATOM 3193 C CA . GLU B 1 49 ? 0.562 -1.386 -9.484 1 89.19 49 GLU B CA 1
ATOM 3194 C C . GLU B 1 49 ? 1.771 -0.84 -8.727 1 89.19 49 GLU B C 1
ATOM 3196 O O . GLU B 1 49 ? 2.852 -0.69 -9.305 1 89.19 49 GLU B O 1
ATOM 3201 N N . TYR B 1 50 ? 1.557 -0.581 -7.52 1 89.19 50 TYR B N 1
ATOM 3202 C CA . TYR B 1 50 ? 2.662 -0.131 -6.68 1 89.19 50 TYR B CA 1
ATOM 3203 C C . TYR B 1 50 ? 3.699 -1.234 -6.508 1 89.19 50 TYR B C 1
ATOM 3205 O O . TYR B 1 50 ? 4.906 -0.977 -6.57 1 89.19 50 TYR B O 1
ATOM 3213 N N . GLN B 1 51 ? 3.207 -2.377 -6.301 1 91.38 51 GLN B N 1
ATOM 3214 C CA . GLN B 1 51 ? 4.109 -3.514 -6.156 1 91.38 51 GLN B CA 1
ATOM 3215 C C . GLN B 1 51 ? 4.957 -3.707 -7.41 1 91.38 51 GLN B C 1
ATOM 3217 O O . GLN B 1 51 ? 6.156 -3.971 -7.32 1 91.38 51 GLN B O 1
ATOM 3222 N N . LYS B 1 52 ? 4.344 -3.586 -8.531 1 90.56 52 LYS B N 1
ATOM 3223 C CA . LYS B 1 52 ? 5.062 -3.719 -9.797 1 90.56 52 LYS B CA 1
ATOM 3224 C C . LYS B 1 52 ? 6.145 -2.648 -9.93 1 90.56 52 LYS B C 1
ATOM 3226 O O . LYS B 1 52 ? 7.254 -2.934 -10.375 1 90.56 52 LYS B O 1
ATOM 3231 N N . ALA B 1 53 ? 5.793 -1.453 -9.547 1 90.56 53 ALA B N 1
ATOM 3232 C CA . ALA B 1 53 ? 6.758 -0.358 -9.609 1 90.56 53 ALA B CA 1
ATOM 3233 C C . ALA B 1 53 ? 7.93 -0.604 -8.656 1 90.56 53 ALA B C 1
ATOM 3235 O O . ALA B 1 53 ? 9.078 -0.331 -9 1 90.56 53 ALA B O 1
ATOM 3236 N N . LEU B 1 54 ? 7.629 -1.083 -7.551 1 92.38 54 LEU B N 1
ATOM 3237 C CA . LEU B 1 54 ? 8.664 -1.395 -6.574 1 92.38 54 LEU B CA 1
ATOM 3238 C C . LEU B 1 54 ? 9.594 -2.48 -7.098 1 92.38 54 LEU B C 1
ATOM 3240 O O . LEU B 1 54 ? 10.82 -2.371 -6.969 1 92.38 54 LEU B O 1
ATOM 3244 N N . GLU B 1 55 ? 9.039 -3.514 -7.652 1 91.62 55 GLU B N 1
ATOM 3245 C CA . GLU B 1 55 ? 9.836 -4.598 -8.219 1 91.62 55 GLU B CA 1
ATOM 3246 C C . GLU B 1 55 ? 10.734 -4.086 -9.344 1 91.62 55 GLU B C 1
ATOM 3248 O O . GLU B 1 55 ? 11.883 -4.512 -9.461 1 91.62 55 GLU B O 1
ATOM 3253 N N . LYS B 1 56 ? 10.156 -3.238 -10.156 1 91.69 56 LYS B N 1
ATOM 3254 C CA . LYS B 1 56 ? 10.969 -2.633 -11.211 1 91.69 56 LYS B CA 1
ATOM 3255 C C . LYS B 1 56 ? 12.117 -1.82 -10.617 1 91.69 56 LYS B C 1
ATOM 3257 O O . LYS B 1 56 ? 13.242 -1.872 -11.109 1 91.69 56 LYS B O 1
ATOM 3262 N N . MET B 1 57 ? 11.852 -1.086 -9.586 1 90.19 57 MET B N 1
ATOM 3263 C CA . MET B 1 57 ? 12.891 -0.308 -8.922 1 90.19 57 MET B CA 1
ATOM 3264 C C . MET B 1 57 ? 13.984 -1.219 -8.375 1 90.19 57 MET B C 1
ATOM 3266 O O . MET B 1 57 ? 15.172 -0.932 -8.531 1 90.19 57 MET B O 1
ATOM 3270 N N . PHE B 1 58 ? 13.656 -2.344 -7.777 1 91.88 58 PHE B N 1
ATOM 3271 C CA . PHE B 1 58 ? 14.633 -3.299 -7.266 1 91.88 58 PHE B CA 1
ATOM 3272 C C . PHE B 1 58 ? 15.516 -3.832 -8.391 1 91.88 58 PHE B C 1
ATOM 3274 O O . PHE B 1 58 ? 16.719 -4.016 -8.203 1 91.88 58 PHE B O 1
ATOM 3281 N N . TYR B 1 59 ? 14.891 -4.098 -9.508 1 90.69 59 TYR B N 1
ATOM 3282 C CA . TYR B 1 59 ? 15.625 -4.578 -10.672 1 90.69 59 TYR B CA 1
ATOM 3283 C C . TYR B 1 59 ? 16.609 -3.527 -11.164 1 90.69 59 TYR B C 1
ATOM 3285 O O . TYR B 1 59 ? 17.781 -3.83 -11.414 1 90.69 59 TYR B O 1
ATOM 3293 N N . LEU B 1 60 ? 16.078 -2.25 -11.227 1 87.06 60 LEU B N 1
ATOM 3294 C CA . LEU B 1 60 ? 16.906 -1.16 -11.734 1 87.06 60 LEU B CA 1
ATOM 3295 C C . LEU B 1 60 ? 18.047 -0.861 -10.781 1 87.06 60 LEU B C 1
ATOM 3297 O O . LEU B 1 60 ? 19.125 -0.437 -11.211 1 87.06 60 LEU B O 1
ATOM 3301 N N . GLN B 1 61 ? 17.875 -1.148 -9.523 1 88.62 61 GLN B N 1
ATOM 3302 C CA . GLN B 1 61 ? 18.906 -0.918 -8.516 1 88.62 61 GLN B CA 1
ATOM 3303 C C . GLN B 1 61 ? 19.828 -2.127 -8.391 1 88.62 61 GLN B C 1
ATOM 3305 O O . GLN B 1 61 ? 20.688 -2.166 -7.512 1 88.62 61 GLN B O 1
ATOM 3310 N N . LYS B 1 62 ? 19.562 -3.211 -9.133 1 89.19 62 LYS B N 1
ATOM 3311 C CA . LYS B 1 62 ? 20.391 -4.414 -9.219 1 89.19 62 LYS B CA 1
ATOM 3312 C C . LYS B 1 62 ? 20.281 -5.246 -7.945 1 89.19 62 LYS B C 1
ATOM 3314 O O . LYS B 1 62 ? 21.234 -5.953 -7.586 1 89.19 62 LYS B O 1
ATOM 3319 N N . ILE B 1 63 ? 19.25 -4.977 -7.273 1 91.06 63 ILE B N 1
ATOM 3320 C CA . ILE B 1 63 ? 18.969 -5.859 -6.145 1 91.06 63 ILE B CA 1
ATOM 3321 C C . ILE B 1 63 ? 18.5 -7.219 -6.656 1 91.06 63 ILE B C 1
ATOM 3323 O O . ILE B 1 63 ? 19.062 -8.258 -6.277 1 91.06 63 ILE B O 1
ATOM 3327 N N . ASP B 1 64 ? 17.438 -7.152 -7.516 1 89.94 64 ASP B N 1
ATOM 3328 C CA . ASP B 1 64 ? 17 -8.359 -8.211 1 89.94 64 ASP B CA 1
ATOM 3329 C C . ASP B 1 64 ? 17.781 -8.555 -9.516 1 89.94 64 ASP B C 1
ATOM 3331 O O . ASP B 1 64 ? 17.953 -7.605 -10.281 1 89.94 64 ASP B O 1
ATOM 3335 N N . ARG B 1 65 ? 18.391 -9.68 -9.664 1 83.06 65 ARG B N 1
ATOM 3336 C CA . ARG B 1 65 ? 19.266 -9.883 -10.812 1 83.06 65 ARG B CA 1
ATOM 3337 C C . ARG B 1 65 ? 18.984 -11.219 -11.492 1 83.06 65 ARG B C 1
ATOM 3339 O O . ARG B 1 65 ? 18.234 -12.039 -10.969 1 83.06 65 ARG B O 1
ATOM 3346 N N . PHE B 1 66 ? 19.484 -11.211 -12.703 1 76.75 66 PHE B N 1
ATOM 3347 C CA . PHE B 1 66 ? 19.453 -12.5 -13.375 1 76.75 66 PHE B CA 1
ATOM 3348 C C . PHE B 1 66 ? 20.562 -13.406 -12.844 1 76.75 66 PHE B C 1
ATOM 3350 O O . PHE B 1 66 ? 21.672 -12.945 -12.57 1 76.75 66 PHE B O 1
ATOM 3357 N N . PRO B 1 67 ? 20.047 -14.5 -12.391 1 64.62 67 PRO B N 1
ATOM 3358 C CA . PRO B 1 67 ? 21.094 -15.391 -11.883 1 64.62 67 PRO B CA 1
ATOM 3359 C C . PRO B 1 67 ? 22.219 -15.602 -12.883 1 64.62 67 PRO B C 1
ATOM 3361 O O . PRO B 1 67 ? 22 -15.562 -14.102 1 64.62 67 PRO B O 1
ATOM 3364 N N . ASP B 1 68 ? 23.438 -15.438 -12.297 1 61.47 68 ASP B N 1
ATOM 3365 C CA . ASP B 1 68 ? 24.578 -15.781 -13.141 1 61.47 68 ASP B CA 1
ATOM 3366 C C . ASP B 1 68 ? 24.422 -17.188 -13.734 1 61.47 68 ASP B C 1
ATOM 3368 O O . ASP B 1 68 ? 23.938 -18.094 -13.055 1 61.47 68 ASP B O 1
ATOM 3372 N N . ASN B 1 69 ? 24.703 -17.203 -15 1 57.5 69 ASN B N 1
ATOM 3373 C CA . ASN B 1 69 ? 24.688 -18.484 -15.68 1 57.5 69 ASN B CA 1
ATOM 3374 C C . ASN B 1 69 ? 25.562 -19.516 -14.969 1 57.5 69 ASN B C 1
ATOM 3376 O O . ASN B 1 69 ? 26.688 -19.203 -14.57 1 57.5 69 ASN B O 1
ATOM 3380 N N . GLY B 1 70 ? 24.859 -20.625 -14.516 1 53.06 70 GLY B N 1
ATOM 3381 C CA . GLY B 1 70 ? 25.578 -21.719 -13.867 1 53.06 70 GLY B CA 1
ATOM 3382 C C . GLY B 1 70 ? 25.344 -21.766 -12.367 1 53.06 70 GLY B C 1
ATOM 3383 O O . GLY B 1 70 ? 25.672 -22.766 -11.727 1 53.06 70 GLY B O 1
ATOM 3384 N N . ALA B 1 71 ? 24.75 -20.766 -11.898 1 54.56 71 ALA B N 1
ATOM 3385 C CA . ALA B 1 71 ? 24.5 -20.781 -10.461 1 54.56 71 ALA B CA 1
ATOM 3386 C C . ALA B 1 71 ? 23.312 -21.688 -10.125 1 54.56 71 ALA B C 1
ATOM 3388 O O . ALA B 1 71 ? 22.484 -21.984 -11 1 54.56 71 ALA B O 1
ATOM 3389 N N . PHE B 1 72 ? 23.406 -22.344 -8.969 1 52.44 72 PHE B N 1
ATOM 3390 C CA . PHE B 1 72 ? 22.312 -23.188 -8.492 1 52.44 72 PHE B CA 1
ATOM 3391 C C . PHE B 1 72 ? 20.969 -22.484 -8.664 1 52.44 72 PHE B C 1
ATOM 3393 O O . PHE B 1 72 ? 19.984 -23.125 -9.078 1 52.44 72 PHE B O 1
ATOM 3400 N N . SER B 1 73 ? 20.984 -21.203 -8.422 1 52.72 73 SER B N 1
ATOM 3401 C CA . SER B 1 73 ? 19.75 -20.453 -8.523 1 52.72 73 SER B CA 1
ATOM 3402 C C . SER B 1 73 ? 19.219 -20.438 -9.961 1 52.72 73 SER B C 1
ATOM 3404 O O . SER B 1 73 ? 18.016 -20.484 -10.188 1 52.72 73 SER B O 1
ATOM 3406 N N . TRP B 1 74 ? 20.094 -20.375 -10.742 1 52.53 74 TRP B N 1
ATOM 3407 C CA . TRP B 1 74 ? 19.734 -20.406 -12.156 1 52.53 74 TRP B CA 1
ATOM 3408 C C . TRP B 1 74 ? 19.125 -21.75 -12.531 1 52.53 74 TRP B C 1
ATOM 3410 O O . TRP B 1 74 ? 18.062 -21.797 -13.172 1 52.53 74 TRP B O 1
ATOM 3420 N N . HIS B 1 75 ? 19.75 -22.75 -12.078 1 51.81 75 HIS B N 1
ATOM 3421 C CA . HIS B 1 75 ? 19.25 -24.094 -12.359 1 51.81 75 HIS B CA 1
ATOM 3422 C C . HIS B 1 75 ? 17.859 -24.312 -11.773 1 51.81 75 HIS B C 1
ATOM 3424 O O . HIS B 1 75 ? 16.984 -24.875 -12.43 1 51.81 75 HIS B O 1
ATOM 3430 N N . HIS B 1 76 ? 17.844 -23.891 -10.625 1 53.88 76 HIS B N 1
ATOM 3431 C CA . HIS B 1 76 ? 16.562 -24 -9.938 1 53.88 76 HIS B CA 1
ATOM 3432 C C . HIS B 1 76 ? 15.477 -23.219 -10.664 1 53.88 76 HIS B C 1
ATOM 3434 O O . HIS B 1 76 ? 14.352 -23.688 -10.82 1 53.88 76 HIS B O 1
ATOM 3440 N N . SER B 1 77 ? 15.906 -22.078 -10.992 1 52.75 77 SER B N 1
ATOM 3441 C CA . SER B 1 77 ? 14.945 -21.234 -11.703 1 52.75 77 SER B CA 1
ATOM 3442 C C . SER B 1 77 ? 14.5 -21.891 -13.008 1 52.75 77 SER B C 1
ATOM 3444 O O . SER B 1 77 ? 13.344 -21.75 -13.414 1 52.75 77 SER B O 1
ATOM 3446 N N . LYS B 1 78 ? 15.367 -22.547 -13.508 1 51 78 LYS B N 1
ATOM 3447 C CA . LYS B 1 78 ? 15.078 -23.203 -14.781 1 51 78 LYS B CA 1
ATOM 3448 C C . LYS B 1 78 ? 14.25 -24.469 -14.578 1 51 78 LYS B C 1
ATOM 3450 O O . LYS B 1 78 ? 13.359 -24.766 -15.383 1 51 78 LYS B O 1
ATOM 3455 N N . PHE B 1 79 ? 14.742 -25.188 -13.609 1 51.28 79 PHE B N 1
ATOM 3456 C CA . PHE B 1 79 ? 14.016 -26.406 -13.273 1 51.28 79 PHE B CA 1
ATOM 3457 C C . PHE B 1 79 ? 12.562 -26.094 -12.93 1 51.28 79 PHE B C 1
ATOM 3459 O O . PHE B 1 79 ? 11.656 -26.844 -13.305 1 51.28 79 PHE B O 1
ATOM 3466 N N . MET B 1 80 ? 12.57 -25.172 -12.172 1 51 80 MET B N 1
ATOM 3467 C CA . MET B 1 80 ? 11.227 -24.766 -11.766 1 51 80 MET B CA 1
ATOM 3468 C C . MET B 1 80 ? 10.57 -23.906 -12.836 1 51 80 MET B C 1
ATOM 3470 O O . MET B 1 80 ? 9.633 -23.156 -12.547 1 51 80 MET B O 1
ATOM 3474 N N . GLY B 1 81 ? 11.266 -24.016 -13.922 1 52.5 81 GLY B N 1
ATOM 3475 C CA . GLY B 1 81 ? 11.055 -23.094 -15.023 1 52.5 81 GLY B CA 1
ATOM 3476 C C . GLY B 1 81 ? 9.617 -23.047 -15.5 1 52.5 81 GLY B C 1
ATOM 3477 O O . GLY B 1 81 ? 8.828 -23.953 -15.203 1 52.5 81 GLY B O 1
ATOM 3478 N N . TYR B 1 82 ? 9.328 -21.766 -15.992 1 58.22 82 TYR B N 1
ATOM 3479 C CA . TYR B 1 82 ? 8.086 -21.188 -16.5 1 58.22 82 TYR B CA 1
ATOM 3480 C C . TYR B 1 82 ? 7.785 -21.703 -17.906 1 58.22 82 TYR B C 1
ATOM 3482 O O . TYR B 1 82 ? 8.594 -21.547 -18.812 1 58.22 82 TYR B O 1
ATOM 3490 N N . GLU B 1 83 ? 6.793 -22.688 -17.984 1 62.19 83 GLU B N 1
ATOM 3491 C CA . GLU B 1 83 ? 6.32 -23.062 -19.312 1 62.19 83 GLU B CA 1
ATOM 3492 C C . GLU B 1 83 ? 5.746 -21.859 -20.062 1 62.19 83 GLU B C 1
ATOM 3494 O O . GLU B 1 83 ? 6.02 -21.656 -21.25 1 62.19 83 GLU B O 1
ATOM 3499 N N . ASP B 1 84 ? 5.176 -20.984 -19.328 1 76.5 84 ASP B N 1
ATOM 3500 C CA . ASP B 1 84 ? 4.508 -19.812 -19.859 1 76.5 84 ASP B CA 1
ATOM 3501 C C . ASP B 1 84 ? 4.535 -18.656 -18.844 1 76.5 84 ASP B C 1
ATOM 3503 O O . ASP B 1 84 ? 3.547 -18.422 -18.156 1 76.5 84 ASP B O 1
ATOM 3507 N N . PRO B 1 85 ? 5.738 -17.984 -18.844 1 81.25 85 PRO B N 1
ATOM 3508 C CA . PRO B 1 85 ? 5.875 -16.938 -17.828 1 81.25 85 PRO B CA 1
ATOM 3509 C C . PRO B 1 85 ? 4.766 -15.883 -17.922 1 81.25 85 PRO B C 1
ATOM 3511 O O . PRO B 1 85 ? 4.309 -15.383 -16.891 1 81.25 85 PRO B O 1
ATOM 3514 N N . GLY B 1 86 ? 4.363 -15.555 -19.156 1 83.88 86 GLY B N 1
ATOM 3515 C CA . GLY B 1 86 ? 3.281 -14.602 -19.312 1 83.88 86 GLY B CA 1
ATOM 3516 C C . GLY B 1 86 ? 1.993 -15.031 -18.641 1 83.88 86 GLY B C 1
ATOM 3517 O O . GLY B 1 86 ? 1.353 -14.242 -17.953 1 83.88 86 GLY B O 1
ATOM 3518 N N . LYS B 1 87 ? 1.682 -16.266 -18.844 1 86.88 87 LYS B N 1
ATOM 3519 C CA . LYS B 1 87 ? 0.46 -16.797 -18.234 1 86.88 87 LYS B CA 1
ATOM 3520 C C . LYS B 1 87 ? 0.585 -16.859 -16.719 1 86.88 87 LYS B C 1
ATOM 3522 O O . LYS B 1 87 ? -0.371 -16.578 -15.992 1 86.88 87 LYS B O 1
ATOM 3527 N N . ILE B 1 88 ? 1.707 -17.266 -16.281 1 89.81 88 ILE B N 1
ATOM 3528 C CA . ILE B 1 88 ? 1.947 -17.359 -14.852 1 89.81 88 ILE B CA 1
ATOM 3529 C C . ILE B 1 88 ? 1.806 -15.969 -14.219 1 89.81 88 ILE B C 1
ATOM 3531 O O . ILE B 1 88 ? 1.141 -15.812 -13.195 1 89.81 88 ILE B O 1
ATOM 3535 N N . HIS B 1 89 ? 2.377 -14.992 -14.875 1 89.88 89 HIS B N 1
ATOM 3536 C CA . HIS B 1 89 ? 2.295 -13.625 -14.375 1 89.88 89 HIS B CA 1
ATOM 3537 C C . HIS B 1 89 ? 0.851 -13.133 -14.336 1 89.88 89 HIS B C 1
ATOM 3539 O O . HIS B 1 89 ? 0.434 -12.477 -13.383 1 89.88 89 HIS B O 1
ATOM 3545 N N . LEU B 1 90 ? 0.182 -13.453 -15.359 1 92.31 90 LEU B N 1
ATOM 3546 C CA . LEU B 1 90 ? -1.21 -13.031 -15.453 1 92.31 90 LEU B CA 1
ATOM 3547 C C . LEU B 1 90 ? -2.043 -13.656 -14.336 1 92.31 90 LEU B C 1
ATOM 3549 O O . LEU B 1 90 ? -2.803 -12.961 -13.656 1 92.31 90 LEU B O 1
ATOM 3553 N N . MET B 1 91 ? -1.931 -14.93 -14.148 1 93.69 91 MET B N 1
ATOM 3554 C CA . MET B 1 91 ? -2.691 -15.625 -13.117 1 93.69 91 MET B CA 1
ATOM 3555 C C . MET B 1 91 ? -2.311 -15.125 -11.727 1 93.69 91 MET B C 1
ATOM 3557 O O . MET B 1 91 ? -3.18 -14.914 -10.875 1 93.69 91 MET B O 1
ATOM 3561 N N . ASN B 1 92 ? -1.09 -14.992 -11.586 1 94.62 92 ASN B N 1
ATOM 3562 C CA . ASN B 1 92 ? -0.596 -14.508 -10.297 1 94.62 92 ASN B CA 1
ATOM 3563 C C . ASN B 1 92 ? -1.122 -13.109 -9.992 1 94.62 92 ASN B C 1
ATOM 3565 O O . ASN B 1 92 ? -1.456 -12.812 -8.844 1 94.62 92 ASN B O 1
ATOM 3569 N N . ARG B 1 93 ? -1.127 -12.266 -10.961 1 94.88 93 ARG B N 1
ATOM 3570 C CA . ARG B 1 93 ? -1.678 -10.922 -10.781 1 94.88 93 ARG B CA 1
ATOM 3571 C C . ARG B 1 93 ? -3.143 -10.984 -10.359 1 94.88 93 ARG B C 1
ATOM 3573 O O . ARG B 1 93 ? -3.549 -10.305 -9.414 1 94.88 93 ARG B O 1
ATOM 3580 N N . LYS B 1 94 ? -3.896 -11.766 -11.055 1 96.44 94 LYS B N 1
ATOM 3581 C CA . LYS B 1 94 ? -5.312 -11.914 -10.742 1 96.44 94 LYS B CA 1
ATOM 3582 C C . LYS B 1 94 ? -5.508 -12.422 -9.312 1 96.44 94 LYS B C 1
ATOM 3584 O O . LYS B 1 94 ? -6.301 -11.859 -8.555 1 96.44 94 LYS B O 1
ATOM 3589 N N . ALA B 1 95 ? -4.777 -13.438 -9.016 1 96.25 95 ALA B N 1
ATOM 3590 C CA . ALA B 1 95 ? -4.891 -14.023 -7.68 1 96.25 95 ALA B CA 1
ATOM 3591 C C . ALA B 1 95 ? -4.496 -13.016 -6.605 1 96.25 95 ALA B C 1
ATOM 3593 O O . ALA B 1 95 ? -5.145 -12.93 -5.559 1 96.25 95 ALA B O 1
ATOM 3594 N N . THR B 1 96 ? -3.471 -12.289 -6.844 1 95.25 96 THR B N 1
ATOM 3595 C CA . THR B 1 96 ? -2.98 -11.328 -5.863 1 95.25 96 THR B CA 1
ATOM 3596 C C . THR B 1 96 ? -4 -10.211 -5.637 1 95.25 96 THR B C 1
ATOM 3598 O O . THR B 1 96 ? -4.16 -9.727 -4.516 1 95.25 96 THR B O 1
ATOM 3601 N N . ILE B 1 97 ? -4.645 -9.773 -6.699 1 95.25 97 ILE B N 1
ATOM 3602 C CA . ILE B 1 97 ? -5.699 -8.773 -6.543 1 95.25 97 ILE B CA 1
ATOM 3603 C C . ILE B 1 97 ? -6.781 -9.305 -5.609 1 95.25 97 ILE B C 1
ATOM 3605 O O . ILE B 1 97 ? -7.215 -8.609 -4.688 1 95.25 97 ILE B O 1
ATOM 3609 N N . VAL B 1 98 ? -7.133 -10.531 -5.824 1 93.62 98 VAL B N 1
ATOM 3610 C CA . VAL B 1 98 ? -8.156 -11.156 -4.992 1 93.62 98 VAL B CA 1
ATOM 3611 C C . VAL B 1 98 ? -7.68 -11.219 -3.543 1 93.62 98 VAL B C 1
ATOM 3613 O O . VAL B 1 98 ? -8.406 -10.836 -2.625 1 93.62 98 VAL B O 1
ATOM 3616 N N . LEU B 1 99 ? -6.516 -11.641 -3.357 1 92.44 99 LEU B N 1
ATOM 3617 C CA . LEU B 1 99 ? -5.969 -11.844 -2.021 1 92.44 99 LEU B CA 1
ATOM 3618 C C . LEU B 1 99 ? -5.84 -10.516 -1.276 1 92.44 99 LEU B C 1
ATOM 3620 O O . LEU B 1 99 ? -6.145 -10.438 -0.085 1 92.44 99 LEU B O 1
ATOM 3624 N N . LYS B 1 100 ? -5.402 -9.516 -1.93 1 90.31 100 LYS B N 1
ATOM 3625 C CA . LYS B 1 100 ? -5.273 -8.211 -1.295 1 90.31 100 LYS B CA 1
ATOM 3626 C C . LYS B 1 100 ? -6.641 -7.602 -0.997 1 90.31 100 LYS B C 1
ATOM 3628 O O . LYS B 1 100 ? -6.816 -6.922 0.014 1 90.31 100 LYS B O 1
ATOM 3633 N N . ALA B 1 101 ? -7.551 -7.852 -1.88 1 89.25 101 ALA B N 1
ATOM 3634 C CA . ALA B 1 101 ? -8.891 -7.309 -1.682 1 89.25 101 ALA B CA 1
ATOM 3635 C C . ALA B 1 101 ? -9.594 -7.988 -0.507 1 89.25 101 ALA B C 1
ATOM 3637 O O . ALA B 1 101 ? -10.234 -7.324 0.309 1 89.25 101 ALA B O 1
ATOM 3638 N N . ILE B 1 102 ? -9.453 -9.242 -0.414 1 87.25 102 ILE B N 1
ATOM 3639 C CA . ILE B 1 102 ? -10.203 -9.984 0.591 1 87.25 102 ILE B CA 1
ATOM 3640 C C . ILE B 1 102 ? -9.602 -9.734 1.974 1 87.25 102 ILE B C 1
ATOM 3642 O O . ILE B 1 102 ? -10.266 -9.961 2.992 1 87.25 102 ILE B O 1
ATOM 3646 N N . SER B 1 103 ? -8.383 -9.383 1.978 1 77.38 103 SER B N 1
ATOM 3647 C CA . SER B 1 103 ? -7.738 -9.133 3.26 1 77.38 103 SER B CA 1
ATOM 3648 C C . SER B 1 103 ? -8.484 -8.062 4.051 1 77.38 103 SER B C 1
ATOM 3650 O O . SER B 1 103 ? -8.32 -7.953 5.266 1 77.38 103 SER B O 1
ATOM 3652 N N . CYS B 1 104 ? -9.305 -7.367 3.342 1 71.81 104 CYS B N 1
ATOM 3653 C CA . CYS B 1 104 ? -10.102 -6.359 4.027 1 71.81 104 CYS B CA 1
ATOM 3654 C C . CYS B 1 104 ? -11.398 -6.957 4.566 1 71.81 104 CYS B C 1
ATOM 3656 O O . CYS B 1 104 ? -12.125 -6.305 5.32 1 71.81 104 CYS B O 1
ATOM 3658 N N . PHE B 1 105 ? -11.531 -8.359 4.027 1 70.88 105 PHE B N 1
ATOM 3659 C CA . PHE B 1 105 ? -12.828 -8.953 4.348 1 70.88 105 PHE B CA 1
ATOM 3660 C C . PHE B 1 105 ? -12.656 -10.359 4.906 1 70.88 105 PHE B C 1
ATOM 3662 O O . PHE B 1 105 ? -11.68 -11.047 4.59 1 70.88 105 PHE B O 1
ATOM 3669 N N . GLN B 1 106 ? -13.086 -10.719 5.934 1 58.59 106 GLN B N 1
ATOM 3670 C CA . GLN B 1 106 ? -12.953 -12.133 6.277 1 58.59 106 GLN B CA 1
ATOM 3671 C C . GLN B 1 106 ? -14.047 -12.961 5.602 1 58.59 106 GLN B C 1
ATOM 3673 O O . GLN B 1 106 ? -13.766 -14.023 5.043 1 58.59 106 GLN B O 1
ATOM 3678 N N . MET B 1 107 ? -15.352 -12.797 5.824 1 58.41 107 MET B N 1
ATOM 3679 C CA . MET B 1 107 ? -16.328 -13.844 5.543 1 58.41 107 MET B CA 1
ATOM 3680 C C . MET B 1 107 ? -17.375 -13.359 4.551 1 58.41 107 MET B C 1
ATOM 3682 O O . MET B 1 107 ? -18.516 -13.086 4.934 1 58.41 107 MET B O 1
ATOM 3686 N N . LEU B 1 108 ? -16.984 -13.109 3.332 1 59.34 108 LEU B N 1
ATOM 3687 C CA . LEU B 1 108 ? -17.984 -12.648 2.369 1 59.34 108 LEU B CA 1
ATOM 3688 C C . LEU B 1 108 ? -18.859 -13.797 1.904 1 59.34 108 LEU B C 1
ATOM 3690 O O . LEU B 1 108 ? -19.969 -13.57 1.417 1 59.34 108 LEU B O 1
ATOM 3694 N N . TYR B 1 109 ? -18.406 -15.031 2.221 1 58.22 109 TYR B N 1
ATOM 3695 C CA . TYR B 1 109 ? -19 -16.172 1.527 1 58.22 109 TYR B CA 1
ATOM 3696 C C . TYR B 1 109 ? -20.438 -16.406 1.992 1 58.22 109 TYR B C 1
ATOM 3698 O O . TYR B 1 109 ? -21.234 -17.031 1.279 1 58.22 109 TYR B O 1
ATOM 3706 N N . GLN B 1 110 ? -20.719 -15.695 3.01 1 61.91 110 GLN B N 1
ATOM 3707 C CA . GLN B 1 110 ? -22.031 -16.109 3.527 1 61.91 110 GLN B CA 1
ATOM 3708 C C . GLN B 1 110 ? -23.141 -15.18 3.023 1 61.91 110 GLN B C 1
ATOM 3710 O O . GLN B 1 110 ? -24.312 -15.477 3.18 1 61.91 110 GLN B O 1
ATOM 3715 N N . ASP B 1 111 ? -22.75 -14.25 2.23 1 71.75 111 ASP B N 1
ATOM 3716 C CA . ASP B 1 111 ? -23.734 -13.289 1.752 1 71.75 111 ASP B CA 1
ATOM 3717 C C . ASP B 1 111 ? -23.766 -13.25 0.226 1 71.75 111 ASP B C 1
ATOM 3719 O O . ASP B 1 111 ? -22.891 -12.68 -0.406 1 71.75 111 ASP B O 1
ATOM 3723 N N . SER B 1 112 ? -24.859 -13.938 -0.333 1 77.62 112 SER B N 1
ATOM 3724 C CA . SER B 1 112 ? -24.984 -14.047 -1.781 1 77.62 112 SER B CA 1
ATOM 3725 C C . SER B 1 112 ? -25.016 -12.68 -2.443 1 77.62 112 SER B C 1
ATOM 3727 O O . SER B 1 112 ? -24.484 -12.5 -3.541 1 77.62 112 SER B O 1
ATOM 3729 N N . GLY B 1 113 ? -25.656 -11.719 -1.824 1 79.75 113 GLY B N 1
ATOM 3730 C CA . GLY B 1 113 ? -25.688 -10.367 -2.359 1 79.75 113 GLY B CA 1
ATOM 3731 C C . GLY B 1 113 ? -24.312 -9.734 -2.453 1 79.75 113 GLY B C 1
ATOM 3732 O O . GLY B 1 113 ? -23.969 -9.141 -3.475 1 79.75 113 GLY B O 1
ATOM 3733 N N . LEU B 1 114 ? -23.562 -9.953 -1.479 1 80.12 114 LEU B N 1
ATOM 3734 C CA . LEU B 1 114 ? -22.219 -9.391 -1.462 1 80.12 114 LEU B CA 1
ATOM 3735 C C . LEU B 1 114 ? -21.328 -10.102 -2.469 1 80.12 114 LEU B C 1
ATOM 3737 O O . LEU B 1 114 ? -20.438 -9.477 -3.066 1 80.12 114 LEU B O 1
ATOM 3741 N N . LEU B 1 115 ? -21.594 -11.367 -2.652 1 84.44 115 LEU B N 1
ATOM 3742 C CA . LEU B 1 115 ? -20.828 -12.109 -3.643 1 84.44 115 LEU B CA 1
ATOM 3743 C C . LEU B 1 115 ? -21.109 -11.594 -5.051 1 84.44 115 LEU B C 1
ATOM 3745 O O . LEU B 1 115 ? -20.219 -11.57 -5.898 1 84.44 115 LEU B O 1
ATOM 3749 N N . LYS B 1 116 ? -22.312 -11.273 -5.258 1 87.44 116 LYS B N 1
ATOM 3750 C CA . LYS B 1 116 ? -22.672 -10.695 -6.555 1 87.44 116 LYS B CA 1
ATOM 3751 C C . LYS B 1 116 ? -21.969 -9.359 -6.77 1 87.44 116 LYS B C 1
ATOM 3753 O O . LYS B 1 116 ? -21.453 -9.086 -7.859 1 87.44 116 LYS B O 1
ATOM 3758 N N . VAL B 1 117 ? -21.938 -8.578 -5.711 1 87.06 117 VAL B N 1
ATOM 3759 C CA . VAL B 1 117 ? -21.234 -7.305 -5.781 1 87.06 117 VAL B CA 1
ATOM 3760 C C . VAL B 1 117 ? -19.75 -7.555 -6.059 1 87.06 117 VAL B C 1
ATOM 3762 O O . VAL B 1 117 ? -19.156 -6.914 -6.93 1 87.06 117 VAL B O 1
ATOM 3765 N N . TRP B 1 118 ? -19.203 -8.469 -5.352 1 89.5 118 TRP B N 1
ATOM 3766 C CA . TRP B 1 118 ? -17.812 -8.836 -5.531 1 89.5 118 TRP B CA 1
ATOM 3767 C C . TRP B 1 118 ? -17.531 -9.219 -6.984 1 89.5 118 TRP B C 1
ATOM 3769 O O . TRP B 1 118 ? -16.609 -8.672 -7.609 1 89.5 118 TRP B O 1
ATOM 3779 N N . ARG B 1 119 ? -18.344 -10.047 -7.52 1 90.19 119 ARG B N 1
ATOM 3780 C CA . ARG B 1 119 ? -18.141 -10.555 -8.875 1 90.19 119 ARG B CA 1
ATOM 3781 C C . ARG B 1 119 ? -18.219 -9.422 -9.898 1 90.19 119 ARG B C 1
ATOM 3783 O O . ARG B 1 119 ? -17.391 -9.359 -10.812 1 90.19 119 ARG B O 1
ATOM 3790 N N . ASN B 1 120 ? -19.078 -8.555 -9.695 1 91.44 120 ASN B N 1
ATOM 3791 C CA . ASN B 1 120 ? -19.25 -7.445 -10.625 1 91.44 120 ASN B CA 1
ATOM 3792 C C . ASN B 1 120 ? -18.062 -6.48 -10.578 1 91.44 120 ASN B C 1
ATOM 3794 O O . ASN B 1 120 ? -17.609 -5.992 -11.617 1 91.44 120 ASN B O 1
ATOM 3798 N N . VAL B 1 121 ? -17.578 -6.297 -9.383 1 91.88 121 VAL B N 1
ATOM 3799 C CA . VAL B 1 121 ? -16.547 -5.281 -9.211 1 91.88 121 VAL B CA 1
ATOM 3800 C C . VAL B 1 121 ? -15.188 -5.863 -9.594 1 91.88 121 VAL B C 1
ATOM 3802 O O . VAL B 1 121 ? -14.336 -5.164 -10.141 1 91.88 121 VAL B O 1
ATOM 3805 N N . ILE B 1 122 ? -15 -7.145 -9.359 1 94 122 ILE B N 1
ATOM 3806 C CA . ILE B 1 122 ? -13.68 -7.734 -9.555 1 94 122 ILE B CA 1
ATOM 3807 C C . ILE B 1 122 ? -13.516 -8.172 -11.008 1 94 122 ILE B C 1
ATOM 3809 O O . ILE B 1 122 ? -12.391 -8.359 -11.484 1 94 122 ILE B O 1
ATOM 3813 N N . SER B 1 123 ? -14.539 -8.25 -11.781 1 94.12 123 SER B N 1
ATOM 3814 C CA . SER B 1 123 ? -14.57 -8.883 -13.102 1 94.12 123 SER B CA 1
ATOM 3815 C C . SER B 1 123 ? -13.625 -8.18 -14.07 1 94.12 123 SER B C 1
ATOM 3817 O O . SER B 1 123 ? -12.938 -8.836 -14.859 1 94.12 123 SER B O 1
ATOM 3819 N N . PRO B 1 124 ? -13.5 -6.824 -14.008 1 94.19 124 PRO B N 1
ATOM 3820 C CA . PRO B 1 124 ? -12.578 -6.176 -14.938 1 94.19 124 PRO B CA 1
ATOM 3821 C C . PRO B 1 124 ? -11.109 -6.477 -14.633 1 94.19 124 PRO B C 1
ATOM 3823 O O . PRO B 1 124 ? -10.25 -6.305 -15.5 1 94.19 124 PRO B O 1
ATOM 3826 N N . HIS B 1 125 ? -10.867 -6.895 -13.469 1 94.88 125 HIS B N 1
ATOM 3827 C CA . HIS B 1 125 ? -9.492 -7.074 -13.031 1 94.88 125 HIS B CA 1
ATOM 3828 C C . HIS B 1 125 ? -9.133 -8.555 -12.938 1 94.88 125 HIS B C 1
ATOM 3830 O O . HIS B 1 125 ? -7.953 -8.914 -12.969 1 94.88 125 HIS B O 1
ATOM 3836 N N . CYS B 1 126 ? -10.094 -9.32 -12.75 1 94.81 126 CYS B N 1
ATOM 3837 C CA . CYS B 1 126 ? -9.938 -10.766 -12.633 1 94.81 126 CYS B CA 1
ATOM 3838 C C . CYS B 1 126 ? -11.117 -11.484 -13.281 1 94.81 126 CYS B C 1
ATOM 3840 O O . CYS B 1 126 ? -12.25 -11.406 -12.789 1 94.81 126 CYS B O 1
ATOM 3842 N N . ASN B 1 127 ? -10.812 -12.078 -14.312 1 89.06 127 ASN B N 1
ATOM 3843 C CA . ASN B 1 127 ? -11.789 -12.914 -15 1 89.06 127 ASN B CA 1
ATOM 3844 C C . ASN B 1 127 ? -11.211 -14.281 -15.352 1 89.06 127 ASN B C 1
ATOM 3846 O O . ASN B 1 127 ? -10.086 -14.383 -15.836 1 89.06 127 ASN B O 1
ATOM 3850 N N . CYS B 1 128 ? -11.852 -15.312 -14.93 1 83.31 128 CYS B N 1
ATOM 3851 C CA . CYS B 1 128 ? -11.477 -16.703 -15.211 1 83.31 128 CYS B CA 1
ATOM 3852 C C . CYS B 1 128 ? -12.602 -17.438 -15.93 1 83.31 128 CYS B C 1
ATOM 3854 O O . CYS B 1 128 ? -13.25 -18.297 -15.352 1 83.31 128 CYS B O 1
ATOM 3856 N N . PRO B 1 129 ? -12.695 -17.156 -17.156 1 83.56 129 PRO B N 1
ATOM 3857 C CA . PRO B 1 129 ? -13.82 -17.75 -17.891 1 83.56 129 PRO B CA 1
ATOM 3858 C C . PRO B 1 129 ? -13.695 -19.25 -18.078 1 83.56 129 PRO B C 1
ATOM 3860 O O . PRO B 1 129 ? -12.578 -19.781 -18.125 1 83.56 129 PRO B O 1
ATOM 3863 N N . GLN B 1 130 ? -14.836 -19.891 -18.156 1 87.69 130 GLN B N 1
ATOM 3864 C CA . GLN B 1 130 ? -14.883 -21.312 -18.484 1 87.69 130 GLN B CA 1
ATOM 3865 C C . GLN B 1 130 ? -14.602 -21.547 -19.969 1 87.69 130 GLN B C 1
ATOM 3867 O O . GLN B 1 130 ? -15.023 -20.766 -20.812 1 87.69 130 GLN B O 1
ATOM 3872 N N . PRO B 1 131 ? -13.828 -22.594 -20.141 1 89.69 131 PRO B N 1
ATOM 3873 C CA . PRO B 1 131 ? -13.594 -22.891 -21.562 1 89.69 131 PRO B CA 1
ATOM 3874 C C . PRO B 1 131 ? -14.859 -23.328 -22.297 1 89.69 131 PRO B C 1
ATOM 3876 O O . PRO B 1 131 ? -15.742 -23.938 -21.688 1 89.69 131 PRO B O 1
ATOM 3879 N N . ASN B 1 132 ? -14.961 -22.953 -23.547 1 89 132 ASN B N 1
ATOM 3880 C CA . ASN B 1 132 ? -16.031 -23.453 -24.406 1 89 132 ASN B CA 1
ATOM 3881 C C . ASN B 1 132 ? -15.688 -24.828 -24.984 1 89 132 ASN B C 1
ATOM 3883 O O . ASN B 1 132 ? -14.789 -24.953 -25.812 1 89 132 ASN B O 1
ATOM 3887 N N . CYS B 1 133 ? -16.422 -25.812 -24.562 1 92.06 133 CYS B N 1
ATOM 3888 C CA . CYS B 1 133 ? -16.078 -27.188 -24.891 1 92.06 133 CYS B CA 1
ATOM 3889 C C . CYS B 1 133 ? -16.938 -27.703 -26.047 1 92.06 133 CYS B C 1
ATOM 3891 O O . CYS B 1 133 ? -18.141 -27.516 -26.062 1 92.06 133 CYS B O 1
ATOM 3893 N N . ASN B 1 134 ? -16.266 -28.156 -27.047 1 89.25 134 ASN B N 1
ATOM 3894 C CA . ASN B 1 134 ? -16.938 -28.922 -28.094 1 89.25 134 ASN B CA 1
ATOM 3895 C C . ASN B 1 134 ? -17.188 -30.359 -27.672 1 89.25 134 ASN B C 1
ATOM 3897 O O . ASN B 1 134 ? -16.25 -31.156 -27.578 1 89.25 134 ASN B O 1
ATOM 3901 N N . GLN B 1 135 ? -18.438 -30.734 -27.562 1 86.19 135 GLN B N 1
ATOM 3902 C CA . GLN B 1 135 ? -18.797 -32.031 -27.031 1 86.19 135 GLN B CA 1
ATOM 3903 C C . GLN B 1 135 ? -18.469 -33.156 -28.016 1 86.19 135 GLN B C 1
ATOM 3905 O O . GLN B 1 135 ? -18.391 -34.344 -27.625 1 86.19 135 GLN B O 1
ATOM 3910 N N . ARG B 1 136 ? -18.219 -32.7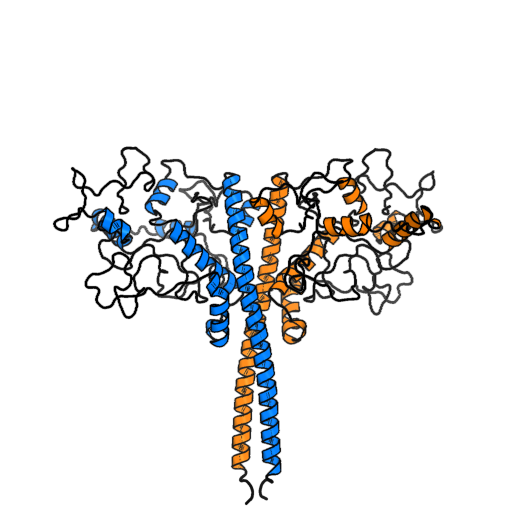5 -29.25 1 85.25 136 ARG B N 1
ATOM 3911 C CA . ARG B 1 136 ? -18.031 -33.75 -30.281 1 85.25 136 ARG B CA 1
ATOM 3912 C C . ARG B 1 136 ? -16.547 -34.062 -30.5 1 85.25 136 ARG B C 1
ATOM 3914 O O . ARG B 1 136 ? -16.188 -34.875 -31.344 1 85.25 136 ARG B O 1
ATOM 3921 N N . LYS B 1 137 ? -15.789 -33.375 -29.672 1 84.12 137 LYS B N 1
ATOM 3922 C CA . LYS B 1 137 ? -14.359 -33.594 -29.828 1 84.12 137 LYS B CA 1
ATOM 3923 C C . LYS B 1 137 ? -13.977 -35.031 -29.391 1 84.12 137 LYS B C 1
ATOM 3925 O O . LYS B 1 137 ? -14.352 -35.469 -28.312 1 84.12 137 LYS B O 1
ATOM 3930 N N . ARG B 1 138 ? -13.219 -35.719 -30.172 1 83.25 138 ARG B N 1
ATOM 3931 C CA . ARG B 1 138 ? -12.914 -37.125 -29.984 1 83.25 138 ARG B CA 1
ATOM 3932 C C . ARG B 1 138 ? -11.703 -37.312 -29.062 1 83.25 138 ARG B C 1
ATOM 3934 O O . ARG B 1 138 ? -11.586 -38.312 -28.375 1 83.25 138 ARG B O 1
ATOM 3941 N N . TYR B 1 139 ? -10.789 -36.344 -29.109 1 83.94 139 TYR B N 1
ATOM 3942 C CA . TYR B 1 139 ? -9.523 -36.562 -28.422 1 83.94 139 TYR B CA 1
ATOM 3943 C C . TYR B 1 139 ? -9.398 -35.625 -27.219 1 83.94 139 TYR B C 1
ATOM 3945 O O . TYR B 1 139 ? -9.969 -34.531 -27.219 1 83.94 139 TYR B O 1
ATOM 3953 N N . ARG B 1 140 ? -8.609 -36.125 -26.328 1 86.94 140 ARG B N 1
ATOM 3954 C CA . ARG B 1 140 ? -8.312 -35.312 -25.156 1 86.94 140 ARG B CA 1
ATOM 3955 C C . ARG B 1 140 ? -7.371 -34.156 -25.5 1 86.94 140 ARG B C 1
ATOM 3957 O O . ARG B 1 140 ? -6.543 -34.281 -26.406 1 86.94 140 ARG B O 1
ATOM 3964 N N . SER B 1 141 ? -7.621 -33.094 -24.75 1 88.5 141 SER B N 1
ATOM 3965 C CA . SER B 1 141 ? -6.723 -31.953 -24.922 1 88.5 141 SER B CA 1
ATOM 3966 C C . SER B 1 141 ? -5.484 -32.094 -24.031 1 88.5 141 SER B C 1
ATOM 3968 O O . SER B 1 141 ? -5.578 -32.562 -22.891 1 88.5 141 SER B O 1
ATOM 3970 N N . PRO B 1 142 ? -4.289 -31.656 -24.547 1 86.31 142 PRO B N 1
ATOM 3971 C CA . PRO B 1 142 ? -3.059 -31.797 -23.766 1 86.31 142 PRO B CA 1
ATOM 3972 C C . PRO B 1 142 ? -3.055 -30.922 -22.516 1 86.31 142 PRO B C 1
ATOM 3974 O O . PRO B 1 142 ? -2.393 -31.266 -21.531 1 86.31 142 PRO B O 1
ATOM 3977 N N . ASP B 1 143 ? -3.787 -29.891 -22.516 1 88.31 143 ASP B N 1
ATOM 3978 C CA . ASP B 1 143 ? -3.768 -29 -21.359 1 88.31 143 ASP B CA 1
ATOM 3979 C C . ASP B 1 143 ? -4.867 -29.359 -20.375 1 88.31 143 ASP B C 1
ATOM 3981 O O . ASP B 1 143 ? -5.062 -28.672 -19.375 1 88.31 143 ASP B O 1
ATOM 3985 N N . GLY B 1 144 ? -5.645 -30.312 -20.656 1 90.75 144 GLY B N 1
ATOM 3986 C CA . GLY B 1 144 ? -6.629 -30.844 -19.734 1 90.75 144 GLY B CA 1
ATOM 3987 C C . GLY B 1 144 ? -7.984 -30.172 -19.844 1 90.75 144 GLY B C 1
ATOM 3988 O O . GLY B 1 144 ? -8.969 -30.656 -19.281 1 90.75 144 GLY B O 1
ATOM 3989 N N . LYS B 1 145 ? -8.102 -29.109 -20.609 1 91.31 145 LYS B N 1
ATOM 3990 C CA . LYS B 1 145 ? -9.375 -28.406 -20.734 1 91.31 145 LYS B CA 1
ATOM 3991 C C . LYS B 1 145 ? -10.383 -29.234 -21.531 1 91.31 145 LYS B C 1
ATOM 3993 O O . LYS B 1 145 ? -10.039 -29.844 -22.531 1 91.31 145 LYS B O 1
ATOM 3998 N N . CYS B 1 146 ? -11.562 -29.281 -21.078 1 93.31 146 CYS B N 1
ATOM 3999 C CA . CYS B 1 146 ? -12.719 -29.875 -21.734 1 93.31 146 CYS B CA 1
ATOM 4000 C C . CYS B 1 146 ? -12.586 -31.391 -21.781 1 93.31 146 CYS B C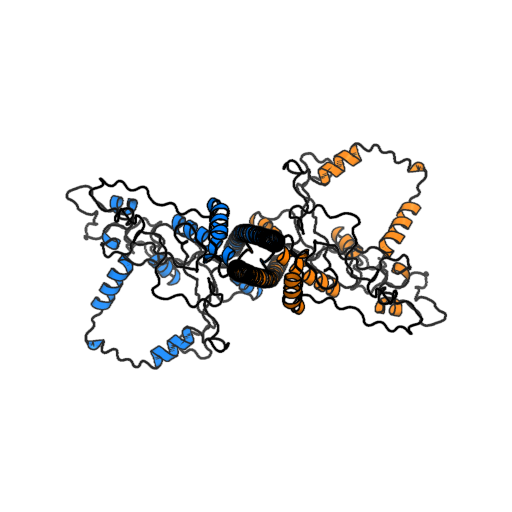 1
ATOM 4002 O O . CYS B 1 146 ? -13.32 -32.062 -22.516 1 93.31 146 CYS B O 1
ATOM 4004 N N . ASN B 1 147 ? -11.547 -31.891 -21.094 1 91.75 147 ASN B N 1
ATOM 4005 C CA . ASN B 1 147 ? -11.469 -33.344 -21.031 1 91.75 147 ASN B CA 1
ATOM 4006 C C . ASN B 1 147 ? -12.641 -33.938 -20.234 1 91.75 147 ASN B C 1
ATOM 4008 O O . ASN B 1 147 ? -13.023 -35.094 -20.438 1 91.75 147 ASN B O 1
ATOM 4012 N N . ASN B 1 148 ? -13.047 -33.219 -19.281 1 90.75 148 ASN B N 1
ATOM 4013 C CA . ASN B 1 148 ? -14.344 -33.406 -18.625 1 90.75 148 ASN B CA 1
ATOM 4014 C C . ASN B 1 148 ? -15.352 -32.344 -19.047 1 90.75 148 ASN B C 1
ATOM 4016 O O . ASN B 1 148 ? -15.227 -31.172 -18.688 1 90.75 148 ASN B O 1
ATOM 4020 N N . VAL B 1 149 ? -16.312 -32.75 -19.75 1 89.25 149 VAL B N 1
ATOM 4021 C CA . VAL B 1 149 ? -17.219 -31.797 -20.375 1 89.25 149 VAL B CA 1
ATOM 4022 C C . VAL B 1 149 ? -18.078 -31.125 -19.297 1 89.25 149 VAL B C 1
ATOM 4024 O O . VAL B 1 149 ? -18.438 -29.953 -19.422 1 89.25 149 VAL B O 1
ATOM 4027 N N . LYS B 1 150 ? -18.438 -31.797 -18.234 1 90.44 150 LYS B N 1
ATOM 4028 C CA . LYS B 1 150 ? -19.234 -31.25 -17.141 1 90.44 150 LYS B CA 1
ATOM 4029 C C . LYS B 1 150 ? -18.422 -30.297 -16.281 1 90.44 150 LYS B C 1
ATOM 4031 O O . LYS B 1 150 ? -18.969 -29.344 -15.711 1 90.44 150 LYS B O 1
ATOM 4036 N N . HIS B 1 151 ? -17.172 -30.594 -16.219 1 92.25 151 HIS B N 1
ATOM 4037 C CA . HIS B 1 151 ? -16.219 -29.766 -15.477 1 92.25 151 HIS B CA 1
ATOM 4038 C C . HIS B 1 151 ? -14.992 -29.453 -16.328 1 92.25 151 HIS B C 1
ATOM 4040 O O . HIS B 1 151 ? -13.906 -29.969 -16.078 1 92.25 151 HIS B O 1
ATOM 4046 N N . PRO B 1 152 ? -15.125 -28.469 -17.188 1 92.94 152 PRO B N 1
ATOM 4047 C CA . PRO B 1 152 ? -14.172 -28.266 -18.281 1 92.94 152 PRO B CA 1
ATOM 4048 C C . PRO B 1 152 ? -12.781 -27.891 -17.781 1 92.94 152 PRO B C 1
ATOM 4050 O O . PRO B 1 152 ? -11.797 -28.047 -18.516 1 92.94 152 PRO B O 1
ATOM 4053 N N . LYS B 1 153 ? -12.648 -27.5 -16.516 1 93.31 153 LYS B N 1
ATOM 4054 C CA . LYS B 1 153 ? -11.336 -27.047 -16.047 1 93.31 153 LYS B CA 1
ATOM 4055 C C . LYS B 1 153 ? -10.711 -28.062 -15.094 1 93.31 153 LYS B C 1
ATOM 4057 O O . LYS B 1 153 ? -9.562 -27.906 -14.68 1 93.31 153 LYS B O 1
ATOM 4062 N N . TRP B 1 154 ? -11.414 -29.109 -14.781 1 92.31 154 TRP B N 1
ATOM 4063 C CA . TRP B 1 154 ? -10.891 -30.062 -13.82 1 92.31 154 TRP B CA 1
ATOM 4064 C C . TRP B 1 154 ? -9.586 -30.672 -14.312 1 92.31 154 TRP B C 1
ATOM 4066 O O . TRP B 1 154 ? -9.539 -31.266 -15.391 1 92.31 154 TRP B O 1
ATOM 4076 N N . GLY B 1 155 ? -8.547 -30.469 -13.5 1 91.88 155 GLY B N 1
ATOM 4077 C CA . GLY B 1 155 ? -7.262 -31.094 -13.781 1 91.88 155 GLY B CA 1
ATOM 4078 C C . GLY B 1 155 ? -6.492 -30.375 -14.883 1 91.88 155 GLY B C 1
ATOM 4079 O O . GLY B 1 155 ? -5.441 -30.859 -15.32 1 91.88 155 GLY B O 1
ATOM 4080 N N . SER B 1 156 ? -7.012 -29.25 -15.414 1 91.81 156 SER B N 1
ATOM 4081 C CA . SER B 1 156 ? -6.352 -28.531 -16.5 1 91.81 156 SER B CA 1
ATOM 4082 C C . SER B 1 156 ? -5.141 -27.75 -15.992 1 91.81 156 SER B C 1
ATOM 4084 O O . SER B 1 156 ? -4.977 -27.562 -14.781 1 91.81 156 SER B O 1
ATOM 4086 N N . THR B 1 157 ? -4.27 -27.328 -16.922 1 89 157 THR B N 1
ATOM 4087 C CA . THR B 1 157 ? -3.074 -26.547 -16.594 1 89 157 THR B CA 1
ATOM 4088 C C . THR B 1 157 ? -3.447 -25.188 -16.047 1 89 157 THR B C 1
ATOM 4090 O O . THR B 1 157 ? -4.547 -24.688 -16.281 1 89 157 THR B O 1
ATOM 4093 N N . PHE B 1 158 ? -2.609 -24.641 -15.25 1 90.25 158 PHE B N 1
ATOM 4094 C CA . PHE B 1 158 ? -2.686 -23.281 -14.734 1 90.25 158 PHE B CA 1
ATOM 4095 C C . PHE B 1 158 ? -3.943 -23.094 -13.898 1 90.25 158 PHE B C 1
ATOM 4097 O O . PHE B 1 158 ? -4.664 -22.109 -14.062 1 90.25 158 PHE B O 1
ATOM 4104 N N . THR B 1 159 ? -4.199 -24.062 -13.125 1 92.31 159 THR B N 1
ATOM 4105 C CA . THR B 1 159 ? -5.273 -24 -12.141 1 92.31 159 THR B CA 1
ATOM 4106 C C . THR B 1 159 ? -4.715 -24.062 -10.719 1 92.31 159 THR B C 1
ATOM 4108 O O . THR B 1 159 ? -3.57 -24.469 -10.516 1 92.31 159 THR B O 1
ATOM 4111 N N . PRO B 1 160 ? -5.523 -23.547 -9.766 1 95.25 160 PRO B N 1
ATOM 4112 C CA . PRO B 1 160 ? -5.031 -23.641 -8.383 1 95.25 160 PRO B CA 1
ATOM 4113 C C . PRO B 1 160 ? -4.895 -25.078 -7.902 1 95.25 160 PRO B C 1
ATOM 4115 O O . PRO B 1 160 ? -5.727 -25.938 -8.242 1 95.25 160 PRO B O 1
ATOM 4118 N N . GLN B 1 161 ? -3.807 -25.266 -7.207 1 94.69 161 GLN B N 1
ATOM 4119 C CA . GLN B 1 161 ? -3.662 -26.562 -6.551 1 94.69 161 GLN B CA 1
ATOM 4120 C C . GLN B 1 161 ? -4.75 -26.766 -5.5 1 94.69 161 GLN B C 1
ATOM 4122 O O . GLN B 1 161 ? -5.113 -25.828 -4.781 1 94.69 161 GLN B O 1
ATOM 4127 N N . ASN B 1 162 ? -5.195 -27.969 -5.445 1 89.88 162 ASN B N 1
ATOM 4128 C CA . ASN B 1 162 ? -6.266 -28.297 -4.504 1 89.88 162 ASN B CA 1
ATOM 4129 C C . ASN B 1 162 ? -5.711 -28.672 -3.133 1 89.88 162 ASN B C 1
ATOM 4131 O O . ASN B 1 162 ? -4.602 -29.188 -3.029 1 89.88 162 ASN B O 1
ATOM 4135 N N . ARG B 1 163 ? -6.516 -28.312 -2.184 1 89.25 163 ARG B N 1
ATOM 4136 C CA . ARG B 1 163 ? -6.172 -28.641 -0.802 1 89.25 163 ARG B CA 1
ATOM 4137 C C . ARG B 1 163 ? -7.215 -29.562 -0.184 1 89.25 163 ARG B C 1
ATOM 4139 O O . ARG B 1 163 ? -8.414 -29.422 -0.434 1 89.25 163 ARG B O 1
ATOM 4146 N N . TYR B 1 164 ? -6.68 -30.516 0.631 1 91.19 164 TYR B N 1
ATOM 4147 C CA . TYR B 1 164 ? -7.586 -31.391 1.374 1 91.19 164 TYR B CA 1
ATOM 4148 C C . TYR B 1 164 ? -8.039 -30.719 2.67 1 91.19 164 TYR B C 1
ATOM 4150 O O . TYR B 1 164 ? -9.156 -30.953 3.135 1 91.19 164 TYR B O 1
ATOM 4158 N N . LEU B 1 165 ? -7.223 -30.016 3.234 1 92.19 165 LEU B N 1
ATOM 4159 C CA . LEU B 1 165 ? -7.508 -29.281 4.465 1 92.19 165 LEU B CA 1
ATOM 4160 C C . LEU B 1 165 ? -7.352 -27.781 4.25 1 92.19 165 LEU B C 1
ATOM 4162 O O . LEU B 1 165 ? -6.57 -27.359 3.402 1 92.19 165 LEU B O 1
ATOM 4166 N N . PRO B 1 166 ? -8.094 -27.062 5.051 1 90.44 166 PRO B N 1
ATOM 4167 C CA . PRO B 1 166 ? -7.895 -25.625 4.953 1 90.44 166 PRO B CA 1
ATOM 4168 C C . PRO B 1 166 ? -6.477 -25.188 5.324 1 90.44 166 PRO B C 1
ATOM 4170 O O . PRO B 1 166 ? -5.832 -25.844 6.156 1 90.44 166 PRO B O 1
ATOM 4173 N N . PRO B 1 167 ? -6.047 -24.203 4.633 1 92.06 167 PRO B N 1
ATOM 4174 C CA . PRO B 1 167 ? -4.707 -23.719 4.977 1 92.06 167 PRO B CA 1
ATOM 4175 C C . PRO B 1 167 ? -4.648 -23.062 6.355 1 92.06 167 PRO B C 1
ATOM 4177 O O . PRO B 1 167 ? -5.676 -22.625 6.871 1 92.06 167 PRO B O 1
ATOM 4180 N N . ALA B 1 168 ? -3.518 -23.031 6.949 1 92.25 168 ALA B N 1
ATOM 4181 C CA . ALA B 1 168 ? -3.287 -22.391 8.234 1 92.25 168 ALA B CA 1
ATOM 4182 C C . ALA B 1 168 ? -2.506 -21.078 8.062 1 92.25 168 ALA B C 1
ATOM 4184 O O . ALA B 1 168 ? -1.506 -20.859 8.75 1 92.25 168 ALA B O 1
ATOM 4185 N N . TYR B 1 169 ? -2.957 -20.219 7.172 1 91.44 169 TYR B N 1
ATOM 4186 C CA . TYR B 1 169 ? -2.318 -18.938 6.957 1 91.44 169 TYR B CA 1
ATOM 4187 C C . TYR B 1 169 ? -2.447 -18.047 8.188 1 91.44 169 TYR B C 1
ATOM 4189 O O . TYR B 1 169 ? -3.48 -18.047 8.859 1 91.44 169 TYR B O 1
ATOM 4197 N N . HIS B 1 170 ? -1.429 -17.266 8.484 1 89.31 170 HIS B N 1
ATOM 4198 C CA . HIS B 1 170 ? -1.384 -16.438 9.68 1 89.31 170 HIS B CA 1
ATOM 4199 C C . HIS B 1 170 ? -2.541 -15.438 9.695 1 89.31 170 HIS B C 1
ATOM 4201 O O . HIS B 1 170 ? -3.133 -15.188 10.75 1 89.31 170 HIS B O 1
ATOM 4207 N N . ASP B 1 171 ? -2.906 -14.859 8.539 1 80.94 171 ASP B N 1
ATOM 4208 C CA . ASP B 1 171 ? -3.984 -13.883 8.438 1 80.94 171 ASP B CA 1
ATOM 4209 C C . ASP B 1 171 ? -5.277 -14.539 7.957 1 80.94 171 ASP B C 1
ATOM 4211 O O . ASP B 1 171 ? -6.219 -13.859 7.551 1 80.94 171 ASP B O 1
ATOM 4215 N N . GLY B 1 172 ? -5.195 -15.82 7.777 1 83.44 172 GLY B N 1
ATOM 4216 C CA . GLY B 1 172 ? -6.375 -16.578 7.371 1 83.44 172 GLY B CA 1
ATOM 4217 C C . GLY B 1 172 ? -6.527 -16.672 5.867 1 83.44 172 GLY B C 1
ATOM 4218 O O . GLY B 1 172 ? -7.375 -17.422 5.375 1 83.44 172 GLY B O 1
ATOM 4219 N N . VAL B 1 173 ? -5.652 -15.953 5.125 1 87.44 173 VAL B N 1
ATOM 4220 C CA . VAL B 1 173 ? -5.941 -15.883 3.697 1 87.44 173 VAL B CA 1
ATOM 4221 C C . VAL B 1 173 ? -4.656 -16.094 2.898 1 87.44 173 VAL B C 1
ATOM 4223 O O . VAL B 1 173 ? -4.668 -16.766 1.86 1 87.44 173 VAL B O 1
ATOM 4226 N N . ASN B 1 174 ? -3.549 -15.539 3.363 1 91.12 174 ASN B N 1
ATOM 4227 C CA . ASN B 1 174 ? -2.426 -15.438 2.438 1 91.12 174 ASN B CA 1
ATOM 4228 C C . ASN B 1 174 ? -1.089 -15.594 3.158 1 91.12 174 ASN B C 1
ATOM 4230 O O . ASN B 1 174 ? -0.22 -16.344 2.705 1 91.12 174 ASN B O 1
ATOM 4234 N N . SER B 1 175 ? -0.879 -14.914 4.289 1 90.12 175 SER B N 1
ATOM 4235 C CA . SER B 1 175 ? 0.429 -14.836 4.93 1 90.12 175 SER B CA 1
ATOM 4236 C C . SER B 1 175 ? 0.795 -16.156 5.602 1 90.12 175 SER B C 1
ATOM 4238 O O . SER B 1 175 ? -0.023 -16.75 6.309 1 90.12 175 SER B O 1
ATOM 4240 N N . PRO B 1 176 ? 2.061 -16.594 5.352 1 92.38 176 PRO B N 1
ATOM 4241 C CA . PRO B 1 176 ? 2.477 -17.812 6.047 1 92.38 176 PRO B CA 1
ATOM 4242 C C . PRO B 1 176 ? 2.348 -17.703 7.562 1 92.38 176 PRO B C 1
ATOM 4244 O O . PRO B 1 176 ? 2.523 -16.609 8.125 1 92.38 176 PRO B O 1
ATOM 4247 N N . ARG B 1 177 ? 2.096 -18.797 8.164 1 92.56 177 ARG B N 1
ATOM 4248 C CA . ARG B 1 177 ? 1.933 -18.828 9.609 1 92.56 177 ARG B CA 1
ATOM 4249 C C . ARG B 1 177 ? 3.256 -18.547 10.32 1 92.56 177 ARG B C 1
ATOM 4251 O O . ARG B 1 177 ? 4.27 -19.188 10.008 1 92.56 177 ARG B O 1
ATOM 4258 N N . ILE B 1 178 ? 3.223 -17.625 11.273 1 93 178 ILE B N 1
ATOM 4259 C CA . ILE B 1 178 ? 4.461 -17.266 11.953 1 93 178 ILE B CA 1
ATOM 4260 C C . ILE B 1 178 ? 4.289 -17.438 13.461 1 93 178 ILE B C 1
ATOM 4262 O O . ILE B 1 178 ? 5.262 -17.359 14.219 1 93 178 ILE B O 1
ATOM 4266 N N . LYS B 1 179 ? 3.072 -17.672 13.945 1 93.94 179 LYS B N 1
ATOM 4267 C CA . LYS B 1 179 ? 2.799 -17.859 15.367 1 93.94 179 LYS B CA 1
ATOM 4268 C C . LYS B 1 179 ? 2.053 -19.172 15.609 1 93.94 179 LYS B C 1
ATOM 4270 O O . LYS B 1 179 ? 1.278 -19.609 14.758 1 93.94 179 LYS B O 1
ATOM 4275 N N . SER B 1 180 ? 2.312 -19.641 16.797 1 93.25 180 SER B N 1
ATOM 4276 C CA . SER B 1 180 ? 1.614 -20.859 17.219 1 93.25 180 SER B CA 1
ATOM 4277 C C . SER B 1 180 ? 0.208 -20.547 17.719 1 93.25 180 SER B C 1
ATOM 4279 O O . SER B 1 180 ? -0.188 -19.375 17.766 1 93.25 180 SER B O 1
ATOM 4281 N N . VAL B 1 181 ? -0.511 -21.594 18.094 1 89.19 181 VAL B N 1
ATOM 4282 C CA . VAL B 1 181 ? -1.868 -21.453 18.609 1 89.19 181 VAL B CA 1
ATOM 4283 C C . VAL B 1 181 ? -1.833 -20.75 19.969 1 89.19 181 VAL B C 1
ATOM 4285 O O . VAL B 1 181 ? -2.822 -20.141 20.391 1 89.19 181 VAL B O 1
ATOM 4288 N N . THR B 1 182 ? -0.698 -20.734 20.609 1 92.19 182 THR B N 1
ATOM 4289 C CA . THR B 1 182 ? -0.539 -20.094 21.922 1 92.19 182 THR B CA 1
ATOM 4290 C C . THR B 1 182 ? -0.041 -18.672 21.75 1 92.19 182 THR B C 1
ATOM 4292 O O . THR B 1 182 ? 0.1 -17.938 22.734 1 92.19 182 THR B O 1
ATOM 4295 N N . GLY B 1 183 ? 0.282 -18.297 20.562 1 91.62 183 GLY B N 1
ATOM 4296 C CA . GLY B 1 183 ? 0.713 -16.922 20.297 1 91.62 183 GLY B CA 1
ATOM 4297 C C . GLY B 1 183 ? 2.221 -16.781 20.219 1 91.62 183 GLY B C 1
ATOM 4298 O O . GLY B 1 183 ? 2.73 -15.719 19.875 1 91.62 183 GLY B O 1
ATOM 4299 N N . GLU B 1 184 ? 2.889 -17.797 20.453 1 93.69 184 GLU B N 1
ATOM 4300 C CA . GLU B 1 184 ? 4.348 -17.75 20.422 1 93.69 184 GLU B CA 1
ATOM 4301 C C . GLU B 1 184 ? 4.867 -17.844 18.984 1 93.69 184 GLU B C 1
ATOM 4303 O O . GLU B 1 184 ? 4.227 -18.438 18.125 1 93.69 184 GLU B O 1
ATOM 4308 N N . ALA B 1 185 ? 6 -17.297 18.812 1 94.5 185 ALA B N 1
ATOM 4309 C CA . ALA B 1 185 ? 6.617 -17.359 17.484 1 94.5 185 ALA B CA 1
ATOM 4310 C C . ALA B 1 185 ? 6.984 -18.797 17.125 1 94.5 185 ALA B C 1
ATOM 4312 O O . ALA B 1 185 ? 7.465 -19.562 17.953 1 94.5 185 ALA B O 1
ATOM 4313 N N . LEU B 1 186 ? 6.789 -19.156 15.859 1 95.38 186 LEU B N 1
ATOM 4314 C CA . LEU B 1 186 ? 7.164 -20.484 15.375 1 95.38 186 LEU B CA 1
ATOM 4315 C C . LEU B 1 186 ? 8.648 -20.547 15.055 1 95.38 186 LEU B C 1
ATOM 4317 O O . LEU B 1 186 ? 9.242 -19.547 14.648 1 95.38 186 LEU B O 1
ATOM 4321 N N . PRO B 1 187 ? 9.227 -21.719 15.273 1 93.5 187 PRO B N 1
ATOM 4322 C CA . PRO B 1 187 ? 10.633 -21.844 14.883 1 93.5 187 PRO B CA 1
ATOM 4323 C C . PRO B 1 187 ? 10.836 -21.734 13.367 1 93.5 187 PRO B C 1
ATOM 4325 O O . PRO B 1 187 ? 9.898 -21.953 12.602 1 93.5 187 PRO B O 1
ATOM 4328 N N . SER B 1 188 ? 12.094 -21.375 13.016 1 94.69 188 SER B N 1
ATOM 4329 C CA . SER B 1 188 ? 12.398 -21.312 11.586 1 94.69 188 SER B CA 1
ATOM 4330 C C . SER B 1 188 ? 12.344 -22.688 10.945 1 94.69 188 SER B C 1
ATOM 4332 O O . SER B 1 188 ? 12.57 -23.703 11.609 1 94.69 188 SER B O 1
ATOM 4334 N N . ALA B 1 189 ? 12.008 -22.719 9.648 1 94.25 189 ALA B N 1
ATOM 4335 C CA . ALA B 1 189 ? 11.977 -23.984 8.906 1 94.25 189 ALA B CA 1
ATOM 4336 C C . ALA B 1 189 ? 13.336 -24.672 8.953 1 94.25 189 ALA B C 1
ATOM 4338 O O . ALA B 1 189 ? 13.406 -25.906 8.984 1 94.25 189 ALA B O 1
ATOM 4339 N N . ARG B 1 190 ? 14.383 -23.906 8.875 1 93.88 190 ARG B N 1
ATOM 4340 C CA . ARG B 1 190 ? 15.727 -24.469 8.945 1 93.88 190 ARG B CA 1
ATOM 4341 C C . ARG B 1 190 ? 15.961 -25.156 10.289 1 93.88 190 ARG B C 1
ATOM 4343 O O . ARG B 1 190 ? 16.547 -26.234 10.344 1 93.88 190 ARG B O 1
ATOM 4350 N N . HIS B 1 191 ? 15.539 -24.5 11.336 1 93.12 191 HIS B N 1
ATOM 4351 C CA . HIS B 1 191 ? 15.656 -25.125 12.656 1 93.12 191 HIS B CA 1
ATOM 4352 C C . HIS B 1 191 ? 14.922 -26.453 12.695 1 93.12 191 HIS B C 1
ATOM 4354 O O . HIS B 1 191 ? 15.453 -27.438 13.211 1 93.12 191 HIS B O 1
ATOM 4360 N N . ILE B 1 192 ? 13.734 -26.469 12.211 1 92.31 192 ILE B N 1
ATOM 4361 C CA . ILE B 1 192 ? 12.93 -27.688 12.195 1 92.31 192 ILE B CA 1
ATOM 4362 C C . ILE B 1 192 ? 13.641 -28.766 11.367 1 92.31 192 ILE B C 1
ATOM 4364 O O . ILE B 1 192 ? 13.703 -29.922 11.766 1 92.31 192 ILE B O 1
ATOM 4368 N N . SER B 1 193 ? 14.078 -28.328 10.172 1 90.06 193 SER B N 1
ATOM 4369 C CA . SER B 1 193 ? 14.82 -29.25 9.312 1 90.06 193 SER B CA 1
ATOM 4370 C C . SER B 1 193 ? 15.992 -29.875 10.062 1 90.06 193 SER B C 1
ATOM 4372 O O . SER B 1 193 ? 16.203 -31.094 9.992 1 90.06 193 SER B O 1
ATOM 4374 N N . ASN B 1 194 ? 16.734 -29.094 10.805 1 87.62 194 ASN B N 1
ATOM 4375 C CA . ASN B 1 194 ? 17.875 -29.594 11.562 1 87.62 194 ASN B CA 1
ATOM 4376 C C . ASN B 1 194 ? 17.453 -30.609 12.617 1 87.62 194 ASN B C 1
ATOM 4378 O O . ASN B 1 194 ? 18.094 -31.656 12.766 1 87.62 194 ASN B O 1
ATOM 4382 N N . VAL B 1 195 ? 16.453 -30.312 13.352 1 87.81 195 VAL B N 1
ATOM 4383 C CA . VAL B 1 195 ? 16 -31.156 14.461 1 87.81 195 VAL B CA 1
ATOM 4384 C C . VAL B 1 195 ? 15.5 -32.5 13.922 1 87.81 195 VAL B C 1
ATOM 4386 O O . VAL B 1 195 ? 15.82 -33.562 14.469 1 87.81 195 VAL B O 1
ATOM 4389 N N . ILE B 1 196 ? 14.742 -32.406 12.844 1 86.19 196 ILE B N 1
ATOM 4390 C CA . ILE B 1 196 ? 14.109 -33.594 12.32 1 86.19 196 ILE B CA 1
ATOM 4391 C C . ILE B 1 196 ? 15.164 -34.469 11.625 1 86.19 196 ILE B C 1
ATOM 4393 O O . ILE B 1 196 ? 15.195 -35.688 11.805 1 86.19 196 ILE B O 1
ATOM 4397 N N . HIS B 1 197 ? 16.031 -33.875 10.859 1 79.25 197 HIS B N 1
ATOM 4398 C CA . HIS B 1 197 ? 16.953 -34.656 10.062 1 79.25 197 HIS B CA 1
ATOM 4399 C C . HIS B 1 197 ? 18.172 -35.062 10.883 1 79.25 197 HIS B C 1
ATOM 4401 O O . HIS B 1 197 ? 18.844 -36.031 10.555 1 79.25 197 HIS B O 1
ATOM 4407 N N . LYS B 1 198 ? 18.547 -34.219 11.828 1 72.88 198 LYS B N 1
ATOM 4408 C CA . LYS B 1 198 ? 19.609 -34.656 12.734 1 72.88 198 LYS B CA 1
ATOM 4409 C C . LYS B 1 198 ? 19.141 -35.844 13.578 1 72.88 198 LYS B C 1
ATOM 4411 O O . LYS B 1 198 ? 19.922 -36.75 13.867 1 72.88 198 LYS B O 1
ATOM 4416 N N . ALA B 1 199 ? 17.922 -35.656 14.148 1 61.56 199 ALA B N 1
ATOM 4417 C CA . ALA B 1 199 ? 17.359 -36.719 14.969 1 61.56 199 ALA B CA 1
ATOM 4418 C C . ALA B 1 199 ? 17.156 -38 14.156 1 61.56 199 ALA B C 1
ATOM 4420 O O . ALA B 1 199 ? 17.141 -39.094 14.711 1 61.56 199 ALA B O 1
ATOM 4421 N N . ASP B 1 200 ? 16.562 -37.688 13 1 59.88 200 ASP B N 1
ATOM 4422 C CA . ASP B 1 200 ? 16.172 -38.812 12.18 1 59.88 200 ASP B CA 1
ATOM 4423 C C . ASP B 1 200 ? 17.406 -39.594 11.703 1 59.88 200 ASP B C 1
ATOM 4425 O O . ASP B 1 200 ? 18.078 -39.188 10.758 1 59.88 200 ASP B O 1
ATOM 4429 N N . LYS B 1 201 ? 18.109 -40.031 12.742 1 55 201 LYS B N 1
ATOM 4430 C CA . LYS B 1 201 ? 18.891 -41.156 12.266 1 55 201 LYS B CA 1
ATOM 4431 C C . LYS B 1 201 ? 18.062 -42.031 11.336 1 55 201 LYS B C 1
ATOM 4433 O O . LYS B 1 201 ? 18.344 -43.219 11.164 1 55 201 LYS B O 1
ATOM 4438 N N . CYS B 1 202 ? 16.922 -41.531 11.133 1 50.34 202 CYS B N 1
ATOM 4439 C CA . CYS B 1 202 ? 16.047 -42.375 10.32 1 50.34 202 CYS B CA 1
ATOM 4440 C C . CYS B 1 202 ? 16.828 -43.031 9.195 1 50.34 202 CYS B C 1
ATOM 4442 O O . CYS B 1 202 ? 17.25 -42.375 8.242 1 50.34 202 CYS B O 1
ATOM 4444 N N . GLN B 1 203 ? 17.656 -43.812 9.523 1 50.31 203 GLN B N 1
ATOM 4445 C CA . GLN B 1 203 ? 18.016 -44.906 8.656 1 50.31 203 GLN B CA 1
ATOM 4446 C C . GLN B 1 203 ? 16.828 -45.375 7.809 1 50.31 203 GLN B C 1
ATOM 4448 O O . GLN B 1 203 ? 15.992 -46.125 8.273 1 50.31 203 GLN B O 1
ATOM 4453 N N . SER B 1 204 ? 16 -44.438 7.371 1 49.69 204 SER B N 1
ATOM 4454 C CA . SER B 1 204 ? 15.047 -44.969 6.414 1 49.69 204 SER B CA 1
ATOM 4455 C C . SER B 1 204 ? 15.531 -46.312 5.832 1 49.69 204 SER B C 1
ATOM 4457 O O . SER B 1 204 ? 16.719 -46.5 5.613 1 49.69 204 SER B O 1
ATOM 4459 N N . SER B 1 205 ? 14.977 -47.25 6.324 1 51.47 205 SER B N 1
ATOM 4460 C CA . SER B 1 205 ? 15.109 -48.594 5.742 1 51.47 205 SER B CA 1
ATOM 4461 C C . SER B 1 205 ? 15.281 -48.531 4.227 1 51.47 205 SER B C 1
ATOM 4463 O O . SER B 1 205 ? 14.359 -48.875 3.479 1 51.47 205 SER B O 1
ATOM 4465 N N . GLY B 1 206 ? 15.625 -47.406 3.775 1 53.91 206 GLY B N 1
ATOM 4466 C CA . GLY B 1 206 ? 15.898 -47.219 2.361 1 53.91 206 GLY B CA 1
ATOM 4467 C C . GLY B 1 206 ? 16.766 -48.312 1.768 1 53.91 206 GLY B C 1
ATOM 4468 O O . GLY B 1 206 ? 17.281 -48.188 0.654 1 53.91 206 GLY B O 1
ATOM 4469 N N . GLN B 1 207 ? 16.984 -49.156 2.645 1 59.19 207 GLN B N 1
ATOM 4470 C CA . GLN B 1 207 ? 17.859 -50.188 2.148 1 59.19 207 GLN B CA 1
ATOM 4471 C C . GLN B 1 207 ? 17.297 -50.812 0.866 1 59.19 207 GLN B C 1
ATOM 4473 O O . GLN B 1 207 ? 18.047 -51.312 0.038 1 59.19 207 GLN B O 1
ATOM 4478 N N . PHE B 1 208 ? 15.953 -50.656 0.775 1 64.81 208 PHE B N 1
ATOM 4479 C CA . PHE B 1 208 ? 15.414 -51.344 -0.391 1 64.81 208 PHE B CA 1
ATOM 4480 C C . PHE B 1 208 ? 15.07 -50.344 -1.498 1 64.81 208 PHE B C 1
ATOM 4482 O O . PHE B 1 208 ? 14.641 -50.75 -2.582 1 64.81 208 PHE B O 1
ATOM 4489 N N . LEU B 1 209 ? 15.328 -49.031 -1.213 1 73.12 209 LEU B N 1
ATOM 4490 C CA . LEU B 1 209 ? 14.961 -48.125 -2.299 1 73.12 209 LEU B CA 1
ATOM 4491 C C . LEU B 1 209 ? 16.188 -47.688 -3.094 1 73.12 209 LEU B C 1
ATOM 4493 O O . LEU B 1 209 ? 17.234 -47.406 -2.514 1 73.12 209 LEU B O 1
ATOM 4497 N N . THR B 1 210 ? 16.156 -48 -4.375 1 78.12 210 THR B N 1
ATOM 4498 C CA . THR B 1 210 ? 17.25 -47.625 -5.273 1 78.12 210 THR B CA 1
ATOM 4499 C C . THR B 1 210 ? 17.094 -46.188 -5.719 1 78.12 210 THR B C 1
ATOM 4501 O O . THR B 1 210 ? 16.062 -45.562 -5.512 1 78.12 210 THR B O 1
ATOM 4504 N N . MET B 1 211 ? 18.094 -45.562 -6.211 1 81.94 211 MET B N 1
ATOM 4505 C CA . MET B 1 211 ? 18.094 -44.25 -6.816 1 81.94 211 MET B CA 1
ATOM 4506 C C . MET B 1 211 ? 17.047 -44.156 -7.926 1 81.94 211 MET B C 1
ATOM 4508 O O . MET B 1 211 ? 16.5 -43.062 -8.195 1 81.94 211 MET B O 1
ATOM 4512 N N . MET B 1 212 ? 16.781 -45.219 -8.43 1 85.44 212 MET B N 1
ATOM 4513 C CA . MET B 1 212 ? 15.773 -45.25 -9.484 1 85.44 212 MET B CA 1
ATOM 4514 C C . MET B 1 212 ? 14.398 -44.906 -8.938 1 85.44 212 MET B C 1
ATOM 4516 O O . MET B 1 212 ? 13.594 -44.25 -9.617 1 85.44 212 MET B O 1
ATOM 4520 N N . PHE B 1 213 ? 14.18 -45.344 -7.801 1 83.75 213 PHE B N 1
ATOM 4521 C CA . PHE B 1 213 ? 12.914 -45 -7.164 1 83.75 213 PHE B CA 1
ATOM 4522 C C . PHE B 1 213 ? 12.758 -43.5 -7.016 1 83.75 213 PHE B C 1
ATOM 4524 O O . PHE B 1 213 ? 11.711 -42.938 -7.355 1 83.75 213 PHE B O 1
ATOM 4531 N N . MET B 1 214 ? 13.766 -42.938 -6.539 1 82.88 214 MET B N 1
ATOM 4532 C CA . MET B 1 214 ? 13.75 -41.5 -6.395 1 82.88 214 MET B CA 1
ATOM 4533 C C . MET B 1 214 ? 13.586 -40.812 -7.75 1 82.88 214 MET B C 1
ATOM 4535 O O . MET B 1 214 ? 12.758 -39.906 -7.902 1 82.88 214 MET B O 1
ATOM 4539 N N . SER B 1 215 ? 14.344 -41.25 -8.727 1 83.44 215 SER B N 1
ATOM 4540 C CA . SER B 1 215 ? 14.297 -40.625 -10.055 1 83.44 215 SER B CA 1
ATOM 4541 C C . SER B 1 215 ? 12.922 -40.812 -10.688 1 83.44 215 SER B C 1
ATOM 4543 O O . SER B 1 215 ? 12.391 -39.875 -11.297 1 83.44 215 SER B O 1
ATOM 4545 N N . TRP B 1 216 ? 12.383 -41.938 -10.523 1 86.88 216 TRP B N 1
ATOM 4546 C CA . TRP B 1 216 ? 11.062 -42.219 -11.07 1 86.88 216 TRP B CA 1
ATOM 4547 C C . TRP B 1 216 ? 10 -41.375 -10.359 1 86.88 216 TRP B C 1
ATOM 4549 O O . TRP B 1 216 ? 9.07 -40.875 -10.992 1 86.88 216 TRP B O 1
ATOM 4559 N N . GLY B 1 217 ? 10.133 -41.281 -9.055 1 86.31 217 GLY B N 1
ATOM 4560 C CA . GLY B 1 217 ? 9.227 -40.438 -8.305 1 86.31 217 GLY B CA 1
ATOM 4561 C C . GLY B 1 217 ? 9.258 -39 -8.766 1 86.31 217 GLY B C 1
ATOM 4562 O O . GLY B 1 217 ? 8.203 -38.375 -8.922 1 86.31 217 GLY B O 1
ATOM 4563 N N . GLN B 1 218 ? 10.359 -38.531 -9.055 1 83.19 218 GLN B N 1
ATOM 4564 C CA . GLN B 1 218 ? 10.5 -37.188 -9.539 1 83.19 218 GLN B CA 1
ATOM 4565 C C . GLN B 1 218 ? 9.93 -37.031 -10.945 1 83.19 218 GLN B C 1
ATOM 4567 O O . GLN B 1 218 ? 9.297 -36.031 -11.258 1 83.19 218 GLN B O 1
ATOM 4572 N N . PHE B 1 219 ? 10.172 -38 -11.711 1 82.81 219 PHE B N 1
ATOM 4573 C CA . PHE B 1 219 ? 9.641 -38 -13.07 1 82.81 219 PHE B CA 1
ATOM 4574 C C . PHE B 1 219 ? 8.125 -37.906 -13.055 1 82.81 219 PHE B C 1
ATOM 4576 O O . PHE B 1 219 ? 7.535 -37.125 -13.797 1 82.81 219 PHE B O 1
ATOM 4583 N N . LEU B 1 220 ? 7.5 -38.688 -12.188 1 87.62 220 LEU B N 1
ATOM 4584 C CA . LEU B 1 220 ? 6.047 -38.719 -12.094 1 87.62 220 LEU B CA 1
ATOM 4585 C C . LEU B 1 220 ? 5.516 -37.406 -11.477 1 87.62 220 LEU B C 1
ATOM 4587 O O . LEU B 1 220 ? 4.52 -36.875 -11.945 1 87.62 220 LEU B O 1
ATOM 4591 N N . ASP B 1 221 ? 6.168 -37 -10.461 1 87.38 221 ASP B N 1
ATOM 4592 C CA . ASP B 1 221 ? 5.727 -35.781 -9.758 1 87.38 221 ASP B CA 1
ATOM 4593 C C . ASP B 1 221 ? 5.699 -34.562 -10.688 1 87.38 221 ASP B C 1
ATOM 4595 O O . ASP B 1 221 ? 4.746 -33.781 -10.672 1 87.38 221 ASP B O 1
ATOM 4599 N N . HIS B 1 222 ? 6.629 -34.5 -11.539 1 82.56 222 HIS B N 1
ATOM 4600 C CA . HIS B 1 222 ? 6.742 -33.344 -12.43 1 82.56 222 HIS B CA 1
ATOM 4601 C C . HIS B 1 222 ? 5.777 -33.469 -13.602 1 82.56 222 HIS B C 1
ATOM 4603 O O . HIS B 1 222 ? 5.621 -32.531 -14.383 1 82.56 222 HIS B O 1
ATOM 4609 N N . ASP B 1 223 ? 5.145 -34.531 -13.664 1 87.38 223 ASP B N 1
ATOM 4610 C CA . ASP B 1 223 ? 4.125 -34.719 -14.695 1 87.38 223 ASP B CA 1
ATOM 4611 C C . ASP B 1 223 ? 2.822 -34.031 -14.289 1 87.38 223 ASP B C 1
ATOM 4613 O O . ASP B 1 223 ? 2.129 -33.438 -15.133 1 87.38 223 ASP B O 1
ATOM 4617 N N . PHE B 1 224 ? 2.58 -34.094 -13.023 1 90.19 224 PHE B N 1
ATOM 4618 C CA . PHE B 1 224 ? 1.242 -33.625 -12.68 1 90.19 224 PHE B CA 1
ATOM 4619 C C . PHE B 1 224 ? 1.314 -32.438 -11.742 1 90.19 224 PHE B C 1
ATOM 4621 O O . PHE B 1 224 ? 0.287 -31.859 -11.391 1 90.19 224 PHE B O 1
ATOM 4628 N N . ILE B 1 225 ? 2.473 -32.062 -11.328 1 88.31 225 ILE B N 1
ATOM 4629 C CA . ILE B 1 225 ? 2.619 -30.906 -10.461 1 88.31 225 ILE B CA 1
ATOM 4630 C C . ILE B 1 225 ? 3.686 -29.969 -11.023 1 88.31 225 ILE B C 1
ATOM 4632 O O . ILE B 1 225 ? 4.758 -30.422 -11.438 1 88.31 225 ILE B O 1
ATOM 4636 N N . GLY B 1 226 ? 3.373 -28.734 -11.203 1 87.56 226 GLY B N 1
ATOM 4637 C CA . GLY B 1 226 ? 4.281 -27.656 -11.547 1 87.56 226 GLY B CA 1
ATOM 4638 C C . GLY B 1 226 ? 3.965 -26.359 -10.82 1 87.56 226 GLY B C 1
ATOM 4639 O O . GLY B 1 226 ? 3.043 -25.625 -11.203 1 87.56 226 GLY B O 1
ATOM 4640 N N . THR B 1 227 ? 4.785 -26.109 -9.812 1 90.19 227 THR B N 1
ATOM 4641 C CA . THR B 1 227 ? 4.543 -24.938 -8.984 1 90.19 227 THR B CA 1
ATOM 4642 C C . THR B 1 227 ? 5.578 -23.859 -9.273 1 90.19 227 THR B C 1
ATOM 4644 O O . THR B 1 227 ? 6.707 -23.922 -8.781 1 90.19 227 THR B O 1
ATOM 4647 N N . PRO B 1 228 ? 5.16 -22.844 -10.008 1 88.62 228 PRO B N 1
ATOM 4648 C CA . PRO B 1 228 ? 6.125 -21.781 -10.297 1 88.62 228 PRO B CA 1
ATOM 4649 C C . PRO B 1 228 ? 6.336 -20.844 -9.109 1 88.62 228 PRO B C 1
ATOM 4651 O O . PRO B 1 228 ? 5.414 -20.625 -8.32 1 88.62 228 PRO B O 1
ATOM 4654 N N . VAL B 1 229 ? 7.504 -20.328 -9.023 1 88.19 229 VAL B N 1
ATOM 4655 C CA . VAL B 1 229 ? 7.832 -19.344 -7.992 1 88.19 229 VAL B CA 1
ATOM 4656 C C . VAL B 1 229 ? 7.688 -17.922 -8.562 1 88.19 229 VAL B C 1
ATOM 4658 O O . VAL B 1 229 ? 7.855 -17.719 -9.766 1 88.19 229 VAL B O 1
ATOM 4661 N N . ASN B 1 230 ? 7.418 -17 -7.688 1 90.25 230 ASN B N 1
ATOM 4662 C CA . ASN B 1 230 ? 7.348 -15.609 -8.117 1 90.25 230 ASN B CA 1
ATOM 4663 C C . ASN B 1 230 ? 8.695 -15.109 -8.625 1 90.25 230 ASN B C 1
ATOM 4665 O O . ASN B 1 230 ? 9.742 -15.438 -8.055 1 90.25 230 ASN B O 1
ATOM 4669 N N . LYS B 1 231 ? 8.609 -14.359 -9.688 1 87.25 231 LYS B N 1
ATOM 4670 C CA . LYS B 1 231 ? 9.797 -13.703 -10.242 1 87.25 231 LYS B CA 1
ATOM 4671 C C . LYS B 1 231 ? 9.68 -12.188 -10.141 1 87.25 231 LYS B C 1
ATOM 4673 O O . LYS B 1 231 ? 8.586 -11.648 -9.984 1 87.25 231 LYS B O 1
ATOM 4678 N N . GLY B 1 232 ? 10.836 -11.594 -10.148 1 88.31 232 GLY B N 1
ATOM 4679 C CA . GLY B 1 232 ? 10.852 -10.141 -10.141 1 88.31 232 GLY B CA 1
ATOM 4680 C C . GLY B 1 232 ? 10.586 -9.539 -11.508 1 88.31 232 GLY B C 1
ATOM 4681 O O . GLY B 1 232 ? 10.117 -10.227 -12.414 1 88.31 232 GLY B O 1
ATOM 4682 N N . PHE B 1 233 ? 10.797 -8.242 -11.578 1 87.75 233 PHE B N 1
ATOM 4683 C CA . PHE B 1 233 ? 10.641 -7.535 -12.844 1 87.75 233 PHE B CA 1
ATOM 4684 C C . PHE B 1 233 ? 11.508 -8.164 -13.93 1 87.75 233 PHE B C 1
ATOM 4686 O O . PHE B 1 233 ? 12.656 -8.539 -13.672 1 87.75 233 PHE B O 1
ATOM 4693 N N . ASN B 1 234 ? 10.938 -8.273 -15.156 1 82.75 234 ASN B N 1
ATOM 4694 C CA . ASN B 1 234 ? 11.617 -8.891 -16.281 1 82.75 234 ASN B CA 1
ATOM 4695 C C . ASN B 1 234 ? 12.078 -10.312 -15.953 1 82.75 234 ASN B C 1
ATOM 4697 O O . ASN B 1 234 ? 13.164 -10.727 -16.375 1 82.75 234 ASN B O 1
ATOM 4701 N N . ASP B 1 235 ? 11.43 -11.008 -15.109 1 81.94 235 ASP B N 1
ATOM 4702 C CA . ASP B 1 235 ? 11.648 -1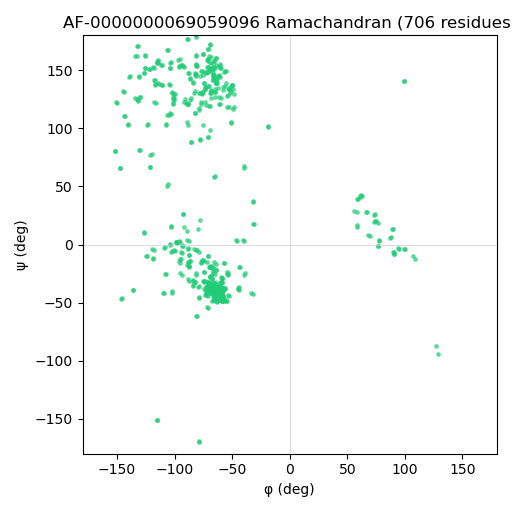2.398 -14.719 1 81.94 235 ASP B CA 1
ATOM 4703 C C . ASP B 1 235 ? 12.984 -12.562 -13.992 1 81.94 235 ASP B C 1
ATOM 4705 O O . ASP B 1 235 ? 13.633 -13.602 -14.102 1 81.94 235 ASP B O 1
ATOM 4709 N N . SER B 1 236 ? 13.406 -11.516 -13.359 1 84.88 236 SER B N 1
ATOM 4710 C CA . SER B 1 236 ? 14.617 -11.578 -12.555 1 84.88 236 SER B CA 1
ATOM 4711 C C . SER B 1 236 ? 14.398 -12.398 -11.281 1 84.88 236 SER B C 1
ATOM 4713 O O . SER B 1 236 ? 13.258 -12.68 -10.906 1 84.88 236 SER B O 1
ATOM 4715 N N . THR B 1 237 ? 15.523 -12.852 -10.789 1 86.25 237 THR B N 1
ATOM 4716 C CA . THR B 1 237 ? 15.461 -13.57 -9.516 1 86.25 237 THR B CA 1
ATOM 4717 C C . THR B 1 237 ? 15.281 -12.594 -8.359 1 86.25 237 THR B C 1
ATOM 4719 O O . THR B 1 237 ? 16.031 -11.625 -8.234 1 86.25 237 THR B O 1
ATOM 4722 N N . ILE B 1 238 ? 14.336 -12.875 -7.543 1 91 238 ILE B N 1
ATOM 4723 C CA . ILE B 1 238 ? 14.047 -12.023 -6.395 1 91 238 ILE B CA 1
ATOM 4724 C C . ILE B 1 238 ? 15.047 -12.305 -5.277 1 91 238 ILE B C 1
ATOM 4726 O O . ILE B 1 238 ? 15.297 -13.461 -4.941 1 91 238 ILE B O 1
ATOM 4730 N N . THR B 1 239 ? 15.656 -11.25 -4.723 1 91.94 239 THR B N 1
ATOM 4731 C CA . THR B 1 239 ? 16.578 -11.359 -3.604 1 91.94 239 THR B CA 1
ATOM 4732 C C . THR B 1 239 ? 15.883 -11.008 -2.291 1 91.94 239 THR B C 1
ATOM 4734 O O . THR B 1 239 ? 15.281 -9.945 -2.168 1 91.94 239 THR B O 1
ATOM 4737 N N . CYS B 1 240 ? 16.016 -11.875 -1.296 1 93.69 240 CYS B N 1
ATOM 4738 C CA . CYS B 1 240 ? 15.312 -11.68 -0.037 1 93.69 240 CYS B CA 1
ATOM 4739 C C . CYS B 1 240 ? 16.281 -11.539 1.123 1 93.69 240 CYS B C 1
ATOM 4741 O O . CYS B 1 240 ? 15.891 -11.172 2.232 1 93.69 240 CYS B O 1
ATOM 4743 N N . CYS B 1 241 ? 17.531 -11.836 0.892 1 92.56 241 CYS B N 1
ATOM 4744 C CA . CYS B 1 241 ? 18.516 -11.836 1.975 1 92.56 241 CYS B CA 1
ATOM 4745 C C . CYS B 1 241 ? 19.562 -10.742 1.765 1 92.56 241 CYS B C 1
ATOM 4747 O O . CYS B 1 241 ? 19.688 -10.211 0.661 1 92.56 241 CYS B O 1
ATOM 4749 N N . ASN B 1 242 ? 20.219 -10.367 2.941 1 90.69 242 ASN B N 1
ATOM 4750 C CA . ASN B 1 242 ? 21.328 -9.43 2.945 1 90.69 242 ASN B CA 1
ATOM 4751 C C . ASN B 1 242 ? 20.938 -8.078 2.361 1 90.69 242 ASN B C 1
ATOM 4753 O O . ASN B 1 242 ? 21.625 -7.543 1.489 1 90.69 242 ASN B O 1
ATOM 4757 N N . LEU B 1 243 ? 19.781 -7.742 2.711 1 92.38 243 LEU B N 1
ATOM 4758 C CA . LEU B 1 243 ? 19.25 -6.457 2.287 1 92.38 243 LEU B CA 1
ATOM 4759 C C . LEU B 1 243 ? 19.281 -5.445 3.43 1 92.38 243 LEU B C 1
ATOM 4761 O O . LEU B 1 243 ? 19.344 -5.832 4.602 1 92.38 243 LEU B O 1
ATOM 4765 N N . SER B 1 244 ? 19.281 -4.156 3.092 1 91 244 SER B N 1
ATOM 4766 C CA . SER B 1 244 ? 19.172 -3.115 4.109 1 91 244 SER B CA 1
ATOM 4767 C C . SER B 1 244 ? 17.828 -3.184 4.824 1 91 244 SER B C 1
ATOM 4769 O O . SER B 1 244 ? 16.875 -3.76 4.305 1 91 244 SER B O 1
ATOM 4771 N N . SER B 1 245 ? 17.766 -2.596 5.988 1 87.69 245 SER B N 1
ATOM 4772 C CA . SER B 1 245 ? 16.531 -2.584 6.758 1 87.69 245 SER B CA 1
ATOM 4773 C C . SER B 1 245 ? 15.398 -1.918 5.977 1 87.69 245 SER B C 1
ATOM 4775 O O . SER B 1 245 ? 14.258 -2.375 6.016 1 87.69 245 SER B O 1
ATOM 4777 N N . THR B 1 246 ? 15.727 -0.897 5.25 1 89.5 246 THR B N 1
ATOM 4778 C CA . THR B 1 246 ? 14.75 -0.176 4.449 1 89.5 246 THR B CA 1
ATOM 4779 C C . THR B 1 246 ? 14.211 -1.059 3.324 1 89.5 246 THR B C 1
ATOM 4781 O O . THR B 1 246 ? 13 -1.136 3.111 1 89.5 246 THR B O 1
ATOM 4784 N N . THR B 1 247 ? 15.117 -1.735 2.697 1 90.69 247 THR B N 1
ATOM 4785 C CA . THR B 1 247 ? 14.719 -2.604 1.595 1 90.69 247 THR B CA 1
ATOM 4786 C C . THR B 1 247 ? 13.922 -3.801 2.109 1 90.69 247 THR B C 1
ATOM 4788 O O . THR B 1 247 ? 12.961 -4.234 1.475 1 90.69 247 THR B O 1
ATOM 4791 N N . LEU B 1 248 ? 14.344 -4.254 3.213 1 89.19 248 LEU B N 1
ATOM 4792 C CA . LEU B 1 248 ? 13.648 -5.391 3.811 1 89.19 248 LEU B CA 1
ATOM 4793 C C . LEU B 1 248 ? 12.203 -5.027 4.133 1 89.19 248 LEU B C 1
ATOM 4795 O O . LEU B 1 248 ? 11.297 -5.844 3.941 1 89.19 248 LEU B O 1
ATOM 4799 N N . LYS B 1 249 ? 12.008 -3.893 4.574 1 89 249 LYS B N 1
ATOM 4800 C CA . LYS B 1 249 ? 10.648 -3.441 4.879 1 89 249 LYS B CA 1
ATOM 4801 C C . LYS B 1 249 ? 9.797 -3.365 3.615 1 89 249 LYS B C 1
ATOM 4803 O O . LYS B 1 249 ? 8.641 -3.785 3.615 1 89 249 LYS B O 1
ATOM 4808 N N . LEU B 1 250 ? 10.336 -2.852 2.619 1 89.81 250 LEU B N 1
ATOM 4809 C CA . LEU B 1 250 ? 9.617 -2.723 1.357 1 89.81 250 LEU B CA 1
ATOM 4810 C C . LEU B 1 250 ? 9.344 -4.094 0.746 1 89.81 250 LEU B C 1
ATOM 4812 O O . LEU B 1 250 ? 8.32 -4.289 0.084 1 89.81 250 LEU B O 1
ATOM 4816 N N . ARG B 1 251 ? 10.211 -5.035 1.036 1 89.81 251 ARG B N 1
ATOM 4817 C CA . ARG B 1 251 ? 10.086 -6.387 0.505 1 89.81 251 ARG B CA 1
ATOM 4818 C C . ARG B 1 251 ? 8.891 -7.109 1.124 1 89.81 251 ARG B C 1
ATOM 4820 O O . ARG B 1 251 ? 8.391 -8.086 0.563 1 89.81 251 ARG B O 1
ATOM 4827 N N . GLU B 1 252 ? 8.477 -6.609 2.211 1 82.38 252 GLU B N 1
ATOM 4828 C CA . GLU B 1 252 ? 7.316 -7.211 2.869 1 82.38 252 GLU B CA 1
ATOM 4829 C C . GLU B 1 252 ? 6.062 -7.078 2.008 1 82.38 252 GLU B C 1
ATOM 4831 O O . GLU B 1 252 ? 5.102 -7.832 2.186 1 82.38 252 GLU B O 1
ATOM 4836 N N . PHE B 1 253 ? 6.094 -6.156 1.148 1 79.44 253 PHE B N 1
ATOM 4837 C CA . PHE B 1 253 ? 4.977 -5.945 0.233 1 79.44 253 PHE B CA 1
ATOM 4838 C C . PHE B 1 253 ? 5.055 -6.914 -0.943 1 79.44 253 PHE B C 1
ATOM 4840 O O . PHE B 1 253 ? 4.121 -7 -1.743 1 79.44 253 PHE B O 1
ATOM 4847 N N . CYS B 1 254 ? 6.125 -7.648 -0.952 1 82.06 254 CYS B N 1
ATOM 4848 C CA . CYS B 1 254 ? 6.375 -8.477 -2.125 1 82.06 254 CYS B CA 1
ATOM 4849 C C . CYS B 1 254 ? 6.32 -9.961 -1.765 1 82.06 254 CYS B C 1
ATOM 4851 O O . CYS B 1 254 ? 5.504 -10.375 -0.939 1 82.06 254 CYS B O 1
ATOM 4853 N N . SER B 1 255 ? 7.043 -10.742 -2.475 1 88.12 255 SER B N 1
ATOM 4854 C CA . SER B 1 255 ? 6.871 -12.188 -2.422 1 88.12 255 SER B CA 1
ATOM 4855 C C . SER B 1 255 ? 7.969 -12.844 -1.591 1 88.12 255 SER B C 1
ATOM 4857 O O . SER B 1 255 ? 8.141 -14.07 -1.638 1 88.12 255 SER B O 1
ATOM 4859 N N . CYS B 1 256 ? 8.68 -12.023 -0.811 1 91.44 256 CYS B N 1
ATOM 4860 C CA . CYS B 1 256 ? 9.797 -12.57 -0.049 1 91.44 256 CYS B CA 1
ATOM 4861 C C . CYS B 1 256 ? 9.312 -13.18 1.26 1 91.44 256 CYS B C 1
ATOM 4863 O O . CYS B 1 256 ? 8.43 -12.633 1.919 1 91.44 256 CYS B O 1
ATOM 4865 N N . PHE B 1 257 ? 9.875 -14.305 1.618 1 92.38 257 PHE B N 1
ATOM 4866 C CA . PHE B 1 257 ? 9.695 -14.938 2.92 1 92.38 257 PHE B CA 1
ATOM 4867 C C . PHE B 1 257 ? 10.961 -15.672 3.34 1 92.38 257 PHE B C 1
ATOM 4869 O O . PHE B 1 257 ? 10.953 -16.891 3.535 1 92.38 257 PHE B O 1
ATOM 4876 N N . PRO B 1 258 ? 11.984 -14.961 3.572 1 92.5 258 PRO B N 1
ATOM 4877 C CA . PRO B 1 258 ? 13.273 -15.586 3.852 1 92.5 258 PRO B CA 1
ATOM 4878 C C . PRO B 1 258 ? 13.242 -16.469 5.094 1 92.5 258 PRO B C 1
ATOM 4880 O O . PRO B 1 258 ? 12.445 -16.234 6.008 1 92.5 258 PRO B O 1
ATOM 4883 N N . ILE B 1 259 ? 14.109 -17.438 5.059 1 94.62 259 ILE B N 1
ATOM 4884 C CA . ILE B 1 259 ? 14.211 -18.391 6.16 1 94.62 259 ILE B CA 1
ATOM 4885 C C . ILE B 1 259 ? 15.398 -18.031 7.043 1 94.62 259 ILE B C 1
ATOM 4887 O O . ILE B 1 259 ? 16.531 -17.969 6.566 1 94.62 259 ILE B O 1
ATOM 4891 N N . ARG B 1 260 ? 15.156 -17.891 8.328 1 94.38 260 ARG B N 1
ATOM 4892 C CA . ARG B 1 260 ? 16.234 -17.578 9.266 1 94.38 260 ARG B CA 1
ATOM 4893 C C . ARG B 1 260 ? 17.078 -18.812 9.547 1 94.38 260 ARG B C 1
ATOM 4895 O O . ARG B 1 260 ? 16.547 -19.875 9.836 1 94.38 260 ARG B O 1
ATOM 4902 N N . ILE B 1 261 ? 18.375 -18.641 9.453 1 94.88 261 ILE B N 1
ATOM 4903 C CA . ILE B 1 261 ? 19.312 -19.703 9.82 1 94.88 261 ILE B CA 1
ATOM 4904 C C . ILE B 1 261 ? 19.672 -19.594 11.305 1 94.88 261 ILE B C 1
ATOM 4906 O O . ILE B 1 261 ? 20.125 -18.547 11.766 1 94.88 261 ILE B O 1
ATOM 4910 N N . PRO B 1 262 ? 19.406 -20.625 12.047 1 93.5 262 PRO B N 1
ATOM 4911 C CA . PRO B 1 262 ? 19.734 -20.562 13.477 1 93.5 262 PRO B CA 1
ATOM 4912 C C . PRO B 1 262 ? 21.219 -20.344 13.734 1 93.5 262 PRO B C 1
ATOM 4914 O O . PRO B 1 262 ? 22.062 -20.75 12.93 1 93.5 262 PRO B O 1
ATOM 4917 N N . ASP B 1 263 ? 21.375 -19.719 14.945 1 91.25 263 ASP B N 1
ATOM 4918 C CA . ASP B 1 263 ? 22.766 -19.547 15.352 1 91.25 263 ASP B CA 1
ATOM 4919 C C . ASP B 1 263 ? 23.453 -20.906 15.539 1 91.25 263 ASP B C 1
ATOM 4921 O O . ASP B 1 263 ? 22.859 -21.828 16.094 1 91.25 263 ASP B O 1
ATOM 4925 N N . GLY B 1 264 ? 24.641 -21.031 15.016 1 88.62 264 GLY B N 1
ATOM 4926 C CA . GLY B 1 264 ? 25.391 -22.266 15.203 1 88.62 264 GLY B CA 1
ATOM 4927 C C . GLY B 1 264 ? 25.078 -23.328 14.164 1 88.62 264 GLY B C 1
ATOM 4928 O O . GLY B 1 264 ? 25.453 -24.484 14.32 1 88.62 264 GLY B O 1
ATOM 4929 N N . ASP B 1 265 ? 24.312 -23 13.227 1 90.81 265 ASP B N 1
ATOM 4930 C CA . ASP B 1 265 ? 24.031 -23.953 12.164 1 90.81 265 ASP B CA 1
ATOM 4931 C C . ASP B 1 265 ? 25.328 -24.547 11.617 1 90.81 265 ASP B C 1
ATOM 4933 O O . ASP B 1 265 ? 26.312 -23.844 11.406 1 90.81 265 ASP B O 1
ATOM 4937 N N . THR B 1 266 ? 25.359 -25.766 11.398 1 86.31 266 THR B N 1
ATOM 4938 C CA . THR B 1 266 ? 26.609 -26.469 11.078 1 86.31 266 THR B CA 1
ATOM 4939 C C . THR B 1 266 ? 26.859 -26.438 9.578 1 86.31 266 THR B C 1
ATOM 4941 O O . THR B 1 266 ? 27.969 -26.75 9.125 1 86.31 266 THR B O 1
ATOM 4944 N N . PHE B 1 267 ? 25.891 -26.125 8.805 1 87.88 267 PHE B N 1
ATOM 4945 C CA . PHE B 1 267 ? 26.047 -26.219 7.359 1 87.88 267 PHE B CA 1
ATOM 4946 C C . PHE B 1 267 ? 26.094 -24.828 6.73 1 87.88 267 PHE B C 1
ATOM 4948 O O . PHE B 1 267 ? 26.859 -24.594 5.801 1 87.88 267 PHE B O 1
ATOM 4955 N N . PHE B 1 268 ? 25.281 -23.984 7.184 1 88.56 268 PHE B N 1
ATOM 4956 C CA . PHE B 1 268 ? 25.203 -22.656 6.602 1 88.56 268 PHE B CA 1
ATOM 4957 C C . PHE B 1 268 ? 25.891 -21.625 7.508 1 88.56 268 PHE B C 1
ATOM 4959 O O . PHE B 1 268 ? 25.703 -21.656 8.727 1 88.56 268 PHE B O 1
ATOM 4966 N N . SER B 1 269 ? 26.656 -20.719 6.941 1 87.69 269 SER B N 1
ATOM 4967 C CA . SER B 1 269 ? 27.359 -19.688 7.707 1 87.69 269 SER B CA 1
ATOM 4968 C C . SER B 1 269 ? 26.547 -18.391 7.746 1 87.69 269 SER B C 1
ATOM 4970 O O . SER B 1 269 ? 26.734 -17.562 8.641 1 87.69 269 SER B O 1
ATOM 4972 N N . GLY B 1 270 ? 25.641 -18.281 6.938 1 89.06 270 GLY B N 1
ATOM 4973 C CA . GLY B 1 270 ? 24.859 -17.047 6.902 1 89.06 270 GLY B CA 1
ATOM 4974 C C . GLY B 1 270 ? 23.672 -17.047 7.844 1 89.06 270 GLY B C 1
ATOM 4975 O O . GLY B 1 270 ? 23.516 -17.984 8.641 1 89.06 270 GLY B O 1
ATOM 4976 N N . LYS B 1 271 ? 22.938 -15.898 7.906 1 91.88 271 LYS B N 1
ATOM 4977 C CA . LYS B 1 271 ? 21.812 -15.758 8.828 1 91.88 271 LYS B CA 1
ATOM 4978 C C . LYS B 1 271 ? 20.484 -15.914 8.102 1 91.88 271 LYS B C 1
ATOM 4980 O O . LYS B 1 271 ? 19.438 -16.031 8.742 1 91.88 271 LYS B O 1
ATOM 4985 N N . CYS B 1 272 ? 20.625 -16.016 6.793 1 93.94 272 CYS B N 1
ATOM 4986 C CA . CYS B 1 272 ? 19.391 -15.961 6.008 1 93.94 272 CYS B CA 1
ATOM 4987 C C . CYS B 1 272 ? 19.484 -16.875 4.797 1 93.94 272 CYS B C 1
ATOM 4989 O O . CYS B 1 272 ? 20.5 -16.938 4.117 1 93.94 272 CYS B O 1
ATOM 4991 N N . LEU B 1 273 ? 18.391 -17.719 4.582 1 92.62 273 LEU B N 1
ATOM 4992 C CA . LEU B 1 273 ? 18.234 -18.5 3.361 1 92.62 273 LEU B CA 1
ATOM 4993 C C . LEU B 1 273 ? 17.219 -17.859 2.434 1 92.62 273 LEU B C 1
ATOM 4995 O O . LEU B 1 273 ? 16.109 -17.5 2.869 1 92.62 273 LEU B O 1
ATOM 4999 N N . GLU B 1 274 ? 17.625 -17.688 1.112 1 89.31 274 GLU B N 1
ATOM 5000 C CA . GLU B 1 274 ? 16.719 -17.141 0.11 1 89.31 274 GLU B CA 1
ATOM 5001 C C . GLU B 1 274 ? 15.469 -18.016 -0.045 1 89.31 274 GLU B C 1
ATOM 5003 O O . GLU B 1 274 ? 15.578 -19.234 -0.186 1 89.31 274 GLU B O 1
ATOM 5008 N N . PHE B 1 275 ? 14.328 -17.359 0.087 1 91.25 275 PHE B N 1
ATOM 5009 C CA . PHE B 1 275 ? 13.078 -18.078 -0.168 1 91.25 275 PHE B CA 1
ATOM 5010 C C . PHE B 1 275 ? 12.008 -17.109 -0.681 1 91.25 275 PHE B C 1
ATOM 5012 O O . PHE B 1 275 ? 11.711 -16.109 -0.041 1 91.25 275 PHE B O 1
ATOM 5019 N N . VAL B 1 276 ? 11.469 -17.422 -1.885 1 91.75 276 VAL B N 1
ATOM 5020 C CA . VAL B 1 276 ? 10.414 -16.641 -2.527 1 91.75 276 VAL B CA 1
ATOM 5021 C C . VAL B 1 276 ? 9.141 -17.484 -2.621 1 91.75 276 VAL B C 1
ATOM 5023 O O . VAL B 1 276 ? 9.195 -18.672 -2.941 1 91.75 276 VAL B O 1
ATOM 5026 N N . ARG B 1 277 ? 8.055 -16.875 -2.365 1 93 277 ARG B N 1
ATOM 5027 C CA . ARG B 1 277 ? 6.773 -17.594 -2.387 1 93 277 ARG B CA 1
ATOM 5028 C C . ARG B 1 277 ? 6.406 -18.016 -3.805 1 93 277 ARG B C 1
ATOM 5030 O O . ARG B 1 277 ? 6.754 -17.328 -4.773 1 93 277 ARG B O 1
ATOM 5037 N N . SER B 1 278 ? 5.664 -19.078 -3.846 1 93.62 278 SER B N 1
ATOM 5038 C CA . SER B 1 278 ? 5.168 -19.562 -5.133 1 93.62 278 SER B CA 1
ATOM 5039 C C . SER B 1 278 ? 4.082 -18.641 -5.684 1 93.62 278 SER B C 1
ATOM 5041 O O . SER B 1 278 ? 3.406 -17.953 -4.926 1 93.62 278 SER B O 1
ATOM 5043 N N . ALA B 1 279 ? 4 -18.656 -6.98 1 94.12 279 ALA B N 1
ATOM 5044 C CA . ALA B 1 279 ? 2.951 -17.875 -7.637 1 94.12 279 ALA B CA 1
ATOM 5045 C C . ALA B 1 279 ? 1.568 -18.438 -7.301 1 94.12 279 ALA B C 1
ATOM 5047 O O . ALA B 1 279 ? 1.399 -19.641 -7.125 1 94.12 279 ALA B O 1
ATOM 5048 N N . ALA B 1 280 ? 0.637 -17.531 -7.211 1 96.31 280 ALA B N 1
ATOM 5049 C CA . ALA B 1 280 ? -0.721 -17.906 -6.82 1 96.31 280 ALA B CA 1
ATOM 5050 C C . ALA B 1 280 ? -1.654 -17.922 -8.023 1 96.31 280 ALA B C 1
ATOM 5052 O O . ALA B 1 280 ? -1.423 -17.203 -9.008 1 96.31 280 ALA B O 1
ATOM 5053 N N . ALA B 1 281 ? -2.676 -18.75 -7.934 1 96.06 281 ALA B N 1
ATOM 5054 C CA . ALA B 1 281 ? -3.725 -18.812 -8.945 1 96.06 281 ALA B CA 1
ATOM 5055 C C . ALA B 1 281 ? -5.078 -18.422 -8.367 1 96.06 281 ALA B C 1
ATOM 5057 O O . ALA B 1 281 ? -5.402 -18.766 -7.23 1 96.06 281 ALA B O 1
ATOM 5058 N N . PRO B 1 282 ? -5.828 -17.625 -9.133 1 95.06 282 PRO B N 1
ATOM 5059 C CA . PRO B 1 282 ? -7.191 -17.328 -8.68 1 95.06 282 PRO B CA 1
ATOM 5060 C C . PRO B 1 282 ? -8.117 -18.547 -8.805 1 95.06 282 PRO B C 1
ATOM 5062 O O . PRO B 1 282 ? -7.961 -19.359 -9.719 1 95.06 282 PRO B O 1
ATOM 5065 N N . GLU B 1 283 ? -9.07 -18.609 -7.883 1 91.25 283 GLU B N 1
ATOM 5066 C CA . GLU B 1 283 ? -10.125 -19.609 -8.016 1 91.25 283 GLU B CA 1
ATOM 5067 C C . GLU B 1 283 ? -11.07 -19.266 -9.156 1 91.25 283 GLU B C 1
ATOM 5069 O O . GLU B 1 283 ? -11.125 -18.109 -9.594 1 91.25 283 GLU B O 1
ATOM 5074 N N . ASP B 1 284 ? -11.758 -20.281 -9.594 1 87.56 284 ASP B N 1
ATOM 5075 C CA . ASP B 1 284 ? -12.742 -20.062 -10.648 1 87.56 284 ASP B CA 1
ATOM 5076 C C . ASP B 1 284 ? -13.711 -18.938 -10.266 1 87.56 284 ASP B C 1
ATOM 5078 O O . ASP B 1 284 ? -14.195 -18.891 -9.133 1 87.56 284 ASP B O 1
ATOM 5082 N N . GLY B 1 285 ? -13.922 -18.062 -11.25 1 87.12 285 GLY B N 1
ATOM 5083 C CA . GLY B 1 285 ? -14.812 -16.953 -11 1 87.12 285 GLY B CA 1
ATOM 5084 C C . GLY B 1 285 ? -14.188 -15.859 -10.156 1 87.12 285 GLY B C 1
ATOM 5085 O O . GLY B 1 285 ? -14.844 -14.875 -9.82 1 87.12 285 GLY B O 1
ATOM 5086 N N . CYS B 1 286 ? -12.984 -16.031 -9.742 1 91.94 286 CYS B N 1
ATOM 5087 C CA . CYS B 1 286 ? -12.258 -15.078 -8.906 1 91.94 286 CYS B CA 1
ATOM 5088 C C . CYS B 1 286 ? -12.961 -14.875 -7.574 1 91.94 286 CYS B C 1
ATOM 5090 O O . CYS B 1 286 ? -13.094 -13.742 -7.105 1 91.94 286 CYS B O 1
ATOM 5092 N N . VAL B 1 287 ? -13.445 -15.961 -7.027 1 89.31 287 VAL B N 1
ATOM 5093 C CA . VAL B 1 287 ? -14.141 -15.891 -5.746 1 89.31 287 VAL B CA 1
ATOM 5094 C C . VAL B 1 287 ? -13.156 -15.5 -4.645 1 89.31 287 VAL B C 1
ATOM 5096 O O . VAL B 1 287 ? -11.961 -15.781 -4.738 1 89.31 287 VAL B O 1
ATOM 5099 N N . PRO B 1 288 ? -13.703 -14.789 -3.656 1 90.06 288 PRO B N 1
ATOM 5100 C CA . PRO B 1 288 ? -12.828 -14.391 -2.549 1 90.06 288 PRO B CA 1
ATOM 5101 C C . PRO B 1 288 ? -12.422 -15.57 -1.667 1 90.06 288 PRO B C 1
ATOM 5103 O O . PRO B 1 288 ? -13.156 -15.938 -0.745 1 90.06 288 PRO B O 1
ATOM 5106 N N . ASP B 1 289 ? -11.32 -16.156 -1.977 1 87.81 289 ASP B N 1
ATOM 5107 C CA . ASP B 1 289 ? -10.812 -17.328 -1.253 1 87.81 289 ASP B CA 1
ATOM 5108 C C . ASP B 1 289 ? -9.336 -17.156 -0.902 1 87.81 289 ASP B C 1
ATOM 5110 O O . ASP B 1 289 ? -8.695 -16.188 -1.33 1 87.81 289 ASP B O 1
ATOM 5114 N N . TRP B 1 290 ? -8.852 -18.062 -0.088 1 91.12 290 TRP B N 1
ATOM 5115 C CA . TRP B 1 290 ? -7.469 -18 0.358 1 91.12 290 TRP B CA 1
ATOM 5116 C C . TRP B 1 290 ? -6.512 -18.344 -0.782 1 91.12 290 TRP B C 1
ATOM 5118 O O . TRP B 1 290 ? -6.941 -18.812 -1.841 1 91.12 290 TRP B O 1
ATOM 5128 N N . ARG B 1 291 ? -5.277 -18.078 -0.523 1 94.5 291 ARG B N 1
ATOM 5129 C CA . ARG B 1 291 ? -4.211 -18.266 -1.5 1 94.5 291 ARG B CA 1
ATOM 5130 C C . ARG B 1 291 ? -4.051 -19.75 -1.854 1 94.5 291 ARG B C 1
ATOM 5132 O O . ARG B 1 291 ? -3.998 -20.594 -0.967 1 94.5 291 ARG B O 1
ATOM 5139 N N . ASN B 1 292 ? -4 -20 -3.107 1 96.25 292 ASN B N 1
ATOM 5140 C CA . ASN B 1 292 ? -3.619 -21.297 -3.656 1 96.25 292 ASN B CA 1
ATOM 5141 C C . ASN B 1 292 ? -2.561 -21.156 -4.746 1 96.25 292 ASN B C 1
ATOM 5143 O O . ASN B 1 292 ? -2.613 -20.219 -5.551 1 96.25 292 ASN B O 1
ATOM 5147 N N . GLN B 1 293 ? -1.678 -22.109 -4.793 1 96 293 GLN B N 1
ATOM 5148 C CA . GLN B 1 293 ? -0.577 -22.031 -5.746 1 96 293 GLN B CA 1
ATOM 5149 C C . GLN B 1 293 ? -1.02 -22.484 -7.137 1 96 293 GLN B C 1
ATOM 5151 O O . GLN B 1 293 ? -1.928 -23.312 -7.262 1 96 293 GLN B O 1
ATOM 5156 N N . ILE B 1 294 ? -0.332 -21.984 -8.117 1 94.75 294 ILE B N 1
ATOM 5157 C CA . ILE B 1 294 ? -0.583 -22.391 -9.5 1 94.75 294 ILE B CA 1
ATOM 5158 C C . ILE B 1 294 ? -0.056 -23.797 -9.719 1 94.75 294 ILE B C 1
ATOM 5160 O O . ILE B 1 294 ? 1.032 -24.141 -9.25 1 94.75 294 ILE B O 1
ATOM 5164 N N . ASN B 1 295 ? -0.834 -24.578 -10.367 1 92.69 295 ASN B N 1
ATOM 5165 C CA . ASN B 1 295 ? -0.298 -25.766 -11.023 1 92.69 295 ASN B CA 1
ATOM 5166 C C . ASN B 1 295 ? -0.18 -25.578 -12.539 1 92.69 295 ASN B C 1
ATOM 5168 O O . ASN B 1 295 ? -1.19 -25.469 -13.234 1 92.69 295 ASN B O 1
ATOM 5172 N N . GLN B 1 296 ? 1.021 -25.547 -13 1 88.5 296 GLN B N 1
ATOM 5173 C CA . GLN B 1 296 ? 1.231 -25.266 -14.422 1 88.5 296 GLN B CA 1
ATOM 5174 C C . GLN B 1 296 ? 0.928 -26.5 -15.266 1 88.5 296 GLN B C 1
ATOM 5176 O O . GLN B 1 296 ? 0.747 -26.406 -16.484 1 88.5 296 GLN B O 1
ATOM 5181 N N . HIS B 1 297 ? 0.872 -27.625 -14.609 1 88.5 297 HIS B N 1
ATOM 5182 C CA . HIS B 1 297 ? 0.667 -28.891 -15.312 1 88.5 297 HIS B CA 1
ATOM 5183 C C . HIS B 1 297 ? -0.748 -29.422 -15.102 1 88.5 297 HIS B C 1
ATOM 5185 O O . HIS B 1 297 ? -1.497 -28.875 -14.281 1 88.5 297 HIS B O 1
ATOM 5191 N N . THR B 1 298 ? -1.064 -30.422 -15.938 1 90.25 298 THR B N 1
ATOM 5192 C CA . THR B 1 298 ? -2.328 -31.094 -15.664 1 90.25 298 THR B CA 1
ATOM 5193 C C . THR B 1 298 ? -2.246 -31.891 -14.359 1 90.25 298 THR B C 1
ATOM 5195 O O . THR B 1 298 ? -1.152 -32.156 -13.867 1 90.25 298 THR B O 1
ATOM 5198 N N . SER B 1 299 ? -3.363 -32.219 -13.828 1 91.94 299 SER B N 1
ATOM 5199 C CA . SER B 1 299 ? -3.379 -33 -12.594 1 91.94 299 SER B CA 1
ATOM 5200 C C . SER B 1 299 ? -3.461 -34.5 -12.875 1 91.94 299 SER B C 1
ATOM 5202 O O . SER B 1 299 ? -3.947 -35.25 -12.047 1 91.94 299 SER B O 1
ATOM 5204 N N . PHE B 1 300 ? -2.951 -34.844 -14.07 1 91.75 300 PHE B N 1
ATOM 5205 C CA . PHE B 1 300 ? -3.037 -36.219 -14.5 1 91.75 300 PHE B CA 1
ATOM 5206 C C . PHE B 1 300 ? -1.649 -36.781 -14.781 1 91.75 300 PHE B C 1
ATOM 5208 O O . PHE B 1 300 ? -0.721 -36.031 -15.102 1 91.75 300 PHE B O 1
ATOM 5215 N N . ILE B 1 301 ? -1.623 -38.094 -14.57 1 92.31 301 ILE B N 1
ATOM 5216 C CA . ILE B 1 301 ? -0.447 -38.781 -15.078 1 92.31 301 ILE B CA 1
ATOM 5217 C C . ILE B 1 301 ? -0.657 -39.156 -16.547 1 92.31 301 ILE B C 1
ATOM 5219 O O . ILE B 1 301 ? -1.171 -40.219 -16.859 1 92.31 301 ILE B O 1
ATOM 5223 N N . ASP B 1 302 ? -0.282 -38.188 -17.406 1 88.88 302 ASP B N 1
ATOM 5224 C CA . ASP B 1 302 ? -0.624 -38.375 -18.812 1 88.88 302 ASP B CA 1
ATOM 5225 C C . ASP B 1 302 ? 0.612 -38.25 -19.703 1 88.88 302 ASP B C 1
ATOM 5227 O O . ASP B 1 302 ? 0.496 -38.125 -20.922 1 88.88 302 ASP B O 1
ATOM 5231 N N . GLY B 1 303 ? 1.76 -38.219 -19.078 1 86.62 303 GLY B N 1
ATOM 5232 C CA . GLY B 1 303 ? 3.002 -38.156 -19.828 1 86.62 303 GLY B CA 1
ATOM 5233 C C . GLY B 1 303 ? 3.264 -36.812 -20.453 1 86.62 303 GLY B C 1
ATOM 5234 O O . GLY B 1 303 ? 3.998 -36.688 -21.438 1 86.62 303 GLY B O 1
ATOM 5235 N N . SER B 1 304 ? 2.719 -35.781 -19.891 1 82.12 304 SER B N 1
ATOM 5236 C CA . SER B 1 304 ? 2.896 -34.438 -20.422 1 82.12 304 SER B CA 1
ATOM 5237 C C . SER B 1 304 ? 4.371 -34.062 -20.469 1 82.12 304 SER B C 1
ATOM 5239 O O . SER B 1 304 ? 4.781 -33.25 -21.312 1 82.12 304 SER B O 1
ATOM 5241 N N . MET B 1 305 ? 5.113 -34.594 -19.609 1 78.31 305 MET B N 1
ATOM 5242 C CA . MET B 1 305 ? 6.539 -34.281 -19.594 1 78.31 305 MET B CA 1
ATOM 5243 C C . MET B 1 305 ? 7.238 -34.844 -20.828 1 78.31 305 MET B C 1
ATOM 5245 O O . MET B 1 305 ? 8.336 -34.438 -21.172 1 78.31 305 MET B O 1
ATOM 5249 N N . VAL B 1 306 ? 6.559 -35.812 -21.406 1 79.56 306 VAL B N 1
ATOM 5250 C CA . VAL B 1 306 ? 7.109 -36.406 -22.594 1 79.56 306 VAL B CA 1
ATOM 5251 C C . VAL B 1 306 ? 6.414 -35.875 -23.844 1 79.56 306 VAL B C 1
ATOM 5253 O O . VAL B 1 306 ? 7.07 -35.5 -24.828 1 79.56 306 VAL B O 1
ATOM 5256 N N . TYR B 1 307 ? 5.129 -35.719 -23.734 1 82.19 307 TYR B N 1
ATOM 5257 C CA . TYR B 1 307 ? 4.328 -35.438 -24.922 1 82.19 307 TYR B CA 1
ATOM 5258 C C . TYR B 1 307 ? 4.008 -33.938 -25 1 82.19 307 TYR B C 1
ATOM 5260 O O . TYR B 1 307 ? 3.498 -33.469 -26.016 1 82.19 307 TYR B O 1
ATOM 5268 N N . GLY B 1 308 ? 4.352 -33.156 -24.047 1 76.88 308 GLY B N 1
ATOM 5269 C CA . GLY B 1 308 ? 4.027 -31.75 -24.016 1 76.88 308 GLY B CA 1
ATOM 5270 C C . GLY B 1 308 ? 2.814 -31.422 -23.156 1 76.88 308 GLY B C 1
ATOM 5271 O O . GLY B 1 308 ? 1.821 -32.156 -23.188 1 76.88 308 GLY B O 1
ATOM 5272 N N . ALA B 1 309 ? 2.875 -30.281 -22.406 1 73.69 309 ALA B N 1
ATOM 5273 C CA . ALA B 1 309 ? 1.809 -29.891 -21.484 1 73.69 309 ALA B CA 1
ATOM 5274 C C . ALA B 1 309 ? 0.837 -28.922 -22.156 1 73.69 309 ALA B C 1
ATOM 5276 O O . ALA B 1 309 ? -0.25 -28.672 -21.625 1 73.69 309 ALA B O 1
ATOM 5277 N N . THR B 1 310 ? 1.19 -28.453 -23.203 1 73.94 310 THR B N 1
ATOM 5278 C CA . THR B 1 310 ? 0.331 -27.547 -23.953 1 73.94 310 THR B CA 1
ATOM 5279 C C . THR B 1 310 ? 0.133 -28.047 -25.375 1 73.94 310 THR B C 1
ATOM 5281 O O . THR B 1 310 ? 0.919 -28.859 -25.875 1 73.94 310 THR B O 1
ATOM 5284 N N . ALA B 1 311 ? -0.951 -27.438 -25.938 1 74.38 311 ALA B N 1
ATOM 5285 C CA . ALA B 1 311 ? -1.206 -27.812 -27.328 1 74.38 311 ALA B CA 1
ATOM 5286 C C . ALA B 1 311 ? -0.031 -27.453 -28.219 1 74.38 311 ALA B C 1
ATOM 5288 O O . ALA B 1 311 ? 0.341 -28.203 -29.125 1 74.38 311 ALA B O 1
ATOM 5289 N N . LYS B 1 312 ? 0.448 -26.359 -27.953 1 74.5 312 LYS B N 1
ATOM 5290 C CA . LYS B 1 312 ? 1.582 -25.875 -28.734 1 74.5 312 LYS B CA 1
ATOM 5291 C C . LYS B 1 312 ? 2.787 -26.797 -28.578 1 74.5 312 LYS B C 1
ATOM 5293 O O . LYS B 1 312 ? 3.422 -27.188 -29.562 1 74.5 312 LYS B O 1
ATOM 5298 N N . ASP B 1 313 ? 3.119 -27.203 -27.406 1 74.75 313 ASP B N 1
ATOM 5299 C CA . ASP B 1 313 ? 4.25 -28.094 -27.125 1 74.75 313 ASP B CA 1
ATOM 5300 C C . ASP B 1 313 ? 4.031 -29.469 -27.75 1 74.75 313 ASP B C 1
ATOM 5302 O O . ASP B 1 313 ? 4.949 -30.047 -28.328 1 74.75 313 ASP B O 1
ATOM 5306 N N . ALA B 1 314 ? 2.867 -29.922 -27.547 1 78.75 314 ALA B N 1
ATOM 5307 C CA . ALA B 1 314 ? 2.537 -31.25 -28.078 1 78.75 314 ALA B CA 1
ATOM 5308 C C . ALA B 1 314 ? 2.717 -31.297 -29.594 1 78.75 314 ALA B C 1
ATOM 5310 O O . ALA B 1 314 ? 3.258 -32.25 -30.125 1 78.75 314 ALA B O 1
ATOM 5311 N N . ARG B 1 315 ? 2.271 -30.234 -30.188 1 80.81 315 ARG B N 1
ATOM 5312 C CA . ARG B 1 315 ? 2.4 -30.188 -31.641 1 80.81 315 ARG B CA 1
ATOM 5313 C C . ARG B 1 315 ? 3.865 -30.094 -32.062 1 80.81 315 ARG B C 1
ATOM 5315 O O . ARG B 1 315 ? 4.281 -30.75 -33.031 1 80.81 315 ARG B O 1
ATOM 5322 N N . ASN B 1 316 ? 4.59 -29.375 -31.344 1 80.5 316 ASN B N 1
ATOM 5323 C CA . ASN B 1 316 ? 5.992 -29.156 -31.672 1 80.5 316 ASN B CA 1
ATOM 5324 C C . ASN B 1 316 ? 6.824 -30.422 -31.484 1 80.5 316 ASN B C 1
ATOM 5326 O O . ASN B 1 316 ? 7.832 -30.609 -32.156 1 80.5 316 ASN B O 1
ATOM 5330 N N . LEU B 1 317 ? 6.426 -31.234 -30.641 1 83.31 317 LEU B N 1
ATOM 5331 C CA . LEU B 1 317 ? 7.191 -32.438 -30.297 1 83.31 317 LEU B CA 1
ATOM 5332 C C . LEU B 1 317 ? 6.828 -33.594 -31.234 1 83.31 317 LEU B C 1
ATOM 5334 O O . LEU B 1 317 ? 7.566 -34.562 -31.312 1 83.31 317 LEU B O 1
ATOM 5338 N N . ARG B 1 318 ? 5.746 -33.438 -31.812 1 86.69 318 ARG B N 1
ATOM 5339 C CA . ARG B 1 318 ? 5.281 -34.531 -32.656 1 86.69 318 ARG B CA 1
ATOM 5340 C C . ARG B 1 318 ? 5.938 -34.5 -34.031 1 86.69 318 ARG B C 1
ATOM 5342 O O . ARG B 1 318 ? 6.133 -33.406 -34.594 1 86.69 318 ARG B O 1
ATOM 5349 N N . ALA B 1 319 ? 6.191 -35.625 -34.594 1 87.38 319 ALA B N 1
ATOM 5350 C CA . ALA B 1 319 ? 6.805 -35.719 -35.938 1 87.38 319 ALA B CA 1
ATOM 5351 C C . ALA B 1 319 ? 5.77 -35.531 -37.031 1 87.38 319 ALA B C 1
ATOM 5353 O O . ALA B 1 319 ? 6.117 -35.188 -38.156 1 87.38 319 ALA B O 1
ATOM 5354 N N . GLY B 1 320 ? 4.531 -35.812 -36.719 1 86.5 320 GLY B N 1
ATOM 5355 C CA . GLY B 1 320 ? 3.449 -35.625 -37.688 1 86.5 320 GLY B CA 1
ATOM 5356 C C . GLY B 1 320 ? 3.117 -36.875 -38.469 1 86.5 320 GLY B C 1
ATOM 5357 O O . GLY B 1 320 ? 2.244 -36.844 -39.312 1 86.5 320 GLY B O 1
ATOM 5358 N N . TYR B 1 321 ? 3.912 -37.906 -38.188 1 87.12 321 TYR B N 1
ATOM 5359 C CA . TYR B 1 321 ? 3.621 -39.156 -38.875 1 87.12 321 TYR B CA 1
ATOM 5360 C C . TYR B 1 321 ? 3.771 -40.344 -37.938 1 87.12 321 TYR B C 1
ATOM 5362 O O . TYR B 1 321 ? 4.594 -40.281 -37 1 87.12 321 TYR B O 1
ATOM 5370 N N . LYS B 1 322 ? 2.908 -41.375 -38.094 1 90.19 322 LYS B N 1
ATOM 5371 C CA . LYS B 1 322 ? 2.912 -42.656 -37.438 1 90.19 322 LYS B CA 1
ATOM 5372 C C . LYS B 1 322 ? 2.824 -42.469 -35.906 1 90.19 322 LYS B C 1
ATOM 5374 O O . LYS B 1 322 ? 3.309 -43.312 -35.156 1 90.19 322 LYS B O 1
ATOM 5379 N N . GLY B 1 323 ? 2.449 -41.375 -35.531 1 84.75 323 GLY B N 1
ATOM 5380 C CA . GLY B 1 323 ? 2.293 -41.156 -34.094 1 84.75 323 GLY B CA 1
ATOM 5381 C C . GLY B 1 323 ? 3.615 -41 -33.375 1 84.75 323 GLY B C 1
ATOM 5382 O O . GLY B 1 323 ? 3.678 -41.125 -32.156 1 84.75 323 GLY B O 1
ATOM 5383 N N . LEU B 1 324 ? 4.637 -40.688 -34.031 1 88.5 324 LEU B N 1
ATOM 5384 C CA . LEU B 1 324 ? 5.984 -40.625 -33.469 1 88.5 324 LEU B CA 1
ATOM 5385 C C . LEU B 1 324 ? 6.34 -39.25 -33 1 88.5 324 LEU B C 1
ATOM 5387 O O . LEU B 1 324 ? 5.723 -38.25 -33.438 1 88.5 324 LEU B O 1
ATOM 5391 N N . LEU B 1 325 ? 7.273 -39.188 -32.031 1 89 325 LEU B N 1
ATOM 5392 C CA . LEU B 1 325 ? 7.84 -37.906 -31.562 1 89 325 LEU B CA 1
ATOM 5393 C C . LEU B 1 325 ? 9.117 -37.562 -32.344 1 89 325 LEU B C 1
ATOM 5395 O O . LEU B 1 325 ? 9.781 -38.469 -32.875 1 89 325 LEU B O 1
ATOM 5399 N N . LYS B 1 326 ? 9.289 -36.25 -32.344 1 86.25 326 LYS B N 1
ATOM 5400 C CA . LYS B 1 326 ? 10.594 -35.844 -32.844 1 86.25 326 LYS B CA 1
ATOM 5401 C C . LYS B 1 326 ? 11.703 -36.219 -31.875 1 86.25 326 LYS B C 1
ATOM 5403 O O . LYS B 1 326 ? 11.602 -35.969 -30.672 1 86.25 326 LYS B O 1
ATOM 5408 N N . VAL B 1 327 ? 12.641 -37.062 -32.344 1 82.56 327 VAL B N 1
ATOM 5409 C CA . VAL B 1 327 ? 13.742 -37.469 -31.469 1 82.56 327 VAL B CA 1
ATOM 5410 C C . VAL B 1 327 ? 15.078 -37.188 -32.156 1 82.56 327 VAL B C 1
ATOM 5412 O O . VAL B 1 327 ? 15.156 -37.219 -33.406 1 82.56 327 VAL B O 1
ATOM 5415 N N . THR B 1 328 ? 16.031 -36.875 -31.297 1 77.56 328 THR B N 1
ATOM 5416 C CA . THR B 1 328 ? 17.391 -36.75 -31.812 1 77.56 328 THR B CA 1
ATOM 5417 C C . THR B 1 328 ? 17.922 -38.125 -32.219 1 77.56 328 THR B C 1
ATOM 5419 O O . THR B 1 328 ? 17.266 -39.125 -32 1 77.56 328 THR B O 1
ATOM 5422 N N . ASP B 1 329 ? 19.078 -38 -32.844 1 76.56 329 ASP B N 1
ATOM 5423 C CA . ASP B 1 329 ? 19.703 -39.25 -33.312 1 76.56 329 ASP B CA 1
ATOM 5424 C C . ASP B 1 329 ? 19.969 -40.219 -32.156 1 76.56 329 ASP B C 1
ATOM 5426 O O . ASP B 1 329 ? 19.938 -41.438 -32.344 1 76.56 329 ASP B O 1
ATOM 5430 N N . ASP B 1 330 ? 20.156 -39.594 -31.094 1 73.62 330 ASP B N 1
ATOM 5431 C CA . ASP B 1 330 ? 20.453 -40.438 -29.922 1 73.62 330 ASP B CA 1
ATOM 5432 C C . ASP B 1 330 ? 19.172 -40.844 -29.219 1 73.62 330 ASP B C 1
ATOM 5434 O O . ASP B 1 330 ? 19.234 -41.406 -28.125 1 73.62 330 ASP B O 1
ATOM 5438 N N . GLY B 1 331 ? 18.109 -40.469 -29.781 1 73.38 331 GLY B N 1
ATOM 5439 C CA . GLY B 1 331 ? 16.828 -40.938 -29.25 1 73.38 331 GLY B CA 1
ATOM 5440 C C . GLY B 1 331 ? 16.266 -40.031 -28.172 1 73.38 331 GLY B C 1
ATOM 5441 O O . GLY B 1 331 ? 15.406 -40.438 -27.406 1 73.38 331 GLY B O 1
ATOM 5442 N N . MET B 1 332 ? 16.812 -38.938 -28.078 1 75.81 332 MET B N 1
ATOM 5443 C CA . MET B 1 332 ? 16.359 -38 -27.047 1 75.81 332 MET B CA 1
ATOM 5444 C C . MET B 1 332 ? 15.352 -37.031 -27.625 1 75.81 332 MET B C 1
ATOM 5446 O O . MET B 1 332 ? 15.25 -36.875 -28.844 1 75.81 332 MET B O 1
ATOM 5450 N N . LEU B 1 333 ? 14.57 -36.438 -26.688 1 72.88 333 LEU B N 1
ATOM 5451 C CA . LEU B 1 333 ? 13.68 -35.375 -27.125 1 72.88 333 LEU B CA 1
ATOM 5452 C C . LEU B 1 333 ? 14.477 -34.188 -27.656 1 72.88 333 LEU B C 1
ATOM 5454 O O . LEU B 1 333 ? 15.625 -33.969 -27.266 1 72.88 333 LEU B O 1
ATOM 5458 N N . PRO B 1 334 ? 13.805 -33.438 -28.547 1 70.31 334 PRO B N 1
ATOM 5459 C CA . PRO B 1 334 ? 14.523 -32.281 -29.109 1 70.31 334 PRO B CA 1
ATOM 5460 C C . PRO B 1 334 ? 14.938 -31.281 -28.031 1 70.31 334 PRO B C 1
ATOM 5462 O O . PRO B 1 334 ? 14.266 -31.156 -27.016 1 70.31 334 PRO B O 1
ATOM 5465 N N . GLN B 1 335 ? 16.141 -30.703 -28.297 1 63.56 335 GLN B N 1
ATOM 5466 C CA . GLN B 1 335 ? 16.672 -29.703 -27.375 1 63.56 335 GLN B CA 1
ATOM 5467 C C . GLN B 1 335 ? 15.797 -28.453 -27.344 1 63.56 335 GLN B C 1
ATOM 5469 O O . GLN B 1 335 ? 15.305 -28.016 -28.391 1 63.56 335 GLN B O 1
ATOM 5474 N N . ALA B 1 336 ? 15.383 -28.031 -26.219 1 59.69 336 ALA B N 1
ATOM 5475 C CA . ALA B 1 336 ? 14.633 -26.797 -26.094 1 59.69 336 ALA B CA 1
ATOM 5476 C C . ALA B 1 336 ? 15.445 -25.609 -26.641 1 59.69 336 ALA B C 1
ATOM 5478 O O . ALA B 1 336 ? 16.672 -25.641 -26.625 1 59.69 336 ALA B O 1
ATOM 5479 N N . LYS B 1 337 ? 14.844 -24.688 -27.5 1 54.78 337 LYS B N 1
ATOM 5480 C CA . LYS B 1 337 ? 15.547 -23.469 -27.891 1 54.78 337 LYS B CA 1
ATOM 5481 C C . LYS B 1 337 ? 16.141 -22.766 -26.672 1 54.78 337 LYS B C 1
ATOM 5483 O O . LYS B 1 337 ? 15.57 -22.844 -25.578 1 54.78 337 LYS B O 1
ATOM 5488 N N . LYS B 1 338 ? 17.391 -22.484 -26.844 1 47.91 338 LYS B N 1
ATOM 5489 C CA . LYS B 1 338 ? 18.219 -21.844 -25.828 1 47.91 338 LYS B CA 1
ATOM 5490 C C . LYS B 1 338 ? 17.406 -20.891 -24.969 1 47.91 338 LYS B C 1
ATOM 5492 O O . LYS B 1 338 ? 17.672 -20.75 -23.766 1 47.91 338 LYS B O 1
ATOM 5497 N N . SER B 1 339 ? 16.703 -20.312 -25.703 1 45.12 339 SER B N 1
ATOM 5498 C CA . SER B 1 339 ? 16.016 -19.219 -25.016 1 45.12 339 SER B CA 1
ATOM 5499 C C . SER B 1 339 ? 15.039 -19.75 -23.969 1 45.12 339 SER B C 1
ATOM 5501 O O . SER B 1 339 ? 14.688 -19.031 -23.031 1 45.12 339 SER B O 1
ATOM 5503 N N . ASP B 1 340 ? 14.75 -20.984 -24.328 1 43.59 340 ASP B N 1
ATOM 5504 C CA . ASP B 1 340 ? 13.68 -21.531 -23.516 1 43.59 340 ASP B CA 1
ATOM 5505 C C . ASP B 1 340 ? 14.242 -22.312 -22.328 1 43.59 340 ASP B C 1
ATOM 5507 O O . ASP B 1 340 ? 13.5 -22.703 -21.422 1 43.59 340 ASP B O 1
ATOM 5511 N N . CYS B 1 341 ? 15.414 -22.719 -22.688 1 45.84 341 CYS B N 1
ATOM 5512 C CA . CYS B 1 341 ? 16.109 -23.531 -21.672 1 45.84 341 CYS B CA 1
ATOM 5513 C C . CYS B 1 341 ? 17.375 -22.828 -21.203 1 45.84 341 CYS B C 1
ATOM 5515 O O . CYS B 1 341 ? 18.078 -22.188 -22 1 45.84 341 CYS B O 1
ATOM 5517 N N . VAL B 1 342 ? 17.531 -22.562 -20.109 1 40.81 342 VAL B N 1
ATOM 5518 C CA . VAL B 1 342 ? 18.781 -21.969 -19.656 1 40.81 342 VAL B CA 1
ATOM 5519 C C . VAL B 1 342 ? 19.844 -23.047 -19.531 1 40.81 342 VAL B C 1
ATOM 5521 O O . VAL B 1 342 ? 19.734 -23.938 -18.672 1 40.81 342 VAL B O 1
ATOM 5524 N N . VAL B 1 343 ? 20.625 -23.297 -20.672 1 44.22 343 VAL B N 1
ATOM 5525 C CA . VAL B 1 343 ? 21.719 -24.266 -20.703 1 44.22 343 VAL B CA 1
ATOM 5526 C C . VAL B 1 343 ? 23.031 -23.578 -20.312 1 44.22 343 VAL B C 1
ATOM 5528 O O . VAL B 1 343 ? 23.234 -22.391 -20.594 1 44.22 343 VAL B O 1
ATOM 5531 N N . GLN B 1 344 ? 23.703 -24.031 -19.281 1 41.25 344 GLN B N 1
ATOM 5532 C CA . GLN B 1 344 ? 24.953 -23.422 -18.828 1 41.25 344 GLN B CA 1
ATOM 5533 C C . GLN B 1 344 ? 26.062 -23.609 -19.859 1 41.25 344 GLN B C 1
ATOM 5535 O O . GLN B 1 344 ? 26.922 -22.734 -20.031 1 41.25 344 GLN B O 1
ATOM 5540 N N . LYS B 1 345 ? 26.094 -25.016 -20.297 1 43.5 345 LYS B N 1
ATOM 5541 C CA . LYS B 1 345 ? 27.078 -25.375 -21.328 1 43.5 345 LYS B CA 1
ATOM 5542 C C . LYS B 1 345 ? 26.391 -25.719 -22.641 1 43.5 345 LYS B C 1
ATOM 5544 O O . LYS B 1 345 ? 25.281 -26.25 -22.656 1 43.5 345 LYS B O 1
ATOM 5549 N N . PRO B 1 346 ? 27.078 -25.156 -23.578 1 43.34 346 PRO B N 1
ATOM 5550 C CA . PRO B 1 346 ? 26.562 -25.547 -24.891 1 43.34 346 PRO B CA 1
ATOM 5551 C C . PRO B 1 346 ? 26.156 -27.016 -24.953 1 43.34 346 PRO B C 1
ATOM 5553 O O . PRO B 1 346 ? 25.281 -27.391 -25.75 1 43.34 346 PRO B O 1
ATOM 5556 N N . SER B 1 347 ? 26.766 -27.703 -24.156 1 42.22 347 SER B N 1
ATOM 5557 C CA . SER B 1 347 ? 26.547 -29.141 -24.297 1 42.22 347 SER B CA 1
ATOM 5558 C C . SER B 1 347 ? 25.344 -29.594 -23.5 1 42.22 347 SER B C 1
ATOM 5560 O O . SER B 1 347 ? 24.906 -30.734 -23.625 1 42.22 347 SER B O 1
ATOM 5562 N N . GLU B 1 348 ? 24.953 -28.828 -22.609 1 46.78 348 GLU B N 1
ATOM 5563 C CA . GLU B 1 348 ? 23.828 -29.266 -21.781 1 46.78 348 GLU B CA 1
ATOM 5564 C C . GLU B 1 348 ? 22.516 -29.219 -22.562 1 46.78 348 GLU B C 1
ATOM 5566 O O . GLU B 1 348 ? 22.266 -28.266 -23.297 1 46.78 348 GLU B O 1
ATOM 5571 N N . TYR B 1 349 ? 21.922 -30.406 -22.656 1 45.78 349 TYR B N 1
ATOM 5572 C CA . TYR B 1 349 ? 20.734 -30.625 -23.469 1 45.78 349 TYR B CA 1
ATOM 5573 C C . TYR B 1 349 ? 19.469 -30.344 -22.688 1 45.78 349 TYR B C 1
ATOM 5575 O O . TYR B 1 349 ? 19.328 -30.781 -21.547 1 45.78 349 TYR B O 1
ATOM 5583 N N . CYS B 1 350 ? 18.781 -29.297 -22.812 1 53.47 350 CYS B N 1
ATOM 5584 C CA . CYS B 1 350 ? 17.453 -29 -22.266 1 53.47 350 CYS B CA 1
ATOM 5585 C C . CYS B 1 350 ? 16.359 -29.453 -23.219 1 53.47 350 CYS B C 1
ATOM 5587 O O . CYS B 1 350 ? 16.406 -29.141 -24.406 1 53.47 350 CYS B O 1
ATOM 5589 N N . PHE B 1 351 ? 15.562 -30.359 -22.547 1 52.84 351 PHE B N 1
ATOM 5590 C CA . PHE B 1 351 ? 14.508 -30.875 -23.406 1 52.84 351 PHE B CA 1
ATOM 5591 C C . PHE B 1 351 ? 13.328 -29.906 -23.453 1 52.84 351 PHE B C 1
ATOM 5593 O O . PHE B 1 351 ? 13.023 -29.25 -22.469 1 52.84 351 PHE B O 1
ATOM 5600 N N . HIS B 1 352 ? 12.867 -29.609 -24.531 1 48.34 352 HIS B N 1
ATOM 5601 C CA . HIS B 1 352 ? 11.727 -28.734 -24.781 1 48.34 352 HIS B CA 1
ATOM 5602 C C . HIS B 1 352 ? 10.57 -29.047 -23.844 1 48.34 352 HIS B C 1
ATOM 5604 O O . HIS B 1 352 ? 9.812 -28.156 -23.453 1 48.34 352 HIS B O 1
ATOM 5610 N N . ALA B 1 353 ? 10.461 -30.297 -23.625 1 46.22 353 ALA B N 1
ATOM 5611 C CA . ALA B 1 353 ? 9.273 -30.672 -22.859 1 46.22 353 ALA B CA 1
ATOM 5612 C C . ALA B 1 353 ? 9.547 -30.641 -21.359 1 46.22 353 ALA B C 1
ATOM 5614 O O . ALA B 1 353 ? 8.664 -30.938 -20.562 1 46.22 353 ALA B O 1
ATOM 5615 N N . GLY B 1 354 ? 10.57 -30.141 -20.859 1 47.06 354 GLY B N 1
ATOM 5616 C CA . GLY B 1 354 ? 10.781 -29.906 -19.438 1 47.06 354 GLY B CA 1
ATOM 5617 C C . GLY B 1 354 ? 12.102 -30.469 -18.938 1 47.06 354 GLY B C 1
ATOM 5618 O O . GLY B 1 354 ? 13.062 -29.734 -18.75 1 47.06 354 GLY B O 1
ATOM 5619 N N . MET B 1 355 ? 12.141 -31.922 -18.297 1 40.09 355 MET B N 1
ATOM 5620 C CA . MET B 1 355 ? 13.219 -32.438 -17.453 1 40.09 355 MET B CA 1
ATOM 5621 C C . MET B 1 355 ? 14.484 -32.688 -18.266 1 40.09 355 MET B C 1
ATOM 5623 O O . MET B 1 355 ? 14.414 -33.125 -19.406 1 40.09 355 MET B O 1
#

Sequence (710 aa):
MRPSPWIAAVLFLTLWAVLGVVESHKYATFIATSYMVTKCIKKAVNDIEYQKALEKMFYLQKIDRFPDNGAFSWHHSKFMGYEDPGKIHLMNRKATIVLKAISCFQMLYQDSGLLKVWRNVISPHCNCPQPNCNQRKRYRSPDGKCNNVKHPKWGSTFTPQNRYLPPAYHDGVNSPRIKSVTGEALPSARHISNVIHKADKCQSSGQFLTMMFMSWGQFLDHDFIGTPVNKGFNDSTITCCNLSSTTLKLREFCSCFPIRIPDGDTFFSGKCLEFVRSAAAPEDGCVPDWRNQINQHTSFIDGSMVYGATAKDARNLRAGYKGLLKVTDDGMLPQAKKSDCVVQKPSEYCFHAGMMRPSPWIAAVLFLTLWAVLGVVESHKYATFIATSYMVTKCIKKAVNDIEYQKALEKMFYLQKIDRFPDNGAFSWHHSKFMGYEDPGKIHLMNRKATIVLKAISCFQMLYQDSGLLKVWRNVISPHCNCPQPNCNQRKRYRSPDGKCNNVKHPKWGSTFTPQNRYLPPAYHDGVNSPRIKSVTGEALPSARHISNVIHKADKCQSSGQFLTMMFMSWGQFLDHDFIGTPVNKGFNDSTITCCNLSSTTLKLREFCSCFPIRIPDGDTFFSGKCLEFVRSAAAPEDGCVPDWRNQINQHTSFIDGSMVYGATAKDARNLRAGYKGLLKVTDDGMLPQAKKSDCVVQKPSEYCFHAGM

InterPro domains:
  IPR010255 Haem peroxidase superfamily [SSF48113] (133-354)
  IPR019791 Haem peroxidase, animal-type [PF03098] (139-354)
  IPR019791 Haem peroxidase, animal-type [PR00457] (163-174)
  IPR019791 Haem peroxidase, animal-type [PR00457] (212-227)
  IPR019791 Haem peroxidase, animal-type [PS50292] (130-355)
  IPR037120 Haem peroxidase domain superfamily, animal type [G3DSA:1.10.640.10] (126-355)

Nearest PDB structures (foldseek):
  7oih-assembly1_B  TM=7.349E-01  e=6.976E-10  Homo sapiens
  6bmt-assembly1_A  TM=7.516E-01  e=1.521E-09  Homo sapiens
  6azp-assembly1_A  TM=7.310E-01  e=1.061E-09  Homo sapiens
  8ing-assembly1_A  TM=7.088E-01  e=1.349E-09  Capra hircus
  2z5z-assembly1_A  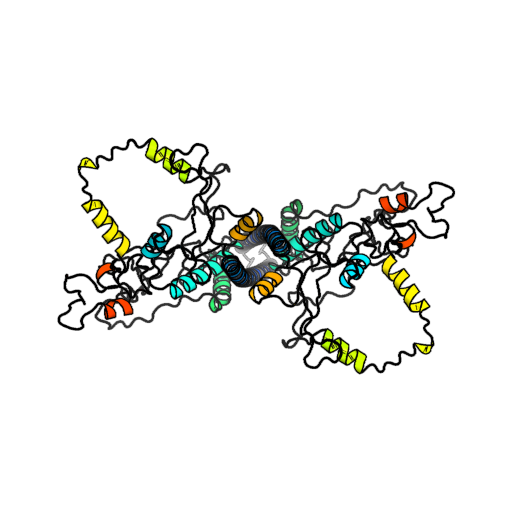TM=7.063E-01  e=9.753E-09  Bubalus bubalis